Protein AF-A0A8W8MYF2-F1 (afdb_monomer_lite)

Secondary structure (DSSP, 8-state):
--------------S-EEEEEEE-S-EEEEESS--HHHHHHHHHHSTT--EEEEETTT--EEEES----TTTTEEEEEEEEEEEHHHHHHHHH--S-S----PPTTEEEEE-TTS-EEEEE-BPPPGGGSTTB-------BTT-EEEEEBSSSSBSEEEEEEE-TTS-EEESSSS-EEPTTEEE-SSSBEEEPPTTEE---S--TT-SS-EEPPTTEE-SSS--SSPEEPPTTEE--SSS-SSPEEPPTTEE-SSS--SSPEEPPTTEE--STT-SS-EEPPTTEE-SSSS--SSSPEEPPTTEE--SSS-SSPEEPPTTEE--SSS-SSPEEPPTTEE--STT-SSPEEPPTTEE--SSS-SS-EE-TT--STTBSS-HHHHHTTS--

pLDDT: mean 82.32, std 17.1, range [28.03, 98.5]

Organism: Magallana gigas (NCBI:txid29159)

Foldseek 3Di:
DDDDDDDDDDDPQDWDKDAQKDAPADFPDKDFQFWPLRLLVVQVVDPQFFKWKAFQPGRMITTDSDDDPDCPRIDRHNRIMIITNSNSVSLNPDDDPLAPDDDDWQWAWDQDPVRDTDTDGGFAGFPVVDPQFDGDPDGGGAQDKDWTAGNFFLPRFTWIWHCHSSRYTDTPDPDTAHDWQWADQPDRYTHWAFKQWTAAPDPPPDDNHTHWDAWQWIAQGTRHNDTHGAAWQWTGQGISHNDTHGAAWQWIAQGTRHNHTHGAAWQWTGADTSHNDTHGADWQFTAQGTSHHDPHGHGADWQWTGQDTSHNDTHGADWQWTAQDTSHNDTFGADWQWTAQDTSHNDTAGADAQWTDQDTSHRHTHGANQRGDTSHNDHPVVVVVVPDD

Sequence (389 aa):
MKVFLALSFLSIVSGEYLEGYHLDVPLLKSLKDVGLRSCCKECSAYTNCQSVNYNKNDFSCELNYHHLSGLSGKTALNESVYMDRDHCFTLASCSANFCNLTCKINEKCVLTSTHQPTCIISECDPVDIIPDIIPINMSRLVGIRHSLRCSTQPYPSRQRVRCDTDGQWIRQYDTCKCFSGTFWGGGSTCIECPAGQHLPYDDVAGNASCIDCPAGSYTPGPGYADCLACRPGYYAPKTESSFCKECPAGSYTPSPGYDHCMECPAGYFSWFPGSNSCTACPVGSHTPGSGYRSDSCIACPMGSYQSNSGQTDCRLCDTGRYSKVEAAEHCKQCKPGSYSDVRGASSCKLCPVQTYQKYYGEDNCRSCETATVVGATVCPDDVVSTVSV

Structure (mmCIF, N/CA/C/O backbone):
data_AF-A0A8W8MYF2-F1
#
_entry.id   AF-A0A8W8MYF2-F1
#
loop_
_atom_site.group_PDB
_atom_site.id
_atom_site.type_symbol
_atom_site.label_atom_id
_atom_site.label_alt_id
_atom_site.label_comp_id
_atom_site.label_asym_id
_atom_site.label_entity_id
_atom_site.label_seq_id
_atom_site.pdbx_PDB_ins_code
_atom_site.Cartn_x
_atom_site.Cartn_y
_atom_site.Cartn_z
_atom_site.occupancy
_atom_site.B_iso_or_equiv
_atom_site.auth_seq_id
_atom_site.auth_comp_id
_atom_site.auth_asym_id
_atom_site.auth_atom_id
_atom_site.pdbx_PDB_model_num
ATOM 1 N N . MET A 1 1 ? 79.251 -5.360 -12.427 1.00 33.28 1 MET A N 1
ATOM 2 C CA . MET A 1 1 ? 78.919 -4.374 -13.477 1.00 33.28 1 MET A CA 1
ATOM 3 C C . MET A 1 1 ? 77.647 -4.858 -14.171 1.00 33.28 1 MET A C 1
ATOM 5 O O . MET A 1 1 ? 77.686 -5.959 -14.686 1.00 33.28 1 MET A O 1
ATOM 9 N N . LYS A 1 2 ? 76.548 -4.090 -14.035 1.00 32.22 2 LYS A N 1
ATOM 10 C CA . LYS A 1 2 ? 75.308 -3.972 -14.855 1.00 32.22 2 LYS A CA 1
ATOM 11 C C . LYS A 1 2 ? 74.753 -5.233 -15.568 1.00 32.22 2 LYS A C 1
ATOM 13 O O . LYS A 1 2 ? 75.414 -5.761 -16.443 1.00 32.22 2 LYS A O 1
ATOM 18 N N . VAL A 1 3 ? 73.626 -5.815 -15.127 1.00 30.12 3 VAL A N 1
ATOM 19 C CA . VAL A 1 3 ? 72.187 -5.468 -15.360 1.00 30.12 3 VAL A CA 1
ATOM 20 C C . VAL A 1 3 ? 71.610 -6.065 -16.664 1.00 30.12 3 VAL A C 1
ATOM 22 O O . VAL A 1 3 ? 72.151 -5.864 -17.743 1.00 30.12 3 VAL A O 1
ATOM 25 N N . PHE A 1 4 ? 70.505 -6.805 -16.490 1.00 36.78 4 PHE A N 1
ATOM 26 C CA . PHE A 1 4 ? 69.597 -7.445 -17.460 1.00 36.78 4 PHE A CA 1
ATOM 27 C C . PHE A 1 4 ? 68.722 -6.443 -18.260 1.00 36.78 4 PHE A C 1
ATOM 29 O O . PHE A 1 4 ? 68.531 -5.320 -17.805 1.00 36.78 4 PHE A O 1
ATOM 36 N N . LEU A 1 5 ? 68.066 -6.957 -19.324 1.00 32.25 5 LEU A N 1
ATOM 37 C CA . LEU A 1 5 ? 66.925 -6.411 -20.113 1.00 32.25 5 LEU A CA 1
ATOM 38 C C . LEU A 1 5 ? 67.302 -5.397 -21.223 1.00 32.25 5 LEU A C 1
ATOM 40 O O . LEU A 1 5 ? 68.217 -4.609 -21.057 1.00 32.25 5 LEU A O 1
ATOM 44 N N . ALA A 1 6 ? 66.668 -5.372 -22.403 1.00 28.03 6 ALA A N 1
ATOM 45 C CA . ALA A 1 6 ? 65.255 -5.615 -22.683 1.00 28.03 6 ALA A CA 1
ATOM 46 C C . ALA A 1 6 ? 64.979 -6.161 -24.100 1.00 28.03 6 ALA A C 1
ATOM 48 O O . ALA A 1 6 ? 65.681 -5.858 -25.063 1.00 28.03 6 ALA A O 1
ATOM 49 N N . LEU A 1 7 ? 63.890 -6.930 -24.183 1.00 33.97 7 LEU A N 1
ATOM 50 C CA . LEU A 1 7 ? 63.170 -7.306 -25.395 1.00 33.97 7 LEU A CA 1
ATOM 51 C C . LEU A 1 7 ? 62.685 -6.067 -26.160 1.00 33.97 7 LEU A C 1
ATOM 53 O O . LEU A 1 7 ? 62.005 -5.211 -25.598 1.00 33.97 7 LEU A O 1
ATOM 57 N N . SER A 1 8 ? 62.961 -6.025 -27.459 1.00 31.61 8 SER A N 1
ATOM 58 C CA . SER A 1 8 ? 62.322 -5.125 -28.413 1.00 31.61 8 SER A CA 1
ATOM 59 C C . SER A 1 8 ? 61.005 -5.741 -28.909 1.00 31.61 8 SER A C 1
ATOM 61 O O . SER A 1 8 ? 60.999 -6.494 -29.882 1.00 31.61 8 SER A O 1
ATOM 63 N N . PHE A 1 9 ? 59.890 -5.430 -28.247 1.00 32.16 9 PHE A N 1
ATOM 64 C CA . PHE A 1 9 ? 58.568 -5.523 -28.872 1.00 32.16 9 PHE A CA 1
ATOM 65 C C . PHE A 1 9 ? 58.287 -4.170 -29.537 1.00 32.16 9 PHE A C 1
ATOM 67 O O . PHE A 1 9 ? 58.118 -3.161 -28.858 1.00 32.16 9 PHE A O 1
ATOM 74 N N . LEU A 1 10 ? 58.329 -4.148 -30.871 1.00 36.72 10 LEU A N 1
ATOM 75 C CA . LEU A 1 10 ? 57.952 -3.003 -31.699 1.00 36.72 10 LEU A CA 1
ATOM 76 C C . LEU A 1 10 ? 56.435 -2.782 -31.614 1.00 36.72 10 LEU A C 1
ATOM 78 O O . LEU A 1 10 ? 55.652 -3.700 -31.852 1.00 36.72 10 LEU A O 1
ATOM 82 N N . SER A 1 11 ? 56.053 -1.554 -31.274 1.00 38.31 11 SER A N 1
ATOM 83 C CA . SER A 1 11 ? 54.697 -1.007 -31.277 1.00 38.31 11 SER A CA 1
ATOM 84 C C . SER A 1 11 ? 54.021 -1.147 -32.645 1.00 38.31 11 SER A C 1
ATOM 86 O O . SER A 1 11 ? 54.605 -0.756 -33.653 1.00 38.31 11 SER A O 1
ATOM 88 N N . ILE A 1 12 ? 52.778 -1.636 -32.693 1.00 45.62 12 ILE A N 1
ATOM 89 C CA . ILE A 1 12 ? 51.958 -1.645 -33.917 1.00 45.62 12 ILE A CA 1
ATOM 90 C C . ILE A 1 12 ? 50.672 -0.854 -33.646 1.00 45.62 12 ILE A C 1
ATOM 92 O O . ILE A 1 12 ? 49.593 -1.414 -33.488 1.00 45.62 12 ILE A O 1
ATOM 96 N N . VAL A 1 13 ? 50.801 0.469 -33.562 1.00 52.19 13 VAL A N 1
ATOM 97 C CA . VAL A 1 13 ? 49.702 1.403 -33.845 1.00 52.19 13 VAL A CA 1
ATOM 98 C C . VAL A 1 13 ? 50.194 2.235 -35.021 1.00 52.19 13 VAL A C 1
ATOM 100 O O . VAL A 1 13 ? 51.216 2.908 -34.908 1.00 52.19 13 VAL A O 1
ATOM 103 N N . SER A 1 14 ? 49.534 2.106 -36.170 1.00 60.56 14 SER A N 1
ATOM 104 C CA . SER A 1 14 ? 49.882 2.855 -37.380 1.00 60.56 14 SER A CA 1
ATOM 105 C C . SER A 1 14 ? 49.226 4.232 -37.320 1.00 60.56 14 SER A C 1
ATOM 107 O O . SER A 1 14 ? 48.053 4.316 -36.961 1.00 60.56 14 SER A O 1
ATOM 109 N N . GLY A 1 15 ? 49.958 5.285 -37.683 1.00 71.06 15 GLY A N 1
ATOM 110 C CA . GLY A 1 15 ? 49.423 6.641 -37.840 1.00 71.06 15 GLY A CA 1
ATOM 111 C C . GLY A 1 15 ? 49.571 7.581 -36.635 1.00 71.06 15 GLY A C 1
ATOM 112 O O . GLY A 1 15 ? 49.938 7.190 -35.525 1.00 71.06 15 GLY A O 1
ATOM 113 N N . GLU A 1 16 ? 49.296 8.854 -36.884 1.00 81.50 16 GLU A N 1
ATOM 114 C CA . GLU A 1 16 ? 49.490 10.008 -36.019 1.00 81.50 16 GLU A CA 1
ATOM 115 C C . GLU A 1 16 ? 48.208 10.439 -35.287 1.00 81.50 16 GLU A C 1
ATOM 117 O O . GLU A 1 16 ? 47.138 10.590 -35.878 1.00 81.50 16 GLU A O 1
ATOM 122 N N . TYR A 1 17 ? 48.360 10.721 -33.990 1.00 82.56 17 TYR A N 1
ATOM 123 C CA . TYR A 1 17 ? 47.337 11.273 -33.103 1.00 82.56 17 TYR A CA 1
ATOM 124 C C . TYR A 1 17 ? 47.930 12.433 -32.308 1.00 82.56 17 TYR A C 1
ATOM 126 O O . TYR A 1 17 ? 48.930 12.253 -31.608 1.00 82.56 17 TYR A O 1
ATOM 134 N N . LEU A 1 18 ? 47.306 13.607 -32.385 1.00 82.50 18 LEU A N 1
ATOM 135 C CA . LEU A 1 18 ? 47.731 14.802 -31.663 1.00 82.50 18 LEU A CA 1
ATOM 136 C C . LEU A 1 18 ? 46.537 15.462 -30.976 1.00 82.50 18 LEU A C 1
ATOM 138 O O . LEU A 1 18 ? 45.638 15.996 -31.620 1.00 82.50 18 LEU A O 1
ATOM 142 N N . GLU A 1 19 ? 46.558 15.461 -29.650 1.00 80.31 19 GLU A N 1
ATOM 143 C CA . GLU A 1 19 ? 45.586 16.176 -28.831 1.00 80.31 19 GLU A CA 1
ATOM 144 C C . GLU A 1 19 ? 46.020 17.622 -28.599 1.00 80.31 19 GLU A C 1
ATOM 146 O O . GLU A 1 19 ? 47.199 17.896 -28.386 1.00 80.31 19 GLU A O 1
ATOM 151 N N . GLY A 1 20 ? 45.057 18.538 -28.614 1.00 83.00 20 GLY A N 1
ATOM 152 C CA . GLY A 1 20 ? 45.306 19.967 -28.517 1.00 83.00 20 GLY A CA 1
ATOM 153 C C . GLY A 1 20 ? 45.750 20.583 -29.841 1.00 83.00 20 GLY A C 1
ATOM 154 O O . GLY A 1 20 ? 46.322 21.668 -29.829 1.00 83.00 20 GLY A O 1
ATOM 155 N N . TYR A 1 21 ? 45.533 19.899 -30.967 1.00 88.56 21 TYR A N 1
ATOM 156 C CA . TYR A 1 21 ? 45.954 20.354 -32.288 1.00 88.56 21 TYR A CA 1
ATOM 157 C C . TYR A 1 21 ? 44.833 20.215 -33.311 1.00 88.56 21 TYR A C 1
ATOM 159 O O . TYR A 1 21 ? 44.033 19.283 -33.264 1.00 88.56 21 TYR A O 1
ATOM 167 N N . HIS A 1 22 ? 44.819 21.147 -34.254 1.00 92.19 22 HIS A N 1
ATOM 168 C CA . HIS A 1 22 ? 43.875 21.224 -35.359 1.00 92.19 22 HIS A CA 1
ATOM 169 C C . HIS A 1 22 ? 44.644 21.495 -36.653 1.00 92.19 22 HIS A C 1
ATOM 171 O O . HIS A 1 22 ? 45.598 22.272 -36.658 1.00 92.19 22 HIS A O 1
ATOM 177 N N . LEU A 1 23 ? 44.288 20.812 -37.735 1.00 91.31 23 LEU A N 1
ATOM 178 C CA . LEU A 1 23 ? 44.863 21.023 -39.056 1.00 91.31 23 LEU A CA 1
ATOM 179 C C . LEU A 1 23 ? 44.030 22.050 -39.837 1.00 91.31 23 LEU A C 1
ATOM 181 O O . LEU A 1 23 ? 42.935 21.733 -40.303 1.00 91.31 23 LEU A O 1
ATOM 185 N N . ASP A 1 24 ? 44.597 23.238 -40.053 1.00 86.31 24 ASP A N 1
ATOM 186 C CA . ASP A 1 24 ? 43.964 24.338 -40.790 1.00 86.31 24 ASP A CA 1
ATOM 187 C C . ASP A 1 24 ? 44.141 24.174 -42.310 1.00 86.31 24 ASP A C 1
ATOM 189 O O . ASP A 1 24 ? 44.933 24.862 -42.960 1.00 86.31 24 ASP A O 1
ATOM 193 N N . VAL A 1 25 ? 43.412 23.224 -42.897 1.00 83.69 25 VAL A N 1
ATOM 194 C CA . VAL A 1 25 ? 43.425 22.940 -44.343 1.00 83.69 25 VAL A CA 1
ATOM 195 C C . VAL A 1 25 ? 42.012 22.953 -44.928 1.00 83.69 25 VAL A C 1
ATOM 197 O O . VAL A 1 25 ? 41.033 22.876 -44.187 1.00 83.69 25 VAL A O 1
ATOM 200 N N . PRO A 1 26 ? 41.861 23.025 -46.265 1.00 83.12 26 PRO A N 1
ATOM 201 C CA . PRO A 1 26 ? 40.560 22.862 -46.896 1.00 83.12 26 PRO A CA 1
ATOM 202 C C . PRO A 1 26 ? 39.895 21.541 -46.493 1.00 83.12 26 PRO A C 1
ATOM 204 O O . PRO A 1 26 ? 40.462 20.455 -46.664 1.00 83.12 26 PRO A O 1
ATOM 207 N N . LEU A 1 27 ? 38.673 21.656 -45.979 1.00 89.00 27 LEU A N 1
ATOM 208 C CA . LEU A 1 27 ? 37.897 20.531 -45.478 1.00 89.00 27 LEU A CA 1
ATOM 209 C C . LEU A 1 27 ? 37.236 19.762 -46.627 1.00 89.00 27 LEU A C 1
ATOM 211 O O . LEU A 1 27 ? 36.711 20.342 -47.579 1.00 89.00 27 LEU A O 1
ATOM 215 N N . LEU A 1 28 ? 37.211 18.440 -46.501 1.00 87.38 28 LEU A N 1
ATOM 216 C CA . LEU A 1 28 ? 36.384 17.539 -47.298 1.00 87.38 28 LEU A CA 1
ATOM 217 C C . LEU A 1 28 ? 34.915 17.652 -46.892 1.00 87.38 28 LEU A C 1
ATOM 219 O O . LEU A 1 28 ? 34.039 17.758 -47.749 1.00 87.38 28 LEU A O 1
ATOM 223 N N . LYS A 1 29 ? 34.647 17.606 -45.587 1.00 87.62 29 LYS A N 1
ATOM 224 C CA . LYS A 1 29 ? 33.297 17.638 -45.020 1.00 87.62 29 LYS A CA 1
ATOM 225 C C . LYS A 1 29 ? 33.390 17.987 -43.540 1.00 87.62 29 LYS A C 1
ATOM 227 O O . LYS A 1 29 ? 34.327 17.571 -42.871 1.00 87.62 29 LYS A O 1
ATOM 232 N N . SER A 1 30 ? 32.412 18.730 -43.041 1.00 89.31 30 SER A N 1
ATOM 233 C CA . SER A 1 30 ? 32.243 18.989 -41.613 1.00 89.31 30 SER A CA 1
ATOM 234 C C . SER A 1 30 ? 30.943 18.340 -41.148 1.00 89.31 30 SER A C 1
ATOM 236 O O . SER A 1 30 ? 29.927 18.378 -41.848 1.00 89.31 30 SER A O 1
ATOM 238 N N . LEU A 1 31 ? 31.001 17.699 -39.992 1.00 78.31 31 LEU A N 1
ATOM 239 C CA . LEU A 1 31 ? 29.923 17.001 -39.319 1.00 78.31 31 LEU A CA 1
ATOM 240 C C . LEU A 1 31 ? 29.774 17.610 -37.927 1.00 78.31 31 LEU A C 1
ATOM 242 O O . LEU A 1 31 ? 30.752 18.030 -37.309 1.00 78.31 31 LEU A O 1
ATOM 246 N N . LYS A 1 32 ? 28.550 17.612 -37.417 1.00 78.44 32 LYS A N 1
ATOM 247 C CA . LYS A 1 32 ? 28.243 18.025 -36.048 1.00 78.44 32 LYS A CA 1
ATOM 248 C C . LYS A 1 32 ? 27.616 16.862 -35.300 1.00 78.44 32 LYS A C 1
ATOM 250 O O . LYS A 1 32 ? 26.997 16.011 -35.934 1.00 78.44 32 LYS A O 1
ATOM 255 N N . ASP A 1 33 ? 27.775 16.856 -33.981 1.00 62.41 33 ASP A N 1
ATOM 256 C CA . ASP A 1 33 ? 27.207 15.845 -33.084 1.00 62.41 33 ASP A CA 1
ATOM 257 C C . ASP A 1 33 ? 27.683 14.406 -33.383 1.00 62.41 33 ASP A C 1
ATOM 259 O O . ASP A 1 33 ? 26.950 13.443 -33.153 1.00 62.41 33 ASP A O 1
ATOM 263 N N . VAL A 1 34 ? 28.904 14.237 -33.907 1.00 62.25 34 VAL A N 1
ATOM 264 C CA . VAL A 1 34 ? 29.463 12.926 -34.291 1.00 62.25 34 VAL A CA 1
ATOM 265 C C . VAL A 1 34 ? 30.594 12.562 -33.348 1.00 62.25 34 VAL A C 1
ATOM 267 O O . VAL A 1 34 ? 31.525 13.335 -33.220 1.00 62.25 34 VAL A O 1
ATOM 270 N N . GLY A 1 35 ? 30.587 11.374 -32.740 1.00 65.00 35 GLY A N 1
ATOM 271 C CA . GLY A 1 35 ? 31.686 10.951 -31.867 1.00 65.00 35 GLY A CA 1
ATOM 272 C C . GLY A 1 35 ? 33.017 10.745 -32.610 1.00 65.00 35 GLY A C 1
ATOM 273 O O . GLY A 1 35 ? 33.046 10.397 -33.790 1.00 65.00 35 GLY A O 1
ATOM 274 N N . LEU A 1 36 ? 34.143 10.867 -31.897 1.00 68.44 36 LEU A N 1
ATOM 275 C CA . LEU A 1 36 ? 35.520 10.720 -32.413 1.00 68.44 36 LEU A CA 1
ATOM 276 C C . LEU A 1 36 ? 35.736 9.486 -33.319 1.00 68.44 36 LEU A C 1
ATOM 278 O O . LEU A 1 36 ? 36.396 9.556 -34.354 1.00 68.44 36 LEU A O 1
ATOM 282 N N . ARG A 1 37 ? 35.176 8.326 -32.950 1.00 68.50 37 ARG A N 1
ATOM 283 C CA . ARG A 1 37 ? 35.314 7.087 -33.737 1.00 68.50 37 ARG A CA 1
ATOM 284 C C . ARG A 1 37 ? 34.484 7.112 -35.015 1.00 68.50 37 ARG A C 1
ATOM 286 O O . ARG A 1 37 ? 34.929 6.589 -36.032 1.00 68.50 37 ARG A O 1
ATOM 293 N N . SER A 1 38 ? 33.300 7.705 -34.960 1.00 66.56 38 SER A N 1
ATOM 294 C CA . SER A 1 38 ? 32.416 7.858 -36.115 1.00 66.56 38 SER A CA 1
ATOM 295 C C . SER A 1 38 ? 32.924 8.928 -37.065 1.00 66.56 38 SER A C 1
ATOM 297 O O . SER A 1 38 ? 32.831 8.745 -38.270 1.00 66.56 38 SER A O 1
ATOM 299 N N . CYS A 1 39 ? 33.623 9.938 -36.546 1.00 78.06 39 CYS A N 1
ATOM 300 C CA . CYS A 1 39 ? 34.449 10.841 -37.338 1.00 78.06 39 CYS A CA 1
ATOM 301 C C . CYS A 1 39 ? 35.505 10.067 -38.153 1.00 78.06 39 CYS A C 1
ATOM 303 O O . CYS A 1 39 ? 35.609 10.220 -39.370 1.00 78.06 39 CYS A O 1
ATOM 305 N N . CYS A 1 40 ? 36.222 9.139 -37.509 1.00 80.44 40 CYS A N 1
ATOM 306 C CA . CYS A 1 40 ? 37.183 8.265 -38.185 1.00 80.44 40 CYS A CA 1
ATOM 307 C C . CYS A 1 40 ? 36.545 7.248 -39.150 1.00 80.44 40 CYS A C 1
ATOM 309 O O . CYS A 1 40 ? 37.115 6.985 -40.209 1.00 80.44 40 CYS A O 1
ATOM 311 N N . LYS A 1 41 ? 35.381 6.668 -38.817 1.00 76.31 41 LYS A N 1
ATOM 312 C CA . LYS A 1 41 ? 34.634 5.776 -39.726 1.00 76.31 41 LYS A CA 1
ATOM 313 C C . LYS A 1 41 ? 34.124 6.526 -40.952 1.00 76.31 41 LYS A C 1
ATOM 315 O O . LYS A 1 41 ? 34.185 6.002 -42.058 1.00 76.31 41 LYS A O 1
ATOM 320 N N . GLU A 1 42 ? 33.658 7.755 -40.770 1.00 81.75 42 GLU A N 1
ATOM 321 C CA . GLU A 1 42 ? 33.259 8.598 -41.888 1.00 81.75 42 GLU A CA 1
ATOM 322 C C . GLU A 1 42 ? 34.482 8.865 -42.779 1.00 81.75 42 GLU A C 1
ATOM 324 O O . GLU A 1 42 ? 34.427 8.629 -43.981 1.00 81.75 42 GLU A O 1
ATOM 329 N N . CYS A 1 43 ? 35.638 9.212 -42.200 1.00 83.12 43 CYS A N 1
ATOM 330 C CA . CYS A 1 43 ? 36.887 9.354 -42.960 1.00 83.12 43 CYS A CA 1
ATOM 331 C C . CYS A 1 43 ? 37.283 8.086 -43.714 1.00 83.12 43 CYS A C 1
ATOM 333 O O . CYS A 1 43 ? 37.711 8.166 -44.862 1.00 83.12 43 CYS A O 1
ATOM 335 N N . SER A 1 44 ? 37.121 6.902 -43.121 1.00 80.00 44 SER A N 1
ATOM 336 C CA . SER A 1 44 ? 37.457 5.656 -43.810 1.00 80.00 44 SER A CA 1
ATOM 337 C C . SER A 1 44 ? 36.505 5.334 -44.967 1.00 80.00 44 SER A C 1
ATOM 339 O O . SER A 1 44 ? 36.953 4.746 -45.956 1.00 80.00 44 SER A O 1
ATOM 341 N N . ALA A 1 45 ? 35.242 5.768 -44.888 1.00 77.38 45 ALA A N 1
ATOM 342 C CA . ALA A 1 45 ? 34.262 5.658 -45.968 1.00 77.38 45 ALA A CA 1
ATOM 343 C C . ALA A 1 45 ? 34.568 6.594 -47.154 1.00 77.38 45 ALA A C 1
ATOM 345 O O . ALA A 1 45 ? 34.276 6.252 -48.302 1.00 77.38 45 ALA A O 1
ATOM 346 N N . TYR A 1 46 ? 35.205 7.745 -46.911 1.00 79.56 46 TYR A N 1
ATOM 347 C CA . TYR A 1 46 ? 35.663 8.652 -47.964 1.00 79.56 46 TYR A CA 1
ATOM 348 C C . TYR A 1 46 ? 37.067 8.278 -48.453 1.00 79.56 46 TYR A C 1
ATOM 350 O O . TYR A 1 46 ? 38.079 8.498 -47.790 1.00 79.56 46 TYR A O 1
ATOM 358 N N . THR A 1 47 ? 37.159 7.758 -49.678 1.00 80.69 47 THR A N 1
ATOM 359 C CA . THR A 1 47 ? 38.427 7.287 -50.266 1.00 80.69 47 THR A CA 1
ATOM 360 C C . THR A 1 47 ? 39.509 8.363 -50.373 1.00 80.69 47 THR A C 1
ATOM 362 O O . THR A 1 47 ? 40.690 8.024 -50.383 1.00 80.69 47 THR A O 1
ATOM 365 N N . ASN A 1 48 ? 39.124 9.635 -50.408 1.00 88.62 48 ASN A N 1
ATOM 366 C CA . ASN A 1 48 ? 39.983 10.814 -50.493 1.00 88.62 48 ASN A CA 1
ATOM 367 C C . ASN A 1 48 ? 40.236 11.515 -49.145 1.00 88.62 48 ASN A C 1
ATOM 369 O O . ASN A 1 48 ? 41.012 12.468 -49.115 1.00 88.62 48 ASN A O 1
ATOM 373 N N . CYS A 1 49 ? 39.620 11.066 -48.048 1.00 89.75 49 CYS A N 1
ATOM 374 C CA . CYS A 1 49 ? 39.960 11.568 -46.720 1.00 89.75 49 CYS A CA 1
ATOM 375 C C . CYS A 1 49 ? 41.375 11.107 -46.341 1.00 89.75 49 CYS A C 1
ATOM 377 O O . CYS A 1 49 ? 41.776 9.992 -46.681 1.00 89.75 49 CYS A O 1
ATOM 379 N N . GLN A 1 50 ? 42.144 11.959 -45.669 1.00 92.69 50 GLN A N 1
ATOM 380 C CA . GLN A 1 50 ? 43.527 11.683 -45.255 1.00 92.69 50 GLN A CA 1
ATOM 381 C C . GLN A 1 50 ? 43.762 11.942 -43.763 1.00 92.69 50 GLN A C 1
ATOM 383 O O . GLN A 1 50 ? 44.657 11.343 -43.173 1.00 92.69 50 GLN A O 1
ATOM 388 N N . SER A 1 51 ? 42.965 12.803 -43.132 1.00 92.12 51 SER A N 1
ATOM 389 C CA . SER A 1 51 ? 43.010 13.048 -41.689 1.00 92.12 51 SER A CA 1
ATOM 390 C C . SER A 1 51 ? 41.684 13.640 -41.209 1.00 92.12 51 SE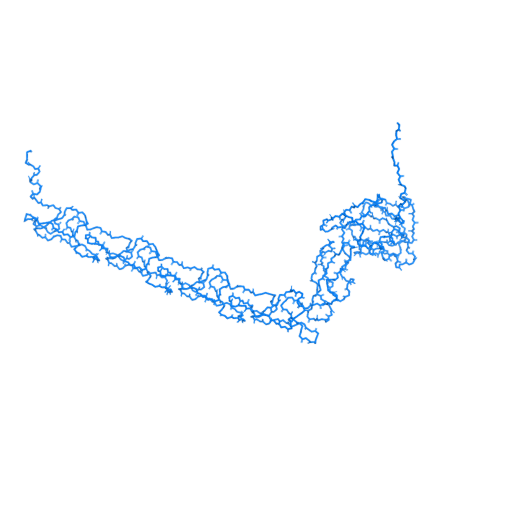R A C 1
ATOM 392 O O . SER A 1 51 ? 40.827 13.985 -42.027 1.00 92.12 51 SER A O 1
ATOM 394 N N . VAL A 1 52 ? 41.507 13.760 -39.897 1.00 92.00 52 VAL A N 1
ATOM 395 C CA . VAL A 1 52 ? 40.356 14.416 -39.276 1.00 92.00 52 VAL A CA 1
ATOM 396 C C . VAL A 1 52 ? 40.785 15.388 -38.185 1.00 92.00 52 VAL A C 1
ATOM 398 O O . VAL A 1 52 ? 41.762 15.134 -37.479 1.00 92.00 52 VAL A O 1
ATOM 401 N N . ASN A 1 53 ? 40.017 16.464 -38.022 1.00 92.94 53 ASN A N 1
ATOM 402 C CA . ASN A 1 53 ? 39.998 17.271 -36.807 1.00 92.94 53 ASN A CA 1
ATOM 403 C C . ASN A 1 53 ? 38.718 16.956 -36.038 1.00 92.94 53 ASN A C 1
ATOM 405 O O . ASN A 1 53 ? 37.629 16.968 -36.604 1.00 92.94 53 ASN A O 1
ATOM 409 N N . TYR A 1 54 ? 38.832 16.691 -34.747 1.00 87.38 54 TYR A N 1
ATOM 410 C CA . TYR A 1 54 ? 37.693 16.449 -33.878 1.00 87.38 54 TYR A CA 1
ATOM 411 C C . TYR A 1 54 ? 37.720 17.396 -32.689 1.00 87.38 54 TYR A C 1
ATOM 413 O O . TYR A 1 54 ? 38.706 17.435 -31.956 1.00 87.38 54 TYR A O 1
ATOM 421 N N . ASN A 1 55 ? 36.637 18.126 -32.466 1.00 85.69 55 ASN A N 1
ATOM 422 C CA . ASN A 1 55 ? 36.498 19.006 -31.321 1.00 85.69 55 ASN A CA 1
ATOM 423 C C . ASN A 1 55 ? 35.776 18.279 -30.178 1.00 85.69 55 ASN A C 1
ATOM 425 O O . ASN A 1 55 ? 34.663 17.773 -30.324 1.00 85.69 55 ASN A O 1
ATOM 429 N N . LYS A 1 56 ? 36.426 18.227 -29.015 1.00 75.56 56 LYS A N 1
ATOM 430 C CA . LYS A 1 56 ? 35.933 17.527 -27.825 1.00 75.56 56 LYS A CA 1
ATOM 431 C C . LYS A 1 56 ? 34.824 18.275 -27.086 1.00 75.56 56 LYS A C 1
ATOM 433 O O . LYS A 1 56 ? 34.108 17.640 -26.319 1.00 75.56 56 LYS A O 1
ATOM 438 N N . ASN A 1 57 ? 34.710 19.587 -27.275 1.00 75.50 57 ASN A N 1
ATOM 439 C CA . ASN A 1 57 ? 33.753 20.422 -26.552 1.00 75.50 57 ASN A CA 1
ATOM 440 C C . ASN A 1 57 ? 32.385 20.464 -27.230 1.00 75.50 57 ASN A C 1
ATOM 442 O O . ASN A 1 57 ? 31.368 20.433 -26.543 1.00 75.50 57 ASN A O 1
ATOM 446 N N . ASP A 1 58 ? 32.356 20.543 -28.560 1.00 75.31 58 ASP A N 1
ATOM 447 C CA . ASP A 1 58 ? 31.116 20.666 -29.336 1.00 75.31 58 ASP A CA 1
ATOM 448 C C . ASP A 1 58 ? 30.821 19.456 -30.235 1.00 75.31 58 ASP A C 1
ATOM 450 O O . ASP A 1 58 ? 29.854 19.475 -30.996 1.00 75.31 58 ASP A O 1
ATOM 454 N N . PHE A 1 59 ? 31.629 18.395 -30.130 1.00 73.19 59 PHE A N 1
ATOM 455 C CA . PHE A 1 59 ? 31.476 17.146 -30.882 1.00 73.19 59 PHE A CA 1
ATOM 456 C C . PHE A 1 59 ? 31.455 17.357 -32.407 1.00 73.19 59 PHE A C 1
ATOM 458 O O . PHE A 1 59 ? 30.831 16.588 -33.148 1.00 73.19 59 PHE A O 1
ATOM 465 N N . SER A 1 60 ? 32.117 18.411 -32.896 1.00 82.94 60 SER A N 1
ATOM 466 C CA . SER A 1 60 ? 32.299 18.634 -34.327 1.00 82.94 60 SER A CA 1
ATOM 467 C C . SER A 1 60 ? 33.444 17.788 -34.882 1.00 82.94 60 SER A C 1
ATOM 469 O O . SER A 1 60 ? 34.475 17.570 -34.246 1.00 82.94 60 SER A O 1
ATOM 471 N N . CYS A 1 61 ? 33.240 17.277 -36.091 1.00 86.62 61 CYS A N 1
ATOM 472 C CA . CYS A 1 61 ? 34.205 16.472 -36.821 1.00 86.62 61 CYS A CA 1
ATOM 473 C C . CYS A 1 61 ? 34.434 17.084 -38.196 1.00 86.62 61 CYS A C 1
ATOM 475 O O . CYS A 1 61 ? 33.496 17.304 -38.958 1.00 86.62 61 CYS A O 1
ATOM 477 N N . GLU A 1 62 ? 35.686 17.307 -38.546 1.00 94.06 62 GLU A N 1
ATOM 478 C CA . GLU A 1 62 ? 36.095 17.820 -39.837 1.00 94.06 62 GLU A CA 1
ATOM 479 C C . GLU A 1 62 ? 36.989 16.796 -40.518 1.00 94.06 62 GLU A C 1
ATOM 481 O O . GLU A 1 62 ? 37.968 16.317 -39.956 1.00 94.06 62 GLU A O 1
ATOM 486 N N . LEU A 1 63 ? 36.633 16.448 -41.743 1.00 93.12 63 LEU A N 1
ATOM 487 C CA . LEU A 1 63 ? 37.355 15.519 -42.592 1.00 93.12 63 LEU A CA 1
ATOM 488 C C . LEU A 1 63 ? 38.282 16.326 -43.492 1.00 93.12 63 LEU A C 1
ATOM 490 O O . LEU A 1 63 ? 37.842 17.301 -44.097 1.00 93.12 63 LEU A O 1
ATOM 494 N N . ASN A 1 64 ? 39.532 15.904 -43.638 1.00 92.44 64 ASN A N 1
ATOM 495 C CA . ASN A 1 64 ? 40.554 16.644 -44.372 1.00 92.44 64 ASN A CA 1
ATOM 496 C C . ASN A 1 64 ? 41.054 15.864 -45.590 1.00 92.44 64 ASN A C 1
ATOM 498 O O . ASN A 1 64 ? 41.236 14.646 -45.539 1.00 92.44 64 ASN A O 1
ATOM 502 N N . TYR A 1 65 ? 41.378 16.589 -46.664 1.00 90.44 65 TYR A N 1
ATOM 503 C CA . TYR A 1 65 ? 42.082 16.043 -47.835 1.00 90.44 65 TYR A CA 1
ATOM 504 C C . TYR A 1 65 ? 43.583 15.840 -47.607 1.00 90.44 65 TYR A C 1
ATOM 506 O O . TYR A 1 65 ? 44.258 15.240 -48.441 1.00 90.44 65 TYR A O 1
ATOM 514 N N . HIS A 1 66 ? 44.121 16.376 -46.512 1.00 89.25 66 HIS A N 1
ATOM 515 C CA . HIS A 1 66 ? 45.554 16.436 -46.266 1.00 89.25 66 HIS A CA 1
ATOM 516 C C . HIS A 1 66 ? 45.935 15.692 -44.997 1.00 89.25 66 HIS A C 1
ATOM 518 O O . HIS A 1 66 ? 45.230 15.744 -43.994 1.00 89.25 66 HIS A O 1
ATOM 524 N N . HIS A 1 67 ? 47.088 15.040 -45.051 1.00 87.00 67 HIS A N 1
ATOM 525 C CA . HIS A 1 67 ? 47.782 14.482 -43.905 1.00 87.00 67 HIS A CA 1
ATOM 526 C C . HIS A 1 67 ? 49.151 15.164 -43.813 1.00 87.00 67 HIS A C 1
ATOM 528 O O . HIS A 1 67 ? 49.929 15.116 -44.768 1.00 87.00 67 HIS A O 1
ATOM 534 N N . LEU A 1 68 ? 49.424 15.826 -42.687 1.00 83.69 68 LEU A N 1
ATOM 535 C CA . LEU A 1 68 ? 50.736 16.386 -42.359 1.00 83.69 68 LEU A CA 1
ATOM 536 C C . LEU A 1 68 ? 51.273 15.675 -41.126 1.00 83.69 68 LEU A C 1
ATOM 538 O O . LEU A 1 68 ? 50.559 15.579 -40.132 1.00 83.69 68 LEU A O 1
ATOM 542 N N . SER A 1 69 ? 52.523 15.222 -41.188 1.00 81.00 69 SER A N 1
ATOM 543 C CA . SER A 1 69 ? 53.190 14.551 -40.073 1.00 81.00 69 SER A CA 1
ATOM 544 C C . SER A 1 69 ? 53.878 15.544 -39.134 1.00 81.00 69 SER A C 1
ATOM 546 O O . SER A 1 69 ? 54.526 16.496 -39.574 1.00 81.00 69 SER A O 1
ATOM 548 N N . GLY A 1 70 ? 53.790 15.302 -37.829 1.00 78.62 70 GLY A N 1
ATOM 549 C CA . GLY A 1 70 ? 54.340 16.169 -36.792 1.00 78.62 70 GLY A CA 1
ATOM 550 C C . GLY A 1 70 ? 53.499 17.428 -36.568 1.00 78.62 70 GLY A C 1
ATOM 551 O O . GLY A 1 70 ? 52.320 17.486 -36.901 1.00 78.62 70 GLY A O 1
ATOM 552 N N . LEU A 1 71 ? 54.106 18.470 -35.996 1.00 81.25 71 LEU A N 1
ATOM 553 C CA . LEU A 1 71 ? 53.400 19.715 -35.648 1.00 81.25 71 LEU A CA 1
ATOM 554 C C . LEU A 1 71 ? 53.268 20.706 -36.819 1.00 81.25 71 LEU A C 1
ATOM 556 O O . LEU A 1 71 ? 52.650 21.757 -36.676 1.00 81.25 71 LEU A O 1
ATOM 560 N N . SER A 1 72 ? 53.881 20.417 -37.969 1.00 81.06 72 SER A N 1
ATOM 561 C CA . SER A 1 72 ? 53.905 21.352 -39.095 1.00 81.06 72 SER A CA 1
ATOM 562 C C . SER A 1 72 ? 52.515 21.497 -39.719 1.00 81.06 72 SER A C 1
ATOM 564 O O . SER A 1 72 ? 51.875 20.501 -40.047 1.00 81.06 72 SER A O 1
ATOM 566 N N . GLY A 1 73 ? 52.058 22.743 -39.877 1.00 80.12 73 GLY A N 1
ATOM 567 C CA . GLY A 1 73 ? 50.748 23.070 -40.450 1.00 80.12 73 GLY A CA 1
ATOM 568 C C . GLY A 1 73 ? 49.557 22.841 -39.516 1.00 80.12 73 GLY A C 1
ATOM 569 O O . GLY A 1 73 ? 48.426 22.982 -39.966 1.00 80.12 73 GLY A O 1
ATOM 570 N N . LYS A 1 74 ? 49.796 22.513 -38.238 1.00 86.88 74 LYS A N 1
ATOM 571 C CA . LYS A 1 74 ? 48.752 22.322 -37.226 1.00 86.88 74 LYS A CA 1
ATOM 572 C C . LYS A 1 74 ? 48.796 23.440 -36.192 1.00 86.88 74 LYS A C 1
ATOM 574 O O . LYS A 1 74 ? 49.865 23.788 -35.687 1.00 86.88 74 LYS A O 1
ATOM 579 N N . THR A 1 75 ? 47.633 23.955 -35.837 1.00 89.31 75 THR A N 1
ATOM 580 C CA . THR A 1 75 ? 47.465 25.000 -34.832 1.00 89.31 75 THR A CA 1
ATOM 581 C C . THR A 1 75 ? 47.147 24.377 -33.483 1.00 89.31 75 THR A C 1
ATOM 583 O O . THR A 1 75 ? 46.358 23.437 -33.391 1.00 89.31 75 THR A O 1
ATOM 586 N N . ALA A 1 76 ? 47.778 24.888 -32.425 1.00 86.69 76 ALA A N 1
ATOM 587 C CA . ALA A 1 76 ? 47.512 24.446 -31.063 1.00 86.69 76 ALA A CA 1
ATOM 588 C C . ALA A 1 76 ? 46.149 24.981 -30.595 1.00 86.69 76 ALA A C 1
ATOM 590 O O . ALA A 1 76 ? 45.983 26.174 -30.341 1.00 86.69 76 ALA A O 1
ATOM 591 N N . LEU A 1 77 ? 45.183 24.081 -30.485 1.00 86.12 77 LEU A N 1
ATOM 592 C CA . LEU A 1 77 ? 43.809 24.312 -30.070 1.00 86.12 77 LEU A CA 1
ATOM 593 C C . LEU A 1 77 ? 43.451 23.230 -29.055 1.00 86.12 77 LEU A C 1
ATOM 595 O O . LEU A 1 77 ? 43.170 22.098 -29.434 1.00 86.12 77 LEU A O 1
ATOM 599 N N . ASN A 1 78 ? 43.467 23.577 -27.763 1.00 78.25 78 ASN A N 1
ATOM 600 C CA . ASN A 1 78 ? 43.317 22.634 -26.638 1.00 78.25 78 ASN A CA 1
ATOM 601 C C . ASN A 1 78 ? 42.085 21.719 -26.737 1.00 78.25 78 ASN A C 1
ATOM 603 O O . ASN A 1 78 ? 42.084 20.612 -26.211 1.00 78.25 78 ASN A O 1
ATOM 607 N N . GLU A 1 79 ? 41.037 22.195 -27.398 1.00 82.00 79 GLU A N 1
ATOM 608 C CA . GLU A 1 79 ? 39.748 21.516 -27.532 1.00 82.00 79 GLU A CA 1
ATOM 609 C C . GLU A 1 79 ? 39.711 20.563 -28.737 1.00 82.00 79 GLU A C 1
ATOM 611 O O . GLU A 1 79 ? 38.778 19.778 -28.876 1.00 82.00 79 GLU A O 1
ATOM 616 N N . SER A 1 80 ? 40.723 20.612 -29.609 1.00 84.94 80 SER A N 1
ATOM 617 C CA . SER A 1 80 ? 40.800 19.850 -30.856 1.00 84.94 80 SER A CA 1
ATOM 618 C C . SER A 1 80 ? 41.706 18.627 -30.752 1.00 84.94 80 SER A C 1
ATOM 620 O O . SER A 1 80 ? 42.675 18.587 -29.994 1.00 84.94 80 SER A O 1
ATOM 622 N N . VAL A 1 81 ? 41.398 17.616 -31.552 1.00 85.69 81 VAL A N 1
ATOM 623 C CA . VAL A 1 81 ? 42.205 16.419 -31.765 1.00 85.69 81 VAL A CA 1
ATOM 624 C C . VAL A 1 81 ? 42.412 16.244 -33.251 1.00 85.69 81 VAL A C 1
ATOM 626 O O . VAL A 1 81 ? 41.449 16.103 -34.000 1.00 85.69 81 VAL A O 1
ATOM 629 N N . TYR A 1 82 ? 43.666 16.172 -33.658 1.00 90.81 82 TYR A N 1
ATOM 630 C CA . TYR A 1 82 ? 44.049 15.775 -34.996 1.00 90.81 82 TYR A CA 1
ATOM 631 C C . TYR A 1 82 ? 44.350 14.278 -35.029 1.00 90.81 82 TYR A C 1
ATOM 633 O O . TYR A 1 82 ? 45.090 13.770 -34.181 1.00 90.81 82 TYR A O 1
ATOM 641 N N . MET A 1 83 ? 43.832 13.575 -36.032 1.00 88.69 83 MET A N 1
ATOM 642 C CA . MET A 1 83 ? 44.179 12.176 -36.288 1.00 88.69 83 MET A CA 1
ATOM 643 C C . MET A 1 83 ? 44.352 11.948 -37.777 1.00 88.69 83 MET A C 1
ATOM 645 O O . MET A 1 83 ? 43.524 12.393 -38.570 1.00 88.69 83 MET A O 1
ATOM 649 N N . ASP A 1 84 ? 45.391 11.225 -38.171 1.00 89.19 84 ASP A N 1
ATOM 650 C CA . ASP A 1 84 ? 45.510 10.791 -39.555 1.00 89.19 84 ASP A CA 1
ATOM 651 C C . ASP A 1 84 ? 44.614 9.584 -39.865 1.00 89.19 84 ASP A C 1
ATOM 653 O O . ASP A 1 84 ? 44.028 8.936 -38.989 1.00 89.19 84 ASP A O 1
ATO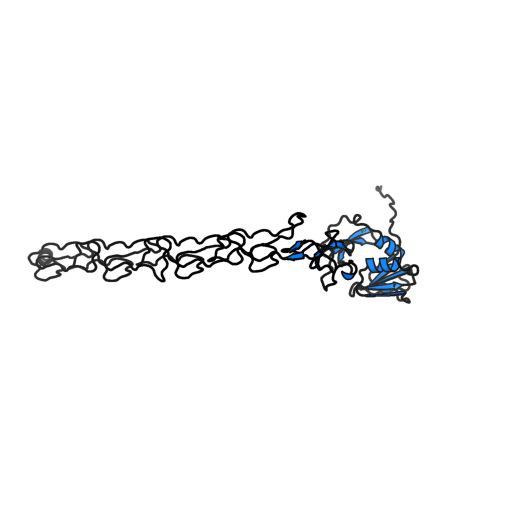M 657 N N . ARG A 1 85 ? 44.473 9.296 -41.157 1.00 84.44 85 ARG A N 1
ATOM 658 C CA . ARG A 1 85 ? 43.620 8.210 -41.625 1.00 84.44 85 ARG A CA 1
ATOM 659 C C . ARG A 1 85 ? 44.107 6.830 -41.179 1.00 84.44 85 ARG A C 1
ATOM 661 O O . ARG A 1 85 ? 43.267 5.980 -40.889 1.00 84.44 85 ARG A O 1
ATOM 668 N N . ASP A 1 86 ? 45.412 6.605 -41.078 1.00 80.88 86 ASP A N 1
ATOM 669 C CA . ASP A 1 86 ? 45.978 5.324 -40.635 1.00 80.88 86 ASP A CA 1
ATOM 670 C C . ASP A 1 86 ? 45.693 5.070 -39.145 1.00 80.88 86 ASP A C 1
ATOM 672 O O . ASP A 1 86 ? 45.319 3.960 -38.740 1.00 80.88 86 ASP A O 1
ATOM 676 N N . HIS A 1 87 ? 45.753 6.127 -38.339 1.00 77.81 87 HIS A N 1
ATOM 677 C CA . HIS A 1 87 ? 45.362 6.127 -36.942 1.00 77.81 87 HIS A CA 1
ATOM 678 C C . HIS A 1 87 ? 43.858 5.915 -36.816 1.00 77.81 87 HIS A C 1
ATOM 680 O O . HIS A 1 87 ? 43.424 5.095 -36.011 1.00 77.81 87 HIS A O 1
ATOM 686 N N . CYS A 1 88 ? 43.056 6.554 -37.670 1.00 72.00 88 CYS A N 1
ATOM 687 C CA . CYS A 1 88 ? 41.617 6.319 -37.752 1.00 72.00 88 CYS A CA 1
ATOM 688 C C . CYS A 1 88 ? 41.258 4.875 -38.137 1.00 72.00 88 CYS A C 1
ATOM 690 O O . CYS A 1 88 ? 40.310 4.323 -37.579 1.00 72.00 88 CYS A O 1
ATOM 692 N N . PHE A 1 89 ? 42.008 4.229 -39.035 1.00 68.44 89 PHE A N 1
ATOM 693 C CA . PHE A 1 89 ? 41.823 2.813 -39.367 1.00 68.44 89 PHE A CA 1
ATOM 694 C C . PHE A 1 89 ? 42.154 1.897 -38.185 1.00 68.44 89 PHE A C 1
ATOM 696 O O . PHE A 1 89 ? 41.419 0.941 -37.919 1.00 68.44 89 PHE A O 1
ATOM 703 N N . THR A 1 90 ? 43.206 2.216 -37.430 1.00 63.56 90 THR A N 1
ATOM 704 C CA . THR A 1 90 ? 43.559 1.492 -36.199 1.00 63.56 90 THR A CA 1
ATOM 705 C C . THR A 1 90 ? 42.495 1.707 -35.115 1.00 63.56 90 THR A C 1
ATOM 707 O O . THR A 1 90 ? 42.014 0.760 -34.492 1.00 63.56 90 THR A O 1
ATOM 710 N N . LEU A 1 91 ? 42.014 2.943 -34.960 1.00 58.44 91 LEU A N 1
ATOM 711 C CA . LEU A 1 91 ? 40.912 3.281 -34.067 1.00 58.44 91 LEU A CA 1
ATOM 712 C C . LEU A 1 91 ? 39.609 2.616 -34.475 1.00 58.44 91 LEU A C 1
ATOM 714 O O . LEU A 1 91 ? 38.867 2.266 -33.576 1.00 58.44 91 LEU A O 1
ATOM 718 N N . ALA A 1 92 ? 39.304 2.422 -35.758 1.00 50.44 92 ALA A N 1
ATOM 719 C CA . ALA A 1 92 ? 38.074 1.773 -36.216 1.00 50.44 92 ALA A CA 1
ATOM 720 C C . ALA A 1 92 ? 38.098 0.240 -36.053 1.00 50.44 92 ALA A C 1
ATOM 722 O O . ALA A 1 92 ? 37.037 -0.377 -35.967 1.00 50.44 92 ALA A O 1
ATOM 723 N N . SER A 1 93 ? 39.287 -0.365 -35.972 1.00 45.12 93 SER A N 1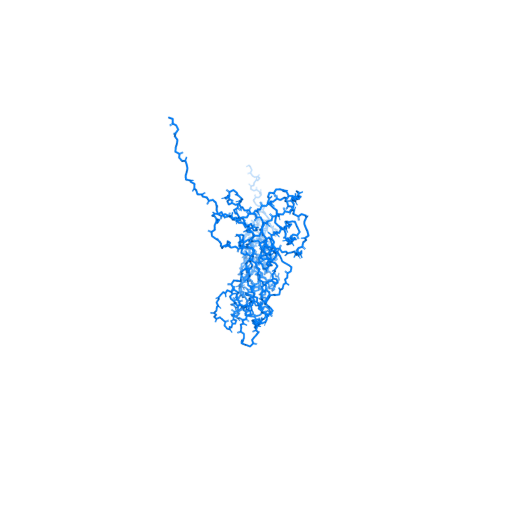
ATOM 724 C CA . SER A 1 93 ? 39.490 -1.821 -35.946 1.00 45.12 93 SER A CA 1
ATOM 725 C C . SER A 1 93 ? 39.637 -2.436 -34.547 1.00 45.12 93 SER A C 1
ATOM 727 O O . SER A 1 93 ? 39.588 -3.661 -34.429 1.00 45.12 93 SER A O 1
ATOM 729 N N . CYS A 1 94 ? 39.730 -1.652 -33.460 1.00 46.50 94 CYS A N 1
ATOM 730 C CA . CYS A 1 94 ? 39.724 -2.255 -32.118 1.00 46.50 94 CYS A CA 1
ATOM 731 C C . CYS A 1 94 ? 38.340 -2.849 -31.787 1.00 46.50 94 CYS A C 1
ATOM 733 O O . CYS A 1 94 ? 37.376 -2.106 -31.569 1.00 46.50 94 CYS A O 1
ATOM 735 N N . SER A 1 95 ? 38.261 -4.180 -31.717 1.00 45.47 95 SER A N 1
ATOM 736 C CA . SER A 1 95 ? 37.232 -4.897 -30.958 1.00 45.47 95 SER A CA 1
ATOM 737 C C . SER A 1 95 ? 37.612 -4.933 -29.468 1.00 45.47 95 SER A C 1
ATOM 739 O O . SER A 1 95 ? 38.765 -4.703 -29.101 1.00 45.47 95 SER A O 1
ATOM 741 N N . ALA A 1 96 ? 36.623 -5.168 -28.610 1.00 49.00 96 ALA A N 1
ATOM 742 C CA . ALA A 1 96 ? 36.555 -4.833 -27.185 1.00 49.00 96 ALA A CA 1
ATOM 743 C C . ALA A 1 96 ? 37.614 -5.403 -26.199 1.00 49.00 96 ALA A C 1
ATOM 745 O O . ALA A 1 96 ? 37.382 -5.327 -25.000 1.00 49.00 96 ALA A O 1
ATOM 746 N N . ASN A 1 97 ? 38.778 -5.925 -26.608 1.00 49.84 97 ASN A N 1
ATOM 747 C CA . ASN A 1 97 ? 39.633 -6.737 -25.716 1.00 49.84 97 ASN A CA 1
ATOM 748 C C . ASN A 1 97 ? 41.125 -6.345 -25.619 1.00 49.84 97 ASN A C 1
ATOM 750 O O . ASN A 1 97 ? 41.972 -7.221 -25.471 1.00 49.84 97 ASN A O 1
ATOM 754 N N . PHE A 1 98 ? 41.485 -5.057 -25.642 1.00 52.72 98 PHE A N 1
ATOM 755 C CA . PHE A 1 98 ? 42.898 -4.634 -25.473 1.00 52.72 98 PHE A CA 1
ATOM 756 C C . PHE A 1 98 ? 43.196 -3.800 -24.218 1.00 52.72 98 PHE A C 1
ATOM 758 O O . PHE A 1 98 ? 44.333 -3.393 -23.996 1.00 52.72 98 PHE A O 1
ATOM 765 N N . CYS A 1 99 ? 42.197 -3.561 -23.371 1.00 54.41 99 CYS A N 1
ATOM 766 C CA . CYS A 1 99 ? 42.294 -2.632 -22.251 1.00 54.41 99 CYS A CA 1
ATOM 767 C C . CYS A 1 99 ? 41.892 -3.351 -20.954 1.00 54.41 99 CYS A C 1
ATOM 769 O O . CYS A 1 99 ? 40.715 -3.591 -20.719 1.00 54.41 99 CYS A O 1
ATOM 771 N N . ASN A 1 100 ? 42.865 -3.715 -20.112 1.00 54.75 100 ASN A N 1
ATOM 772 C CA . ASN A 1 100 ? 42.625 -4.456 -18.860 1.00 54.75 100 ASN A CA 1
ATOM 773 C C . ASN A 1 100 ? 42.231 -3.538 -17.675 1.00 54.75 100 ASN A C 1
ATOM 775 O O . ASN A 1 100 ? 42.361 -3.913 -16.513 1.00 54.75 100 ASN A O 1
ATOM 779 N N . LEU A 1 101 ? 41.817 -2.298 -17.962 1.00 59.47 101 LEU A N 1
ATOM 780 C CA . LEU A 1 101 ? 41.483 -1.271 -16.975 1.00 59.47 101 LEU A CA 1
ATOM 781 C C . LEU A 1 101 ? 39.957 -1.168 -16.839 1.00 59.47 101 LEU A C 1
ATOM 783 O O . LEU A 1 101 ? 39.250 -1.004 -17.832 1.00 59.47 101 LEU A O 1
ATOM 787 N N . THR A 1 102 ? 39.444 -1.247 -15.611 1.00 62.09 102 THR A N 1
ATOM 788 C CA . THR A 1 102 ? 38.014 -1.043 -15.333 1.00 62.09 102 THR A CA 1
ATOM 789 C C . THR A 1 102 ? 37.746 0.451 -15.146 1.00 62.09 102 THR A C 1
ATOM 791 O O . THR A 1 102 ? 38.147 1.023 -14.134 1.00 62.09 102 THR A O 1
ATOM 794 N N . CYS A 1 103 ? 37.102 1.087 -16.126 1.00 61.72 103 CYS A N 1
ATOM 795 C CA . CYS A 1 103 ? 36.775 2.516 -16.090 1.00 61.72 103 CYS A CA 1
ATOM 796 C C . CYS A 1 103 ? 35.451 2.806 -15.376 1.00 61.72 103 CYS A C 1
ATOM 798 O O . CYS A 1 103 ? 34.619 1.911 -15.195 1.00 61.72 103 CYS A O 1
ATOM 800 N N . LYS A 1 104 ? 35.252 4.061 -14.953 1.00 61.50 104 LYS A N 1
ATOM 801 C CA . LYS A 1 104 ? 33.997 4.487 -14.322 1.00 61.50 104 LYS A CA 1
ATOM 802 C C . LYS A 1 104 ? 32.867 4.553 -15.356 1.00 61.50 104 LYS A C 1
ATOM 804 O O . LYS A 1 104 ? 33.096 4.565 -16.563 1.00 61.50 104 LYS A O 1
ATOM 809 N N . ILE A 1 105 ? 31.624 4.622 -14.873 1.00 55.09 105 ILE A N 1
ATOM 810 C CA . ILE A 1 105 ? 30.474 5.002 -15.708 1.00 55.09 105 ILE A CA 1
ATOM 811 C C . ILE A 1 105 ? 30.814 6.311 -16.445 1.00 55.09 105 ILE A C 1
ATOM 813 O O . ILE A 1 105 ? 31.348 7.227 -15.821 1.00 55.09 105 ILE A O 1
ATOM 817 N N . ASN A 1 106 ? 30.501 6.379 -17.746 1.00 55.47 106 ASN A N 1
ATOM 818 C CA . ASN A 1 106 ? 30.801 7.472 -18.687 1.00 55.47 106 ASN A CA 1
ATOM 819 C C . ASN A 1 106 ? 32.225 7.500 -19.261 1.00 55.47 106 ASN A C 1
ATOM 821 O O . ASN A 1 106 ? 32.537 8.386 -20.058 1.00 55.47 106 ASN A O 1
ATOM 825 N N . GLU A 1 107 ? 33.079 6.546 -18.893 1.00 62.38 107 GLU A N 1
ATOM 826 C CA . GLU A 1 107 ? 34.458 6.480 -19.366 1.00 62.38 107 GLU A CA 1
ATOM 827 C C . GLU A 1 107 ? 34.711 5.243 -20.239 1.00 62.38 107 GLU A C 1
ATOM 829 O O . GLU A 1 107 ? 34.204 4.146 -19.994 1.00 62.38 107 GLU A O 1
ATOM 834 N N . LYS A 1 108 ? 35.561 5.414 -21.250 1.00 61.81 108 LYS A N 1
ATOM 835 C CA . LYS A 1 108 ? 36.092 4.356 -22.106 1.00 61.81 108 LYS A CA 1
ATOM 836 C C . LYS A 1 108 ? 37.582 4.186 -21.838 1.00 61.81 108 LYS A C 1
ATOM 838 O O . LYS A 1 108 ? 38.313 5.172 -21.758 1.00 61.81 108 LYS A O 1
ATOM 843 N N . CYS A 1 109 ? 38.041 2.938 -21.761 1.00 60.88 109 CYS A N 1
ATOM 844 C CA . CYS A 1 109 ? 39.471 2.651 -21.732 1.00 60.88 109 CYS A CA 1
ATOM 845 C C . CYS A 1 109 ? 40.068 2.807 -23.133 1.00 60.88 109 CYS A C 1
ATOM 847 O O . CYS A 1 109 ? 39.611 2.175 -24.089 1.00 60.88 109 CYS A O 1
ATOM 849 N N . VAL A 1 110 ? 41.101 3.633 -23.238 1.00 60.88 110 VAL A N 1
ATOM 850 C CA . VAL A 1 110 ? 41.884 3.865 -24.452 1.00 60.88 110 VAL A CA 1
ATOM 851 C C . VAL A 1 110 ? 43.365 3.662 -24.156 1.00 60.88 110 VAL A C 1
ATOM 853 O O . VAL A 1 110 ? 43.814 3.882 -23.033 1.00 60.88 110 VAL A O 1
ATOM 856 N N . LEU A 1 111 ? 44.138 3.239 -25.154 1.00 51.75 111 LEU A N 1
ATOM 857 C CA . LEU A 1 111 ? 45.597 3.228 -25.060 1.00 51.75 111 LEU A CA 1
ATOM 858 C C . LEU A 1 111 ? 46.125 4.588 -25.514 1.00 51.75 111 LEU A C 1
ATOM 860 O O . LEU A 1 111 ? 45.743 5.083 -26.572 1.00 51.75 111 LEU A O 1
ATOM 864 N N . THR A 1 112 ? 47.001 5.189 -24.718 1.00 52.97 112 THR A N 1
ATOM 865 C CA . THR A 1 112 ? 47.737 6.395 -25.112 1.00 52.97 112 THR A CA 1
ATOM 866 C C . THR A 1 112 ? 48.789 6.066 -26.175 1.00 52.97 112 THR A C 1
ATOM 868 O O . THR A 1 112 ? 49.139 4.904 -26.390 1.00 52.97 112 THR A O 1
ATOM 871 N N . SER A 1 113 ? 49.384 7.092 -26.790 1.00 48.50 113 SER A N 1
ATOM 872 C CA . SER A 1 113 ? 50.557 6.952 -27.674 1.00 48.50 113 SER A CA 1
ATOM 873 C C . SER A 1 113 ? 51.737 6.219 -27.007 1.00 48.50 113 SER A C 1
ATOM 875 O O . SER A 1 113 ? 52.563 5.603 -27.678 1.00 48.50 113 SER A O 1
ATOM 877 N N . THR A 1 114 ? 51.778 6.209 -25.671 1.00 51.59 114 THR A N 1
ATOM 878 C CA . THR A 1 114 ? 52.743 5.468 -24.846 1.00 51.59 114 THR A CA 1
ATOM 879 C C . THR A 1 114 ? 52.310 4.037 -24.501 1.00 51.59 114 THR A C 1
ATOM 881 O O . THR A 1 114 ? 52.975 3.385 -23.701 1.00 51.59 114 THR A O 1
ATOM 884 N N . HIS A 1 115 ? 51.227 3.527 -25.099 1.00 53.19 115 HIS A N 1
ATOM 885 C CA . HIS A 1 115 ? 50.641 2.202 -24.839 1.00 53.19 115 HIS A CA 1
ATOM 886 C C . HIS A 1 115 ? 50.170 1.999 -23.386 1.00 53.19 115 HIS A C 1
ATOM 888 O O . HIS A 1 115 ? 50.092 0.869 -22.903 1.00 53.19 115 HIS A O 1
ATOM 894 N N . GLN A 1 116 ? 49.829 3.080 -22.677 1.00 53.56 116 GLN A N 1
ATOM 895 C CA . GLN A 1 116 ? 49.264 2.999 -21.331 1.00 53.56 116 GLN A CA 1
ATOM 896 C C . GLN A 1 116 ? 47.729 3.051 -21.387 1.00 53.56 116 GLN A C 1
ATOM 898 O O . GLN A 1 116 ? 47.174 3.969 -21.995 1.00 53.56 116 GLN A O 1
ATOM 903 N N . PRO A 1 117 ? 47.019 2.094 -20.761 1.00 59.34 117 PRO A N 1
ATOM 904 C CA . PRO A 1 117 ? 45.564 2.128 -20.694 1.00 59.34 117 PRO A CA 1
ATOM 905 C C . PRO A 1 117 ? 45.114 3.269 -19.776 1.00 59.34 117 PRO A C 1
ATOM 907 O O . PRO A 1 117 ? 45.543 3.355 -18.628 1.00 59.34 117 PRO A O 1
ATOM 910 N N . THR A 1 118 ? 44.248 4.141 -20.285 1.00 58.19 118 THR A N 1
ATOM 911 C CA . THR A 1 118 ? 43.724 5.322 -19.588 1.00 58.19 118 THR A CA 1
ATOM 912 C C . THR A 1 118 ? 42.218 5.420 -19.811 1.00 58.19 118 THR A C 1
ATOM 914 O O . THR A 1 118 ? 41.727 5.093 -20.888 1.00 58.19 118 THR A O 1
ATOM 917 N N . CYS A 1 119 ? 41.471 5.865 -18.803 1.00 61.88 119 CYS A N 1
ATOM 918 C CA . CYS A 1 119 ? 40.035 6.105 -18.917 1.00 61.88 119 CYS A CA 1
ATOM 919 C C . CYS A 1 119 ? 39.778 7.543 -19.367 1.00 61.88 119 CYS A C 1
ATOM 921 O O . CYS A 1 119 ? 40.256 8.478 -18.727 1.00 61.88 119 CYS A O 1
ATOM 923 N N . ILE A 1 120 ? 39.021 7.721 -20.446 1.00 61.75 120 ILE A N 1
ATOM 924 C CA . ILE A 1 120 ? 38.585 9.039 -20.921 1.00 61.75 120 ILE A CA 1
ATOM 925 C C . ILE A 1 120 ? 37.066 9.085 -21.009 1.00 61.75 120 ILE A C 1
ATOM 927 O O . ILE A 1 120 ? 36.435 8.068 -21.293 1.00 61.75 120 ILE A O 1
ATOM 931 N N . ILE A 1 121 ? 36.478 10.261 -20.800 1.00 62.28 121 ILE A N 1
ATOM 932 C CA . ILE A 1 121 ? 35.040 10.454 -21.002 1.00 62.28 121 ILE A CA 1
ATOM 933 C C . ILE A 1 121 ? 34.722 10.236 -22.483 1.00 62.28 121 ILE A C 1
ATOM 935 O O . ILE A 1 121 ? 35.410 10.764 -23.356 1.00 62.28 121 ILE A O 1
ATOM 939 N N . SER A 1 122 ? 33.695 9.436 -22.760 1.00 66.94 122 SER A N 1
ATOM 940 C CA . SER A 1 122 ? 33.248 9.140 -24.119 1.00 66.94 122 SER A CA 1
ATOM 941 C C . SER A 1 122 ? 31.728 9.049 -24.165 1.00 66.94 122 SER A C 1
ATOM 943 O O . SER A 1 122 ? 31.087 8.567 -23.228 1.00 66.94 122 SER A O 1
ATOM 945 N N . GLU A 1 123 ? 31.164 9.462 -25.295 1.00 67.25 123 GLU A N 1
ATOM 946 C CA . GLU A 1 123 ? 29.743 9.330 -25.606 1.00 67.25 123 GLU A CA 1
ATOM 947 C C . GLU A 1 123 ? 29.530 8.363 -26.775 1.00 67.25 123 GLU A C 1
ATOM 949 O O . GLU A 1 123 ? 30.449 8.100 -27.555 1.00 67.25 123 GLU A O 1
ATOM 954 N N . CYS A 1 124 ? 28.323 7.815 -26.864 1.00 70.19 124 CYS A N 1
ATOM 955 C CA . CYS A 1 124 ? 27.840 7.097 -28.024 1.00 70.19 124 CYS A CA 1
ATOM 956 C C . CYS A 1 124 ? 27.362 8.044 -29.113 1.00 70.19 124 CYS A C 1
ATOM 958 O O . CYS A 1 124 ? 26.918 9.164 -28.849 1.00 70.19 124 CYS A O 1
ATOM 960 N N . ASP A 1 125 ? 27.363 7.521 -30.333 1.00 65.81 125 ASP A N 1
ATOM 961 C CA . ASP A 1 125 ? 26.750 8.182 -31.473 1.00 65.81 125 ASP A CA 1
ATOM 962 C C . ASP A 1 125 ? 25.268 8.531 -31.230 1.00 65.81 125 ASP A C 1
ATOM 964 O O . ASP A 1 125 ? 24.606 7.942 -30.359 1.00 65.81 125 ASP A O 1
ATOM 968 N N . PRO A 1 126 ? 24.709 9.483 -31.995 1.00 65.38 126 PRO A N 1
ATOM 969 C CA . PRO A 1 126 ? 23.285 9.754 -31.954 1.00 65.38 126 PRO A CA 1
ATOM 970 C C . PRO A 1 126 ? 22.447 8.477 -32.203 1.00 65.38 126 PRO A C 1
ATOM 972 O O . PRO A 1 126 ? 22.818 7.566 -32.941 1.00 65.38 126 PRO A O 1
ATOM 975 N N . VAL A 1 127 ? 21.325 8.361 -31.485 1.00 61.12 127 VAL A N 1
ATOM 976 C CA . VAL A 1 127 ? 20.465 7.156 -31.452 1.00 61.12 127 VAL A CA 1
ATOM 977 C C . VAL A 1 127 ? 19.785 6.873 -32.800 1.00 61.12 127 VAL A C 1
ATOM 979 O O . VAL A 1 127 ? 19.375 5.745 -33.062 1.00 61.12 127 VAL A O 1
ATOM 982 N N . ASP A 1 128 ? 19.676 7.889 -33.652 1.00 60.59 128 ASP A N 1
ATOM 983 C CA . ASP A 1 128 ? 19.108 7.840 -35.006 1.00 60.59 128 ASP A CA 1
ATOM 984 C C . ASP A 1 128 ? 19.864 6.908 -35.971 1.00 60.59 128 ASP A C 1
ATOM 986 O O . ASP A 1 128 ? 19.318 6.533 -37.006 1.00 60.59 128 ASP A O 1
ATOM 990 N N . ILE A 1 129 ? 21.073 6.467 -35.614 1.00 58.97 129 ILE A N 1
ATOM 991 C CA . ILE A 1 129 ? 21.833 5.464 -36.370 1.00 58.97 129 ILE A CA 1
ATOM 992 C C . ILE A 1 129 ? 21.258 4.050 -36.176 1.00 58.97 129 ILE A C 1
ATOM 994 O O . ILE A 1 129 ? 21.524 3.159 -36.983 1.00 58.97 129 ILE A O 1
ATOM 998 N N . ILE A 1 130 ? 20.448 3.810 -35.135 1.00 66.00 130 ILE A N 1
ATOM 999 C CA . ILE A 1 130 ? 19.837 2.499 -34.898 1.00 66.00 130 ILE A CA 1
ATOM 1000 C C . ILE A 1 130 ? 18.536 2.390 -35.707 1.00 66.00 130 ILE A C 1
ATOM 1002 O O . ILE A 1 130 ? 17.573 3.096 -35.395 1.00 66.00 130 ILE A O 1
ATOM 1006 N N . PRO A 1 131 ? 18.449 1.472 -36.691 1.00 66.25 131 PRO A N 1
ATOM 1007 C CA . PRO A 1 131 ? 17.233 1.300 -37.476 1.00 66.25 131 PRO A CA 1
ATOM 1008 C C . PRO A 1 131 ? 16.041 0.966 -36.579 1.00 66.25 131 PRO A C 1
ATOM 1010 O O . PRO A 1 131 ? 16.182 0.171 -35.641 1.00 66.25 131 PRO A O 1
ATOM 1013 N N . ASP A 1 132 ? 14.887 1.543 -36.910 1.00 69.62 132 ASP A N 1
ATOM 1014 C CA . ASP A 1 132 ? 13.585 1.306 -36.278 1.00 69.62 132 ASP A CA 1
ATOM 1015 C C . ASP A 1 132 ? 13.420 1.819 -34.839 1.00 69.62 132 ASP A C 1
ATOM 1017 O O . ASP A 1 132 ? 12.506 1.402 -34.123 1.00 69.62 132 ASP A O 1
ATOM 1021 N N . ILE A 1 133 ? 14.284 2.733 -34.395 1.00 72.62 133 ILE A N 1
ATOM 1022 C CA . ILE A 1 133 ? 14.183 3.388 -33.089 1.00 72.62 133 ILE A CA 1
ATOM 1023 C C . ILE A 1 133 ? 13.852 4.867 -33.277 1.00 72.62 133 ILE A C 1
ATOM 1025 O O . ILE A 1 133 ? 14.456 5.555 -34.093 1.00 72.62 133 ILE A O 1
ATOM 1029 N N . ILE A 1 134 ? 12.898 5.373 -32.491 1.00 71.19 134 ILE A N 1
ATOM 1030 C CA . ILE A 1 134 ? 12.535 6.794 -32.511 1.00 71.19 134 ILE A CA 1
ATOM 1031 C C . ILE A 1 134 ? 13.645 7.600 -31.808 1.00 71.19 134 ILE A C 1
ATOM 1033 O O . ILE A 1 134 ? 13.864 7.384 -30.608 1.00 71.19 134 ILE A O 1
ATOM 1037 N N . PRO A 1 135 ? 14.318 8.544 -32.494 1.00 67.19 135 PRO A N 1
ATOM 1038 C CA . PRO A 1 135 ? 15.351 9.375 -31.886 1.00 67.19 135 PRO A CA 1
ATOM 1039 C C . PRO A 1 135 ? 14.757 10.280 -30.804 1.00 67.19 135 PRO A C 1
ATOM 1041 O O . PRO A 1 135 ? 13.716 10.905 -31.006 1.00 67.19 135 PRO A O 1
ATOM 1044 N N . ILE A 1 136 ? 15.425 10.378 -29.656 1.00 66.88 136 ILE A N 1
ATOM 1045 C CA . ILE A 1 136 ? 15.031 11.260 -28.553 1.00 66.88 136 ILE A CA 1
ATOM 1046 C C . ILE A 1 136 ? 16.258 11.914 -27.925 1.00 66.88 136 ILE A C 1
ATOM 1048 O O . ILE A 1 136 ? 17.350 11.347 -27.926 1.00 66.88 136 ILE A O 1
ATOM 1052 N N . ASN A 1 137 ? 16.078 13.124 -27.394 1.00 70.00 137 ASN A N 1
ATOM 1053 C CA . ASN A 1 137 ? 17.146 13.850 -26.718 1.00 70.00 137 ASN A CA 1
ATOM 1054 C C . ASN A 1 137 ? 17.398 13.219 -25.337 1.00 70.00 137 ASN A C 1
ATOM 1056 O O . ASN A 1 137 ? 16.609 13.397 -24.410 1.00 70.00 137 ASN A O 1
ATOM 1060 N N . MET A 1 138 ? 18.452 12.411 -25.233 1.00 72.19 138 MET A N 1
ATOM 1061 C CA . MET A 1 138 ? 18.830 11.649 -24.041 1.00 72.19 138 MET A CA 1
ATOM 1062 C C . MET A 1 138 ? 20.352 11.630 -23.889 1.00 72.19 138 MET A C 1
ATOM 1064 O O . MET A 1 138 ? 21.070 11.718 -24.883 1.00 72.19 138 MET A O 1
ATOM 1068 N N . SER A 1 139 ? 20.848 11.463 -22.657 1.00 74.69 139 SER A N 1
ATOM 1069 C CA . SER A 1 139 ? 22.286 11.317 -22.386 1.00 74.69 139 SER A CA 1
ATOM 1070 C C . SER A 1 139 ? 22.889 10.143 -23.156 1.00 74.69 139 SER A C 1
ATOM 1072 O O . SER A 1 139 ? 22.319 9.052 -23.166 1.00 74.69 139 SER A O 1
ATOM 1074 N N . ARG A 1 140 ? 24.069 10.341 -23.744 1.00 74.88 140 ARG A N 1
ATOM 1075 C CA . ARG A 1 140 ? 24.749 9.343 -24.586 1.00 74.88 140 ARG A CA 1
ATOM 1076 C C . ARG A 1 140 ? 26.006 8.771 -23.942 1.00 74.88 140 ARG A C 1
ATOM 1078 O O . ARG A 1 140 ? 26.839 8.197 -24.620 1.00 74.88 140 ARG A O 1
ATOM 1085 N N . LEU A 1 141 ? 26.157 8.927 -22.634 1.00 73.38 141 LEU A N 1
ATOM 1086 C CA . LEU A 1 141 ? 27.379 8.554 -21.933 1.00 73.38 141 LEU A CA 1
ATOM 1087 C C . LEU A 1 141 ? 27.653 7.042 -22.015 1.00 73.38 141 LEU A C 1
ATOM 1089 O O . LEU A 1 141 ? 26.738 6.224 -21.887 1.00 73.38 141 LEU A O 1
ATOM 1093 N N . VAL A 1 142 ? 28.923 6.664 -22.178 1.00 71.38 142 VAL A N 1
ATOM 1094 C CA . VAL A 1 142 ? 29.338 5.253 -22.208 1.00 71.38 142 VAL A CA 1
ATOM 1095 C C . VAL A 1 142 ? 28.899 4.496 -20.953 1.00 71.38 142 VAL A C 1
ATOM 1097 O O . VAL A 1 142 ? 29.077 4.945 -19.821 1.00 71.38 142 VAL A O 1
ATOM 1100 N N . GLY A 1 143 ? 28.305 3.317 -21.158 1.00 69.81 143 GLY A N 1
ATOM 1101 C CA . GLY A 1 143 ? 27.754 2.464 -20.106 1.00 69.81 143 GLY A CA 1
ATOM 1102 C C . GLY A 1 143 ? 26.295 2.752 -19.737 1.00 69.81 143 GLY A C 1
ATOM 1103 O O . GLY A 1 143 ? 25.692 1.932 -19.036 1.00 69.81 143 GLY A O 1
ATOM 1104 N N . ILE A 1 144 ? 25.699 3.851 -20.221 1.00 76.19 144 ILE A N 1
ATOM 1105 C CA . ILE A 1 144 ? 24.287 4.163 -19.968 1.00 76.19 144 ILE A CA 1
ATOM 1106 C C . ILE A 1 144 ? 23.359 3.168 -20.678 1.00 76.19 144 ILE A C 1
ATOM 1108 O O . ILE A 1 144 ? 23.687 2.609 -21.729 1.00 76.19 144 ILE A O 1
ATOM 1112 N N . ARG A 1 145 ? 22.178 2.944 -20.099 1.00 82.12 145 ARG A N 1
ATOM 1113 C CA . ARG A 1 145 ? 21.118 2.113 -20.679 1.00 82.12 145 ARG A CA 1
ATOM 1114 C C . ARG A 1 145 ? 19.862 2.948 -20.862 1.00 82.12 145 ARG A C 1
ATOM 1116 O O . ARG A 1 145 ? 19.456 3.634 -19.928 1.00 82.12 145 ARG A O 1
ATOM 1123 N N . HIS A 1 146 ? 19.223 2.817 -22.018 1.00 80.88 146 HIS A N 1
ATOM 1124 C CA . HIS A 1 146 ? 17.935 3.447 -22.308 1.00 80.88 146 HIS A CA 1
ATOM 1125 C C . HIS A 1 146 ? 16.901 2.428 -22.760 1.00 80.88 146 HIS A C 1
ATOM 1127 O O . HIS A 1 146 ? 17.230 1.369 -23.292 1.00 80.88 146 HIS A O 1
ATOM 1133 N N . SER A 1 147 ? 15.632 2.780 -22.555 1.00 81.31 147 SER A N 1
ATOM 1134 C CA . SER A 1 147 ? 14.473 2.043 -23.057 1.00 81.31 147 SER A CA 1
ATOM 1135 C C . SER A 1 147 ? 13.723 2.927 -24.047 1.00 81.31 147 SER A C 1
ATOM 1137 O O . SER A 1 147 ? 12.964 3.821 -23.657 1.00 81.31 147 SER A O 1
ATOM 1139 N N . LEU A 1 148 ? 13.980 2.696 -25.330 1.00 80.06 148 LEU A N 1
ATOM 1140 C CA . LEU A 1 148 ? 13.561 3.547 -26.441 1.00 80.06 148 LEU A CA 1
ATOM 1141 C C . LEU A 1 148 ? 12.335 2.960 -27.136 1.00 80.06 148 LEU A C 1
ATOM 1143 O O . LEU A 1 148 ? 12.161 1.745 -27.149 1.00 80.06 148 LEU A O 1
ATOM 1147 N N . ARG A 1 149 ? 11.471 3.807 -27.704 1.00 78.12 149 ARG A N 1
ATOM 1148 C CA . ARG A 1 149 ? 10.302 3.350 -28.474 1.00 78.12 149 ARG A CA 1
ATOM 1149 C C . ARG A 1 149 ? 10.732 2.910 -29.868 1.00 78.12 149 ARG A C 1
ATOM 1151 O O . ARG A 1 149 ? 11.535 3.599 -30.497 1.00 78.12 149 ARG A O 1
ATOM 1158 N N . CYS A 1 150 ? 10.157 1.817 -30.353 1.00 78.81 150 CYS A N 1
ATOM 1159 C CA . CYS A 1 150 ? 10.376 1.392 -31.726 1.00 78.81 150 CYS A CA 1
ATOM 1160 C C . CYS A 1 150 ? 9.382 2.042 -32.686 1.00 78.81 150 CYS A C 1
ATOM 1162 O O . CYS A 1 150 ? 8.224 2.289 -32.342 1.00 78.81 150 CYS A O 1
ATOM 1164 N N . SER A 1 151 ? 9.865 2.306 -33.896 1.00 72.75 151 SER A N 1
ATOM 1165 C CA . SER A 1 151 ? 9.107 2.782 -35.049 1.00 72.75 151 SER A CA 1
ATOM 1166 C C . SER A 1 151 ? 8.777 1.648 -36.023 1.00 72.75 151 SER A C 1
ATOM 1168 O O . SER A 1 151 ? 8.611 1.895 -37.213 1.00 72.75 151 SER A O 1
ATOM 1170 N N . THR A 1 152 ? 8.728 0.398 -35.565 1.00 73.06 152 THR A N 1
ATOM 1171 C CA . THR A 1 152 ? 8.244 -0.748 -36.347 1.00 73.06 152 THR A CA 1
ATOM 1172 C C . THR A 1 152 ? 7.449 -1.700 -35.460 1.00 73.06 152 THR A C 1
ATOM 1174 O O . THR A 1 152 ? 7.467 -1.607 -34.232 1.00 73.06 152 THR A O 1
ATOM 1177 N N . GLN A 1 153 ? 6.684 -2.584 -36.104 1.00 69.75 153 GLN A N 1
ATOM 1178 C CA . GLN A 1 153 ? 5.835 -3.569 -35.441 1.00 69.75 153 GLN A CA 1
ATOM 1179 C C . GLN A 1 153 ? 6.692 -4.515 -34.571 1.00 69.75 153 GLN A C 1
ATOM 1181 O O . GLN A 1 153 ? 7.724 -4.978 -35.054 1.00 69.75 153 GLN A O 1
ATOM 1186 N N . PRO A 1 154 ? 6.289 -4.852 -33.328 1.00 68.50 154 PRO A N 1
ATOM 1187 C CA . PRO A 1 154 ? 5.025 -4.515 -32.665 1.00 68.50 154 PRO A CA 1
ATOM 1188 C C . PRO A 1 154 ? 4.888 -3.037 -32.298 1.00 68.50 154 PRO A C 1
ATOM 1190 O O . PRO A 1 154 ? 5.810 -2.478 -31.730 1.00 68.50 154 PRO A O 1
ATOM 1193 N N . TYR A 1 155 ? 3.738 -2.401 -32.492 1.00 64.50 155 TYR A N 1
ATOM 1194 C CA . TYR A 1 155 ? 3.480 -1.080 -31.907 1.00 64.50 155 TYR A CA 1
ATOM 1195 C C . TYR A 1 155 ? 2.444 -1.164 -30.786 1.00 64.50 155 TYR A C 1
ATOM 1197 O O . TYR A 1 155 ? 1.448 -1.865 -30.947 1.00 64.50 155 TYR A O 1
ATOM 1205 N N . PRO A 1 156 ? 2.589 -0.407 -29.690 1.00 69.81 156 PRO A N 1
ATOM 1206 C CA . PRO A 1 156 ? 3.804 0.246 -29.186 1.00 69.81 156 PRO A CA 1
ATOM 1207 C C . PRO A 1 156 ? 4.793 -0.762 -28.560 1.00 69.81 156 PRO A C 1
ATOM 1209 O O . PRO A 1 156 ? 4.481 -1.398 -27.557 1.00 69.81 156 PRO A O 1
ATOM 1212 N N . SER A 1 157 ? 6.017 -0.867 -29.086 1.00 76.75 157 SER A N 1
ATOM 1213 C CA . SER A 1 157 ? 7.103 -1.660 -28.481 1.00 76.75 157 SER A CA 1
ATOM 1214 C C . SER A 1 157 ? 8.281 -0.792 -28.056 1.00 76.75 157 SER A C 1
ATOM 1216 O O . SER A 1 157 ? 8.408 0.379 -28.436 1.00 76.75 157 SER A O 1
ATOM 1218 N N . ARG A 1 158 ? 9.149 -1.374 -27.227 1.00 79.56 158 ARG A N 1
ATOM 1219 C CA . ARG A 1 158 ? 10.404 -0.774 -26.799 1.00 79.56 158 ARG A CA 1
ATOM 1220 C C . ARG A 1 158 ? 11.590 -1.678 -27.092 1.00 79.56 158 ARG A C 1
ATOM 1222 O O . ARG A 1 158 ? 11.492 -2.905 -27.075 1.00 79.56 158 ARG A O 1
ATOM 1229 N N . GLN A 1 159 ? 12.727 -1.031 -27.290 1.00 80.31 159 GLN A N 1
ATOM 1230 C CA . GLN A 1 159 ? 14.032 -1.654 -27.367 1.00 80.31 159 GLN A CA 1
ATOM 1231 C C . GLN A 1 159 ? 14.900 -1.130 -26.229 1.00 80.31 159 GLN A C 1
ATOM 1233 O O . GLN A 1 159 ? 14.965 0.079 -25.984 1.00 80.31 159 GLN A O 1
ATOM 1238 N N . ARG A 1 160 ? 15.587 -2.040 -25.539 1.00 82.50 160 ARG A N 1
ATOM 1239 C CA . ARG A 1 160 ? 16.641 -1.651 -24.608 1.00 82.50 160 ARG A CA 1
ATOM 1240 C C . ARG A 1 160 ? 17.944 -1.550 -25.374 1.00 82.50 160 ARG A C 1
ATOM 1242 O O . ARG A 1 160 ? 18.336 -2.479 -26.079 1.00 82.50 160 ARG A O 1
ATOM 1249 N N . VAL A 1 161 ? 18.604 -0.414 -25.226 1.00 82.06 161 VAL A N 1
ATOM 1250 C CA . VAL A 1 161 ? 19.920 -0.175 -25.806 1.00 82.06 161 VAL A CA 1
ATOM 1251 C C . VAL A 1 161 ? 20.894 0.168 -24.697 1.00 82.06 161 VAL A C 1
ATOM 1253 O O . VAL A 1 161 ? 20.546 0.852 -23.730 1.00 82.06 161 VAL A O 1
ATOM 1256 N N . ARG A 1 162 ? 22.119 -0.327 -24.823 1.00 84.19 162 ARG A N 1
ATOM 1257 C CA . ARG A 1 162 ? 23.235 0.056 -23.963 1.00 84.19 162 ARG A CA 1
ATOM 1258 C C . ARG A 1 162 ? 24.266 0.763 -24.819 1.00 84.19 162 ARG A C 1
ATOM 1260 O O . ARG A 1 162 ? 24.584 0.281 -25.900 1.00 84.19 162 ARG A O 1
ATOM 1267 N N . CYS A 1 163 ? 24.792 1.869 -24.319 1.00 78.25 163 CYS A N 1
ATOM 1268 C CA . CYS A 1 163 ? 25.970 2.477 -24.906 1.00 78.25 163 CYS A CA 1
ATOM 1269 C C . CYS A 1 163 ? 27.185 1.641 -24.495 1.00 78.25 163 CYS A C 1
ATOM 1271 O O . CYS A 1 163 ? 27.530 1.588 -23.309 1.00 78.25 163 CYS A O 1
ATOM 1273 N N . ASP A 1 164 ? 27.762 0.902 -25.437 1.00 72.69 164 ASP A N 1
ATOM 1274 C CA . ASP A 1 164 ? 28.897 0.035 -25.156 1.00 72.69 164 ASP A CA 1
ATOM 1275 C C . ASP A 1 164 ? 30.197 0.834 -25.024 1.00 72.69 164 ASP A C 1
ATOM 1277 O O . ASP A 1 164 ? 30.284 2.009 -25.391 1.00 72.69 164 ASP A O 1
ATOM 1281 N N . THR A 1 165 ? 31.228 0.198 -24.472 1.00 61.31 165 THR A N 1
ATOM 1282 C CA . THR A 1 165 ? 32.530 0.839 -24.275 1.00 61.31 165 THR A CA 1
ATOM 1283 C C . THR A 1 165 ? 33.190 1.228 -25.586 1.00 61.31 165 THR A C 1
ATOM 1285 O O . THR A 1 165 ? 34.098 2.046 -25.571 1.00 61.31 165 THR A O 1
ATOM 1288 N N . ASP A 1 166 ? 32.758 0.710 -26.734 1.00 58.75 166 ASP A N 1
ATOM 1289 C CA . ASP A 1 166 ? 33.290 1.110 -28.029 1.00 58.75 166 ASP A CA 1
ATOM 1290 C C . ASP A 1 166 ? 32.679 2.417 -28.579 1.00 58.75 166 ASP A C 1
ATOM 1292 O O . ASP A 1 166 ? 33.251 2.962 -29.529 1.00 58.75 166 ASP A O 1
ATOM 1296 N N . GLY A 1 167 ? 31.642 2.970 -27.933 1.00 64.19 167 GLY A N 1
ATOM 1297 C CA . GLY A 1 167 ? 30.909 4.168 -28.365 1.00 64.19 167 GLY A CA 1
ATOM 1298 C C . GLY A 1 167 ? 29.728 3.870 -29.296 1.00 64.19 167 GLY A C 1
ATOM 1299 O O . GLY A 1 167 ? 29.164 4.795 -29.875 1.00 64.19 167 GLY A O 1
ATOM 1300 N N . GLN A 1 168 ? 29.343 2.600 -29.458 1.00 72.06 168 GLN A N 1
ATOM 1301 C CA . GLN A 1 168 ? 28.157 2.212 -30.217 1.00 72.06 168 GLN A CA 1
ATOM 1302 C C . GLN A 1 168 ? 27.009 1.805 -29.302 1.00 72.06 168 GLN A C 1
ATOM 1304 O O . GLN A 1 168 ? 27.187 1.218 -28.232 1.00 72.06 168 GLN A O 1
ATOM 1309 N N . TRP A 1 169 ? 25.791 2.075 -29.760 1.00 77.00 169 TRP A N 1
ATOM 1310 C CA . TRP A 1 169 ? 24.607 1.507 -29.140 1.00 77.00 169 TRP A CA 1
ATOM 1311 C C . TRP A 1 169 ? 24.455 0.046 -29.542 1.00 77.00 169 TRP A C 1
ATOM 1313 O O . TRP A 1 169 ? 24.235 -0.274 -30.710 1.00 77.00 169 TRP A O 1
ATOM 1323 N N . ILE A 1 170 ? 24.497 -0.840 -28.554 1.00 81.06 170 ILE A N 1
ATOM 1324 C CA . ILE A 1 170 ? 24.148 -2.245 -28.731 1.00 81.06 170 ILE A CA 1
ATOM 1325 C C . ILE A 1 170 ? 22.702 -2.465 -28.299 1.00 81.06 170 ILE A C 1
ATOM 1327 O O . ILE A 1 170 ? 22.266 -2.005 -27.237 1.00 81.06 170 ILE A O 1
ATOM 1331 N N . ARG A 1 171 ? 21.939 -3.172 -29.137 1.00 80.50 171 ARG A N 1
ATOM 1332 C CA . ARG A 1 171 ? 20.605 -3.647 -28.770 1.00 80.50 171 ARG A CA 1
ATOM 1333 C C . ARG A 1 171 ? 20.744 -4.780 -27.760 1.00 80.50 171 ARG A C 1
ATOM 1335 O O . ARG A 1 171 ? 21.594 -5.649 -27.915 1.00 80.50 171 ARG A O 1
ATOM 1342 N N . GLN A 1 172 ? 19.899 -4.775 -26.736 1.00 78.25 172 GLN A N 1
ATOM 1343 C CA . GLN A 1 172 ? 19.836 -5.882 -25.784 1.00 78.25 172 GLN A CA 1
ATOM 1344 C C . GLN A 1 172 ? 19.155 -7.118 -26.396 1.00 78.25 172 GLN A C 1
ATOM 1346 O O . GLN A 1 172 ? 19.466 -8.240 -26.006 1.00 78.25 172 GLN A O 1
ATOM 1351 N N . TYR A 1 173 ? 18.243 -6.912 -27.351 1.00 75.69 173 TYR A N 1
ATOM 1352 C CA . TYR A 1 173 ? 17.494 -7.965 -28.037 1.00 75.69 173 TYR A CA 1
ATOM 1353 C C . TYR A 1 173 ? 17.544 -7.764 -29.551 1.00 75.69 173 TYR A C 1
ATOM 1355 O O . TYR A 1 173 ? 17.567 -6.624 -30.014 1.00 75.69 173 TYR A O 1
ATOM 1363 N N . ASP A 1 174 ? 17.469 -8.843 -30.327 1.00 74.25 174 ASP A N 1
ATOM 1364 C CA . ASP A 1 174 ? 17.476 -8.753 -31.795 1.00 74.25 174 ASP A CA 1
ATOM 1365 C C . ASP A 1 174 ? 16.222 -8.060 -32.356 1.00 74.25 174 ASP A C 1
ATOM 1367 O O . ASP A 1 174 ? 16.275 -7.430 -33.411 1.00 74.25 174 ASP A O 1
ATOM 1371 N N . THR A 1 175 ? 15.101 -8.115 -31.628 1.00 74.81 175 THR A N 1
ATOM 1372 C CA . THR A 1 175 ? 13.810 -7.539 -32.034 1.00 74.81 175 THR A CA 1
ATOM 1373 C C . THR A 1 175 ? 13.210 -6.648 -30.951 1.00 74.81 175 THR A C 1
ATOM 1375 O O . THR A 1 175 ? 13.445 -6.843 -29.756 1.00 74.81 175 THR A O 1
ATOM 1378 N N . CYS A 1 176 ? 12.375 -5.692 -31.360 1.00 77.94 176 CYS A N 1
ATOM 1379 C CA . CYS A 1 176 ? 11.584 -4.889 -30.433 1.00 77.94 176 CYS A CA 1
ATOM 1380 C C . CYS A 1 176 ? 10.569 -5.745 -29.666 1.00 77.94 176 CYS A C 1
ATOM 1382 O O . CYS A 1 176 ? 9.960 -6.659 -30.226 1.00 77.94 176 CYS A O 1
ATOM 1384 N N . LYS A 1 177 ? 10.378 -5.441 -28.377 1.00 79.25 177 LYS A N 1
ATOM 1385 C CA . LYS A 1 177 ? 9.473 -6.178 -27.484 1.00 79.25 177 LYS A CA 1
ATOM 1386 C C . LYS A 1 177 ? 8.397 -5.259 -26.919 1.00 79.25 177 LYS A C 1
ATOM 1388 O O . LYS A 1 177 ? 8.636 -4.073 -26.696 1.00 79.25 177 LYS A O 1
ATOM 1393 N N . CYS A 1 178 ? 7.216 -5.806 -26.659 1.00 81.50 178 CYS A N 1
ATOM 1394 C CA . CYS A 1 178 ? 6.172 -5.101 -25.923 1.00 81.50 178 CYS A CA 1
ATOM 1395 C C . CYS A 1 178 ? 6.706 -4.607 -24.564 1.00 81.50 178 CYS A C 1
ATOM 1397 O O . CYS A 1 178 ? 7.581 -5.235 -23.963 1.00 81.50 178 CYS A O 1
ATOM 1399 N N . PHE A 1 179 ? 6.267 -3.426 -24.123 1.00 79.94 179 PHE A N 1
ATOM 1400 C CA . PHE A 1 179 ? 6.721 -2.862 -22.848 1.00 79.94 179 PHE A CA 1
ATOM 1401 C C . PHE A 1 179 ? 5.988 -3.521 -21.667 1.00 79.94 179 PHE A C 1
ATOM 1403 O O . PHE A 1 179 ? 5.014 -4.244 -21.862 1.00 79.94 179 PHE A O 1
ATOM 1410 N N . SER A 1 180 ? 6.458 -3.287 -20.438 1.00 83.31 180 SER A N 1
ATOM 1411 C CA . SER A 1 180 ? 5.819 -3.808 -19.219 1.00 83.31 180 SER A CA 1
ATOM 1412 C C . SER A 1 180 ? 4.316 -3.517 -19.196 1.00 83.31 180 SER A C 1
ATOM 1414 O O . SER A 1 180 ? 3.917 -2.402 -19.516 1.00 83.31 180 SER A O 1
ATOM 1416 N N . GLY A 1 181 ? 3.502 -4.475 -18.767 1.00 84.69 181 GLY A N 1
ATOM 1417 C CA . GLY A 1 181 ? 2.046 -4.345 -18.755 1.00 84.69 181 GLY A CA 1
ATOM 1418 C C . GLY A 1 181 ? 1.385 -4.562 -20.114 1.00 84.69 181 GLY A C 1
ATOM 1419 O O . GLY A 1 181 ? 0.184 -4.336 -20.237 1.00 84.69 181 GLY A O 1
ATOM 1420 N N . THR A 1 182 ? 2.138 -5.004 -21.128 1.00 84.44 182 THR A N 1
ATOM 1421 C CA . THR A 1 182 ? 1.607 -5.326 -22.458 1.00 84.44 182 THR A CA 1
ATOM 1422 C C . THR A 1 182 ? 2.166 -6.642 -22.996 1.00 84.44 182 THR A C 1
ATOM 1424 O O . THR A 1 182 ? 3.329 -6.964 -22.758 1.00 84.44 182 THR A O 1
ATOM 1427 N N . PHE A 1 183 ? 1.364 -7.388 -23.757 1.00 83.19 183 PHE A N 1
ATOM 1428 C CA . PHE A 1 183 ? 1.761 -8.650 -24.391 1.00 83.19 183 PHE A CA 1
ATOM 1429 C C . PHE A 1 183 ? 1.520 -8.629 -25.904 1.00 83.19 183 PHE A C 1
ATOM 1431 O O . PHE A 1 183 ? 0.813 -7.774 -26.441 1.00 83.19 183 PHE A O 1
ATOM 1438 N N . TRP A 1 184 ? 2.133 -9.572 -26.619 1.00 80.62 184 TRP A N 1
ATOM 1439 C CA . TRP A 1 184 ? 1.965 -9.696 -28.065 1.00 80.62 184 TRP A CA 1
ATOM 1440 C C . TRP A 1 184 ? 0.647 -10.398 -28.406 1.00 80.62 184 TRP A C 1
ATOM 1442 O O . TRP A 1 184 ? 0.501 -11.595 -28.173 1.00 80.62 184 TRP A O 1
ATOM 1452 N N . GLY A 1 185 ? -0.297 -9.654 -28.989 1.00 74.81 185 GLY A N 1
ATOM 1453 C CA . GLY A 1 185 ? -1.637 -10.151 -29.325 1.00 74.81 185 GLY A CA 1
ATOM 1454 C C . GLY A 1 185 ? -1.768 -10.871 -30.671 1.00 74.81 185 GLY A C 1
ATOM 1455 O O . GLY A 1 185 ? -2.862 -11.309 -31.011 1.00 74.81 185 GLY A O 1
ATOM 1456 N N . GLY A 1 186 ? -0.680 -10.976 -31.446 1.00 69.62 186 GLY A N 1
ATOM 1457 C CA . GLY A 1 186 ? -0.719 -11.396 -32.850 1.00 69.62 186 GLY A CA 1
ATOM 1458 C C . GLY A 1 186 ? -1.315 -10.304 -33.750 1.00 69.62 186 GLY A C 1
ATOM 1459 O O . GLY A 1 186 ? -2.356 -9.733 -33.457 1.00 69.62 186 GLY A O 1
ATOM 1460 N N . GLY A 1 187 ? -0.644 -9.971 -34.855 1.00 66.31 187 GLY A N 1
ATOM 1461 C CA . GLY A 1 187 ? -1.127 -8.923 -35.766 1.00 66.31 187 GLY A CA 1
ATOM 1462 C C . GLY A 1 187 ? -0.540 -7.537 -35.514 1.00 66.31 187 GLY A C 1
ATOM 1463 O O . GLY A 1 187 ? -1.224 -6.540 -35.710 1.00 66.31 187 GLY A O 1
ATOM 1464 N N . SER A 1 188 ? 0.747 -7.465 -35.156 1.00 72.12 188 SER A N 1
ATOM 1465 C CA . SER A 1 188 ? 1.555 -6.236 -35.132 1.00 72.12 188 SER A CA 1
ATOM 1466 C C . SER A 1 188 ? 1.362 -5.237 -34.000 1.00 72.12 188 SER A C 1
ATOM 1468 O O . SER A 1 188 ? 2.037 -4.203 -33.986 1.00 72.12 188 SER A O 1
ATOM 1470 N N . THR A 1 189 ? 0.529 -5.558 -33.016 1.00 79.88 189 THR A N 1
ATOM 1471 C CA . THR A 1 189 ? 0.246 -4.653 -31.904 1.00 79.88 189 THR A CA 1
ATOM 1472 C C . THR A 1 189 ? 0.509 -5.286 -30.546 1.00 79.88 189 THR A C 1
ATOM 1474 O O . THR A 1 189 ? 0.258 -6.475 -30.337 1.00 79.88 189 THR A O 1
ATOM 1477 N N . CYS A 1 190 ? 0.989 -4.473 -29.609 1.00 83.19 190 CYS A N 1
ATOM 1478 C CA . CYS A 1 190 ? 1.034 -4.835 -28.197 1.00 83.19 190 CYS A CA 1
ATOM 1479 C C . CYS A 1 190 ? -0.326 -4.542 -27.558 1.00 83.19 190 CYS A C 1
ATOM 1481 O O . CYS A 1 190 ? -0.868 -3.453 -27.743 1.00 83.19 190 CYS A O 1
ATOM 1483 N N . ILE A 1 191 ? -0.872 -5.514 -26.831 1.00 85.44 191 ILE A N 1
ATOM 1484 C CA . ILE A 1 191 ? -2.143 -5.398 -26.111 1.00 85.44 191 ILE A CA 1
ATOM 1485 C C . ILE A 1 191 ? -1.838 -5.106 -24.647 1.00 85.44 191 ILE A C 1
ATOM 1487 O O . ILE A 1 191 ? -1.038 -5.810 -24.032 1.00 85.44 191 ILE A O 1
ATOM 1491 N N . GLU A 1 192 ? -2.464 -4.069 -24.094 1.00 89.00 192 GLU A N 1
ATOM 1492 C CA . GLU A 1 192 ? -2.349 -3.738 -22.676 1.00 89.00 192 GLU A CA 1
ATOM 1493 C C . GLU A 1 192 ? -3.115 -4.730 -21.807 1.00 89.00 192 GLU A C 1
ATOM 1495 O O . GLU A 1 192 ? -4.230 -5.141 -22.134 1.00 89.00 192 GLU A O 1
ATOM 1500 N N . CYS A 1 193 ? -2.530 -5.082 -20.666 1.00 91.00 193 CYS A N 1
ATOM 1501 C CA . CYS A 1 193 ? -3.234 -5.851 -19.657 1.00 91.00 193 CYS A CA 1
ATOM 1502 C C . CYS A 1 193 ? -4.380 -5.035 -19.076 1.00 91.00 193 CYS A C 1
ATOM 1504 O O . CYS A 1 193 ? -4.138 -3.878 -18.746 1.00 91.00 193 CYS A O 1
ATOM 1506 N N . PRO A 1 194 ? -5.599 -5.588 -18.962 1.00 94.62 194 PRO A N 1
ATOM 1507 C CA . PRO A 1 194 ? -6.742 -4.873 -18.410 1.00 94.62 194 PRO A CA 1
ATOM 1508 C C . PRO A 1 194 ? -6.587 -4.616 -16.903 1.00 94.62 194 PRO A C 1
ATOM 1510 O O . PRO A 1 194 ? -5.716 -5.172 -16.235 1.00 94.62 194 PRO A O 1
ATOM 1513 N N . ALA A 1 195 ? -7.470 -3.773 -16.361 1.00 96.06 195 ALA A N 1
ATOM 1514 C CA . ALA A 1 195 ? -7.535 -3.506 -14.926 1.00 96.06 195 ALA A CA 1
ATOM 1515 C C . ALA A 1 195 ? -7.737 -4.804 -14.126 1.00 96.06 195 ALA A C 1
ATOM 1517 O O . ALA A 1 195 ? -8.532 -5.660 -14.508 1.00 96.06 195 ALA A O 1
ATOM 1518 N N . GLY A 1 196 ? -7.033 -4.926 -13.004 1.00 95.69 196 GLY A N 1
ATOM 1519 C CA . GLY A 1 196 ? -6.940 -6.151 -12.214 1.00 95.69 196 GLY A CA 1
ATOM 1520 C C . GLY A 1 196 ? -5.828 -7.105 -12.640 1.00 95.69 196 GLY A C 1
ATOM 1521 O O . GLY A 1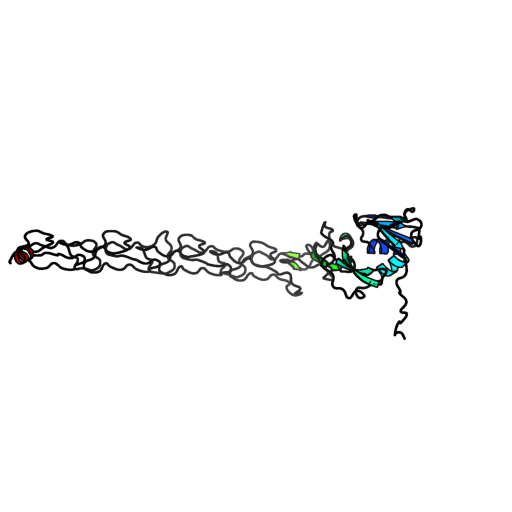 196 ? -5.553 -8.051 -11.907 1.00 95.69 196 GLY A O 1
ATOM 1522 N N . GLN A 1 197 ? -5.150 -6.857 -13.758 1.00 94.44 197 GLN A N 1
ATOM 1523 C CA . GLN A 1 197 ? -4.040 -7.682 -14.220 1.00 94.44 197 GLN A CA 1
ATOM 1524 C C . GLN A 1 197 ? -2.770 -6.845 -14.418 1.00 94.44 197 GLN A C 1
ATOM 1526 O O . GLN A 1 197 ? -2.813 -5.615 -14.528 1.00 94.44 197 GLN A O 1
ATOM 1531 N N . HIS A 1 198 ? -1.627 -7.522 -14.449 1.00 92.38 198 HIS A N 1
ATOM 1532 C CA . HIS A 1 198 ? -0.316 -6.933 -14.674 1.00 92.38 198 HIS A CA 1
ATOM 1533 C C . HIS A 1 198 ? 0.559 -7.838 -15.544 1.00 92.38 198 HIS A C 1
ATOM 1535 O O . HIS A 1 198 ? 0.246 -9.008 -15.774 1.00 92.38 198 HIS A O 1
ATOM 1541 N N . LEU A 1 199 ? 1.675 -7.301 -16.033 1.00 89.12 199 LEU A N 1
ATOM 1542 C CA . LEU A 1 199 ? 2.714 -8.116 -16.652 1.00 89.12 199 LEU A CA 1
ATOM 1543 C C . LEU A 1 199 ? 4.098 -7.488 -16.417 1.00 89.12 199 LEU A C 1
ATOM 1545 O O . LEU A 1 199 ? 4.368 -6.411 -16.964 1.00 89.12 199 LEU A O 1
ATOM 1549 N N . PRO A 1 200 ? 4.986 -8.123 -15.628 1.00 85.19 200 PRO A N 1
ATOM 1550 C CA . PRO A 1 200 ? 6.315 -7.582 -15.380 1.00 85.19 200 PRO A CA 1
ATOM 1551 C C . PRO A 1 200 ? 7.156 -7.608 -16.659 1.00 85.19 200 PRO A C 1
ATOM 1553 O O . PRO A 1 200 ? 6.952 -8.433 -17.550 1.00 85.19 200 PRO A O 1
ATOM 1556 N N . TYR A 1 201 ? 8.122 -6.691 -16.756 1.00 71.56 201 TYR A N 1
ATOM 1557 C CA . TYR A 1 201 ? 9.109 -6.732 -17.833 1.00 71.56 201 TYR A CA 1
ATOM 1558 C C . TYR A 1 201 ? 10.270 -7.608 -17.404 1.00 71.56 201 TYR A C 1
ATOM 1560 O O . TYR A 1 201 ? 11.257 -7.096 -16.887 1.00 71.56 201 TYR A O 1
ATOM 1568 N N . ASP A 1 202 ? 10.147 -8.902 -17.658 1.00 56.38 202 ASP A N 1
ATOM 1569 C CA . ASP A 1 202 ? 11.280 -9.812 -17.659 1.00 56.38 202 ASP A CA 1
ATOM 1570 C C . ASP A 1 202 ? 11.178 -10.755 -18.853 1.00 56.38 202 ASP A C 1
ATOM 1572 O O . ASP A 1 202 ? 10.094 -11.021 -19.368 1.00 56.38 202 ASP A O 1
ATOM 1576 N N . ASP A 1 203 ? 12.345 -11.206 -19.309 1.00 51.97 203 ASP A N 1
ATOM 1577 C CA . ASP A 1 203 ? 12.662 -11.954 -20.531 1.00 51.97 203 ASP A CA 1
ATOM 1578 C C . ASP A 1 203 ? 11.969 -13.320 -20.708 1.00 51.97 203 ASP A C 1
ATOM 1580 O O . ASP A 1 203 ? 12.444 -14.189 -21.441 1.00 51.97 203 ASP A O 1
ATOM 1584 N N . VAL A 1 204 ? 10.808 -13.512 -20.095 1.00 51.84 204 VAL A N 1
ATOM 1585 C CA . VAL A 1 204 ? 9.949 -14.664 -20.300 1.00 51.84 204 VAL A CA 1
ATOM 1586 C C . VAL A 1 204 ? 9.252 -14.504 -21.648 1.00 51.84 204 VAL A C 1
ATOM 1588 O O . VAL A 1 204 ? 8.122 -14.030 -21.767 1.00 51.84 204 VAL A O 1
ATOM 1591 N N . ALA A 1 205 ? 9.950 -14.938 -22.695 1.00 43.50 205 ALA A N 1
ATOM 1592 C CA . ALA A 1 205 ? 9.307 -15.524 -23.858 1.00 43.50 205 ALA A CA 1
ATOM 1593 C C . ALA A 1 205 ? 8.348 -16.618 -23.351 1.00 43.50 205 ALA A C 1
ATOM 1595 O O . ALA A 1 205 ? 8.769 -17.745 -23.109 1.00 43.50 205 ALA A O 1
ATOM 1596 N N . GLY A 1 206 ? 7.088 -16.271 -23.070 1.00 45.25 206 GLY A N 1
ATOM 1597 C CA . GLY A 1 206 ? 6.177 -17.246 -22.476 1.00 45.25 206 GLY A CA 1
ATOM 1598 C C . GLY A 1 206 ? 4.774 -16.784 -22.112 1.00 45.25 206 GLY A C 1
ATOM 1599 O O . GLY A 1 206 ? 3.866 -17.582 -22.314 1.00 45.25 206 GLY A O 1
ATOM 1600 N N . ASN A 1 207 ? 4.529 -15.550 -21.653 1.00 53.59 207 ASN A N 1
ATOM 1601 C CA . ASN A 1 207 ? 3.140 -15.154 -21.388 1.00 53.59 207 ASN A CA 1
ATOM 1602 C C . ASN A 1 207 ? 2.539 -14.404 -22.579 1.00 53.59 207 ASN A C 1
ATOM 1604 O O . ASN A 1 207 ? 2.744 -13.209 -22.771 1.00 53.59 207 ASN A O 1
ATOM 1608 N N . ALA A 1 208 ? 1.747 -15.133 -23.367 1.00 63.19 208 ALA A N 1
ATOM 1609 C CA . ALA A 1 208 ? 0.785 -14.566 -24.311 1.00 63.19 208 ALA A CA 1
ATOM 1610 C C . ALA A 1 208 ? -0.423 -13.918 -23.598 1.00 63.19 208 ALA A C 1
ATOM 1612 O O . ALA A 1 208 ? -1.429 -13.627 -24.237 1.00 63.19 208 ALA A O 1
ATOM 1613 N N . SER A 1 209 ? -0.360 -13.747 -22.276 1.00 77.62 209 SER A N 1
ATOM 1614 C CA . SER A 1 209 ? -1.475 -13.311 -21.447 1.00 77.62 209 SER A CA 1
ATOM 1615 C C . SER A 1 209 ? -0.995 -12.571 -20.204 1.00 77.62 209 SER A C 1
ATOM 1617 O O . SER A 1 209 ? 0.148 -12.697 -19.765 1.00 77.62 209 SER A O 1
ATOM 1619 N N . CYS A 1 210 ? -1.896 -11.793 -19.629 1.00 89.50 210 CYS A N 1
ATOM 1620 C CA . CYS A 1 210 ? -1.664 -11.042 -18.408 1.00 89.50 210 CYS A CA 1
ATOM 1621 C C . CYS A 1 210 ? -1.737 -11.934 -17.167 1.00 89.50 210 CYS A C 1
ATOM 1623 O O . CYS A 1 210 ? -2.246 -13.053 -17.225 1.00 89.50 210 CYS A O 1
ATOM 1625 N N . ILE A 1 211 ? -1.176 -11.440 -16.065 1.00 92.00 211 ILE A N 1
ATOM 1626 C CA . ILE A 1 211 ? -1.152 -12.106 -14.763 1.00 92.00 211 ILE A CA 1
ATOM 1627 C C . ILE A 1 211 ? -2.151 -11.401 -13.853 1.00 92.00 211 ILE A C 1
ATOM 1629 O O . ILE A 1 211 ? -2.125 -10.176 -13.739 1.00 92.00 211 ILE A O 1
ATOM 1633 N N . ASP A 1 212 ? -3.014 -12.163 -13.194 1.00 95.31 212 ASP A N 1
ATOM 1634 C CA . ASP A 1 212 ? -3.988 -11.615 -12.256 1.00 95.31 212 ASP A CA 1
ATOM 1635 C C . ASP A 1 212 ? -3.297 -11.026 -11.035 1.00 95.31 212 ASP A C 1
ATOM 1637 O O . ASP A 1 212 ? -2.436 -11.659 -10.420 1.00 95.31 212 ASP A O 1
ATOM 1641 N N . CYS A 1 213 ? -3.729 -9.835 -10.628 1.00 96.75 213 CYS A N 1
ATOM 1642 C CA . CYS A 1 213 ? -3.310 -9.300 -9.349 1.00 96.75 213 CYS A CA 1
ATOM 1643 C C . CYS A 1 213 ? -3.806 -10.204 -8.221 1.00 96.75 213 CYS A C 1
ATOM 1645 O O . CYS A 1 213 ? -5.008 -10.493 -8.174 1.00 96.75 213 CYS A O 1
ATOM 1647 N N . PRO A 1 214 ? -2.926 -10.651 -7.306 1.00 97.56 214 PRO A N 1
ATOM 1648 C CA . PRO A 1 214 ? -3.342 -11.440 -6.160 1.00 97.56 214 PRO A CA 1
ATOM 1649 C C . PRO A 1 214 ? -4.240 -10.621 -5.228 1.00 97.56 214 PRO A C 1
ATOM 1651 O O . PRO A 1 214 ? -4.224 -9.384 -5.238 1.00 97.56 214 PRO A O 1
ATOM 1654 N N . ALA A 1 215 ? -5.001 -11.316 -4.381 1.00 97.88 215 ALA A N 1
ATOM 1655 C CA . ALA A 1 215 ? -5.763 -10.670 -3.320 1.00 97.88 215 ALA A CA 1
ATOM 1656 C C . ALA A 1 215 ? -4.841 -9.784 -2.456 1.00 97.88 215 ALA A C 1
ATOM 1658 O O . ALA A 1 215 ? -3.667 -10.088 -2.245 1.00 97.88 215 ALA A O 1
ATOM 1659 N N . GLY A 1 216 ? -5.361 -8.638 -2.029 1.00 97.88 216 GLY A N 1
ATOM 1660 C CA . GLY A 1 216 ? -4.597 -7.568 -1.388 1.00 97.88 216 GLY A CA 1
ATOM 1661 C C . GLY A 1 216 ? -3.877 -6.603 -2.330 1.00 97.88 216 GLY A C 1
ATOM 1662 O O . GLY A 1 216 ? -3.287 -5.624 -1.864 1.00 97.88 216 GLY A O 1
ATOM 1663 N N . SER A 1 217 ? -3.982 -6.803 -3.644 1.00 98.19 217 SER A N 1
ATOM 1664 C CA . SER A 1 217 ? -3.428 -5.902 -4.654 1.00 98.19 217 SER A CA 1
ATOM 1665 C C . SER A 1 217 ? -4.416 -5.610 -5.789 1.00 98.19 217 SER A C 1
ATOM 1667 O O . SER A 1 217 ? -5.435 -6.286 -5.928 1.00 98.19 217 SER A O 1
ATOM 1669 N N . TYR A 1 218 ? -4.151 -4.558 -6.565 1.00 98.12 218 TYR A N 1
ATOM 1670 C CA . TYR A 1 218 ? -5.024 -4.106 -7.646 1.00 98.12 218 TYR A CA 1
ATOM 1671 C C . TYR A 1 218 ? -4.274 -3.339 -8.739 1.00 98.12 218 TYR A C 1
ATOM 1673 O O . TYR A 1 218 ? -3.199 -2.788 -8.501 1.00 98.12 218 TYR A O 1
ATOM 1681 N N . THR A 1 219 ? -4.881 -3.217 -9.919 1.00 97.56 219 THR A N 1
ATOM 1682 C CA . THR A 1 219 ? -4.481 -2.232 -10.939 1.00 97.56 219 THR A CA 1
ATOM 1683 C C . THR A 1 219 ? -5.720 -1.458 -11.406 1.00 97.56 219 THR A C 1
ATOM 1685 O O . THR A 1 219 ? -6.700 -2.073 -11.824 1.00 97.56 219 THR A O 1
ATOM 1688 N N . PRO A 1 220 ? -5.739 -0.114 -11.311 1.00 96.50 220 PRO A N 1
ATOM 1689 C CA . PRO A 1 220 ? -6.946 0.685 -11.561 1.00 96.50 220 PRO A CA 1
ATOM 1690 C C . PRO A 1 220 ? -7.305 0.849 -13.038 1.00 96.50 220 PRO A C 1
ATOM 1692 O O . PRO A 1 220 ? -8.399 1.306 -13.363 1.00 96.50 220 PRO A O 1
ATOM 1695 N N . GLY A 1 221 ? -6.389 0.509 -13.937 1.00 93.62 221 GLY A N 1
ATOM 1696 C CA . GLY A 1 221 ? -6.539 0.689 -15.371 1.00 93.62 221 GLY A CA 1
ATOM 1697 C C . GLY A 1 221 ? -5.619 -0.256 -16.132 1.00 93.62 221 GLY A C 1
ATOM 1698 O O . GLY A 1 221 ? -4.980 -1.110 -15.513 1.00 93.62 221 GLY A O 1
ATOM 1699 N N . PRO A 1 222 ? -5.559 -0.124 -17.462 1.00 91.44 222 PRO A N 1
ATOM 1700 C CA . PRO A 1 222 ? -4.740 -0.999 -18.272 1.00 91.44 222 PRO A CA 1
ATOM 1701 C C . PRO A 1 222 ? -3.242 -0.648 -18.225 1.00 91.44 222 PRO A C 1
ATOM 1703 O O . PRO A 1 222 ? -2.859 0.439 -17.792 1.00 91.44 222 PRO A O 1
ATOM 1706 N N . GLY A 1 223 ? -2.390 -1.571 -18.682 1.00 87.88 223 GLY A N 1
ATOM 1707 C CA . GLY A 1 223 ? -0.974 -1.297 -18.976 1.00 87.88 223 GLY A CA 1
ATOM 1708 C C . GLY A 1 223 ? -0.031 -1.318 -17.768 1.00 87.88 223 GLY A C 1
ATOM 1709 O O . GLY A 1 223 ? 1.080 -0.788 -17.838 1.00 87.88 223 GLY A O 1
ATOM 1710 N N . TYR A 1 224 ? -0.444 -1.915 -16.648 1.00 91.50 224 TYR A N 1
ATOM 1711 C CA . TYR A 1 224 ? 0.364 -1.961 -15.429 1.00 91.50 224 TYR A CA 1
ATOM 1712 C C . TYR A 1 224 ? 1.444 -3.047 -15.482 1.00 91.50 224 TYR A C 1
ATOM 1714 O O . TYR A 1 224 ? 1.185 -4.213 -15.779 1.00 91.50 224 TYR A O 1
ATOM 1722 N N . ALA A 1 225 ? 2.674 -2.654 -15.150 1.00 89.06 225 ALA A N 1
ATOM 1723 C CA . ALA A 1 225 ? 3.815 -3.560 -15.019 1.00 89.06 225 ALA A CA 1
ATOM 1724 C C . ALA A 1 225 ? 3.685 -4.495 -13.808 1.00 89.06 225 ALA A C 1
ATOM 1726 O O . ALA A 1 225 ? 4.111 -5.647 -13.840 1.00 89.06 225 ALA A O 1
ATOM 1727 N N . ASP A 1 226 ? 3.108 -3.970 -12.733 1.00 93.31 226 ASP A N 1
ATOM 1728 C CA . ASP A 1 226 ? 3.002 -4.639 -11.448 1.00 93.31 226 ASP A CA 1
ATOM 1729 C C . ASP A 1 226 ? 1.713 -4.224 -10.741 1.00 93.31 226 ASP A C 1
ATOM 1731 O O . ASP A 1 226 ? 1.145 -3.160 -11.026 1.00 93.31 226 ASP A O 1
ATOM 1735 N N . CYS A 1 227 ? 1.262 -5.067 -9.824 1.00 96.25 227 CYS A N 1
ATOM 1736 C CA . CYS A 1 227 ? 0.088 -4.800 -9.015 1.00 96.25 227 CYS A CA 1
ATOM 1737 C C . CYS A 1 227 ? 0.409 -3.829 -7.885 1.00 96.25 227 CYS A C 1
ATOM 1739 O O . CYS A 1 227 ? 1.447 -3.898 -7.229 1.00 96.25 227 CYS A O 1
ATOM 1741 N N . LEU A 1 228 ? -0.521 -2.919 -7.618 1.00 97.50 228 LEU A N 1
ATOM 1742 C CA . LEU A 1 228 ? -0.421 -1.990 -6.505 1.00 97.50 228 LEU A CA 1
ATOM 1743 C C . LEU A 1 228 ? -0.988 -2.656 -5.255 1.00 97.50 228 LEU A C 1
ATOM 1745 O O . LEU A 1 228 ? -2.144 -3.072 -5.244 1.00 97.50 228 LEU A O 1
ATOM 1749 N N . ALA A 1 229 ? -0.210 -2.732 -4.179 1.00 98.06 229 ALA A N 1
ATOM 1750 C CA . ALA A 1 229 ? -0.732 -3.180 -2.893 1.00 98.06 229 ALA A CA 1
ATOM 1751 C C . ALA A 1 229 ? -1.811 -2.210 -2.381 1.00 98.06 229 ALA A C 1
ATOM 1753 O O . ALA A 1 229 ? -1.663 -0.986 -2.471 1.00 98.06 229 ALA A O 1
ATOM 1754 N N . CYS A 1 230 ? -2.883 -2.742 -1.793 1.00 98.31 230 CYS A N 1
ATOM 1755 C CA . CYS A 1 230 ? -3.864 -1.910 -1.105 1.00 98.31 230 CYS A CA 1
ATOM 1756 C C . CYS A 1 230 ? -3.205 -1.164 0.046 1.00 98.31 230 CYS A C 1
ATOM 1758 O O . CYS A 1 230 ? -2.490 -1.771 0.832 1.00 98.31 230 CYS A O 1
ATOM 1760 N N . ARG A 1 231 ? -3.430 0.148 0.147 1.00 98.00 231 ARG A N 1
ATOM 1761 C CA . ARG A 1 231 ? -2.889 0.973 1.238 1.00 98.00 231 ARG A CA 1
ATOM 1762 C C . ARG A 1 231 ? -3.499 0.581 2.600 1.00 98.00 231 ARG A C 1
ATOM 1764 O O . ARG A 1 231 ? -4.593 0.020 2.613 1.00 98.00 231 ARG A O 1
ATOM 1771 N N . PRO A 1 232 ? -2.862 0.930 3.736 1.00 98.25 232 PRO A N 1
ATOM 1772 C CA . PRO A 1 232 ? -3.436 0.701 5.061 1.00 98.25 232 PRO A CA 1
ATOM 1773 C C . PRO A 1 232 ? -4.846 1.292 5.184 1.00 98.25 232 PRO A C 1
ATOM 1775 O O . PRO A 1 232 ? -5.122 2.374 4.659 1.00 98.25 232 PRO A O 1
ATOM 1778 N N . GLY A 1 233 ? -5.730 0.561 5.855 1.00 97.94 233 GLY A N 1
ATOM 1779 C CA . GLY A 1 233 ? -7.168 0.811 5.927 1.00 97.94 233 GLY A CA 1
ATOM 1780 C C . GLY A 1 233 ? -7.985 0.330 4.727 1.00 97.94 233 GLY A C 1
ATOM 1781 O O . GLY A 1 233 ? -9.204 0.471 4.732 1.00 97.94 233 GLY A O 1
ATOM 1782 N N . TYR A 1 234 ? -7.353 -0.240 3.702 1.00 98.50 234 TYR A N 1
ATOM 1783 C CA . TYR A 1 234 ? -8.022 -0.764 2.515 1.00 98.50 234 TYR A CA 1
ATOM 1784 C C . TYR A 1 234 ? -7.615 -2.219 2.263 1.00 98.50 234 TYR A C 1
ATOM 1786 O O . TYR A 1 234 ? -6.564 -2.670 2.723 1.00 98.50 234 TYR A O 1
ATOM 1794 N N . TYR A 1 235 ? -8.448 -2.945 1.519 1.00 98.44 235 TYR A N 1
ATOM 1795 C CA . TYR A 1 235 ? -8.241 -4.350 1.185 1.00 98.44 235 TYR A CA 1
ATOM 1796 C C . TYR A 1 235 ? -8.788 -4.709 -0.203 1.00 98.44 235 TYR A C 1
ATOM 1798 O O . TYR A 1 235 ? -9.690 -4.046 -0.718 1.00 98.44 235 TYR A O 1
ATOM 1806 N N . ALA A 1 236 ? -8.274 -5.777 -0.809 1.00 98.38 236 ALA A N 1
ATOM 1807 C CA . ALA A 1 236 ? -8.795 -6.335 -2.061 1.00 98.38 236 ALA A CA 1
ATOM 1808 C C . ALA A 1 236 ? -9.103 -7.830 -1.871 1.00 98.38 236 ALA A C 1
ATOM 1810 O O . ALA A 1 236 ? -8.174 -8.630 -1.831 1.00 98.38 236 ALA A O 1
ATOM 1811 N N . PRO A 1 237 ? -10.382 -8.236 -1.758 1.00 96.88 237 PRO A N 1
ATOM 1812 C CA . PRO A 1 237 ? -10.742 -9.583 -1.300 1.00 96.88 237 PRO A CA 1
ATOM 1813 C C . PRO A 1 237 ? -10.574 -10.696 -2.323 1.00 96.88 237 PRO A C 1
ATOM 1815 O O . PRO A 1 237 ? -10.719 -11.866 -1.988 1.00 96.88 237 PRO A O 1
ATOM 1818 N N . LYS A 1 238 ? -10.346 -10.347 -3.585 1.00 95.94 238 LYS A N 1
ATOM 1819 C CA . LYS A 1 238 ? -10.259 -11.311 -4.673 1.00 95.94 238 LYS A CA 1
ATOM 1820 C C . LYS A 1 238 ? -9.089 -10.982 -5.578 1.00 95.94 238 LYS A C 1
ATOM 1822 O O . LYS A 1 238 ? -8.644 -9.831 -5.631 1.00 95.94 238 LYS A O 1
ATOM 1827 N N . THR A 1 239 ? -8.657 -11.991 -6.318 1.00 96.69 239 THR A N 1
ATOM 1828 C CA . THR A 1 239 ? -7.793 -11.799 -7.478 1.00 96.69 239 THR A CA 1
ATOM 1829 C C . THR A 1 239 ? -8.489 -10.930 -8.530 1.00 96.69 239 THR A C 1
ATOM 1831 O O . THR A 1 239 ? -9.709 -10.730 -8.475 1.00 96.69 239 THR A O 1
ATOM 1834 N N . GLU A 1 240 ? -7.716 -10.373 -9.462 1.00 95.62 240 GLU A N 1
ATOM 1835 C CA . GLU A 1 240 ? -8.224 -9.495 -10.531 1.00 95.62 240 GLU A CA 1
ATOM 1836 C C . GLU A 1 240 ? -8.969 -8.249 -10.015 1.00 95.62 240 GLU A C 1
ATOM 1838 O O . GLU A 1 240 ? -9.917 -7.743 -10.625 1.00 95.62 240 GLU A O 1
ATOM 1843 N N . SER A 1 241 ? -8.587 -7.742 -8.842 1.00 97.06 241 SER A N 1
ATOM 1844 C CA . SER A 1 241 ? -9.210 -6.538 -8.296 1.00 97.06 241 SER A CA 1
ATOM 1845 C C . SER A 1 241 ? -8.727 -5.299 -9.048 1.00 97.06 241 SER A C 1
ATOM 1847 O O . SER A 1 241 ? -7.532 -5.068 -9.180 1.00 97.06 241 SER A O 1
ATOM 1849 N N . SER A 1 242 ? -9.654 -4.455 -9.499 1.00 97.00 242 SER A N 1
ATOM 1850 C CA . SER A 1 242 ? -9.337 -3.162 -10.123 1.00 97.00 242 SER A CA 1
ATOM 1851 C C . SER A 1 242 ? -9.346 -1.989 -9.139 1.00 97.00 242 SER A C 1
ATOM 1853 O O . SER A 1 242 ? -9.037 -0.860 -9.501 1.00 97.00 242 SER A O 1
ATOM 1855 N N . PHE A 1 243 ? -9.695 -2.226 -7.877 1.00 97.38 243 PHE A N 1
ATOM 1856 C CA . PHE A 1 243 ? -9.669 -1.227 -6.813 1.00 97.38 243 PHE A CA 1
ATOM 1857 C C . PHE A 1 243 ? -9.607 -1.909 -5.447 1.00 97.38 243 PHE A C 1
ATOM 1859 O O . PHE A 1 243 ? -10.025 -3.058 -5.293 1.00 97.38 243 PHE A O 1
ATOM 1866 N N . CYS A 1 244 ? -9.141 -1.172 -4.442 1.00 98.19 244 CYS A N 1
ATOM 1867 C CA . CYS A 1 244 ? -9.230 -1.593 -3.049 1.00 98.19 244 CYS A CA 1
ATOM 1868 C C . CYS A 1 244 ? -10.495 -1.043 -2.396 1.00 98.19 244 CYS A C 1
ATOM 1870 O O . CYS A 1 244 ? -10.847 0.123 -2.576 1.00 98.19 244 CYS A O 1
ATOM 1872 N N . LYS A 1 245 ? -11.150 -1.876 -1.595 1.00 98.00 245 LYS A N 1
ATOM 1873 C CA . LYS A 1 245 ? -12.277 -1.505 -0.742 1.00 98.00 245 LYS A CA 1
ATOM 1874 C C . LYS A 1 245 ? -11.761 -0.934 0.570 1.00 98.00 245 LYS A C 1
ATOM 1876 O O . LYS A 1 245 ? -10.751 -1.398 1.088 1.00 98.00 245 LYS A O 1
ATOM 1881 N N . GLU A 1 246 ? -12.448 0.061 1.112 1.00 98.06 246 GLU A N 1
ATOM 1882 C CA . GLU A 1 246 ? -12.162 0.558 2.457 1.00 98.06 246 GLU A CA 1
ATOM 1883 C C . GLU A 1 246 ? -12.606 -0.451 3.518 1.00 98.06 246 GLU A C 1
ATOM 1885 O O . GLU A 1 246 ? -13.612 -1.148 3.351 1.00 98.06 246 GLU A O 1
ATOM 1890 N N . CYS A 1 247 ? -11.865 -0.528 4.621 1.00 97.94 247 CYS A N 1
ATOM 1891 C CA . CYS A 1 247 ? -12.308 -1.293 5.773 1.00 97.94 247 CYS A CA 1
ATOM 1892 C C . CYS A 1 247 ? -13.526 -0.638 6.421 1.00 97.94 247 CYS A C 1
ATOM 1894 O O . CYS A 1 247 ? -13.516 0.577 6.610 1.00 97.94 247 CYS A O 1
ATOM 1896 N N . PRO A 1 248 ? -14.570 -1.404 6.774 1.00 97.00 248 PRO A N 1
ATOM 1897 C CA . PRO A 1 248 ? -15.710 -0.851 7.490 1.00 97.00 248 PRO A CA 1
ATOM 1898 C C . PRO A 1 248 ? -15.300 -0.391 8.896 1.00 97.00 248 PRO A C 1
ATOM 1900 O O . PRO A 1 248 ? -14.298 -0.853 9.447 1.00 97.00 248 PRO A O 1
ATOM 1903 N N . ALA A 1 249 ? -16.106 0.489 9.496 1.00 95.88 249 ALA A N 1
ATOM 1904 C CA . ALA A 1 249 ? -15.949 0.877 10.897 1.00 95.88 249 ALA A CA 1
ATOM 1905 C C . ALA A 1 249 ? -15.890 -0.359 11.813 1.00 95.88 249 ALA A C 1
ATOM 1907 O O . ALA A 1 249 ? -16.564 -1.366 11.575 1.00 95.88 249 ALA A O 1
ATOM 1908 N N . GLY A 1 250 ? -15.075 -0.276 12.861 1.00 96.00 250 GLY A N 1
ATOM 1909 C CA . GLY A 1 250 ? -14.756 -1.395 13.745 1.00 96.00 250 GLY A CA 1
ATOM 1910 C C . GLY A 1 250 ? -13.726 -2.374 13.177 1.00 96.00 250 GLY A C 1
ATOM 1911 O O . GLY A 1 250 ? -13.444 -3.372 13.829 1.00 96.00 250 GLY A O 1
ATOM 1912 N N . SER A 1 251 ? -13.152 -2.121 11.998 1.00 97.50 251 SER A N 1
ATOM 1913 C CA . SER A 1 251 ? -12.102 -2.952 11.394 1.00 97.50 251 SER A CA 1
ATOM 1914 C C . SER A 1 251 ? -10.950 -2.113 10.833 1.00 97.50 251 SER A C 1
ATOM 1916 O O . SER A 1 251 ? -11.097 -0.913 10.603 1.00 97.50 251 SER A O 1
ATOM 1918 N N . TYR A 1 252 ? -9.793 -2.738 10.606 1.00 97.88 252 TYR A N 1
ATOM 1919 C CA . TYR A 1 252 ? -8.582 -2.060 10.151 1.00 97.88 252 TYR A CA 1
ATOM 1920 C C . TYR A 1 252 ? -7.634 -2.963 9.350 1.00 97.88 252 TYR A C 1
ATOM 1922 O O . TYR A 1 252 ? -7.694 -4.191 9.435 1.00 97.88 252 TYR A O 1
ATOM 1930 N N . THR A 1 253 ? -6.712 -2.342 8.607 1.00 98.25 253 THR A N 1
ATOM 1931 C CA . THR A 1 253 ? -5.506 -2.999 8.067 1.00 98.25 253 THR A CA 1
ATOM 1932 C C . THR A 1 253 ? -4.272 -2.130 8.356 1.00 98.25 253 THR A C 1
ATOM 1934 O O . THR A 1 253 ? -4.230 -0.972 7.934 1.00 98.25 253 THR A O 1
ATOM 1937 N N . PRO A 1 254 ? -3.268 -2.630 9.102 1.00 97.31 254 PRO A N 1
ATOM 1938 C CA . PRO A 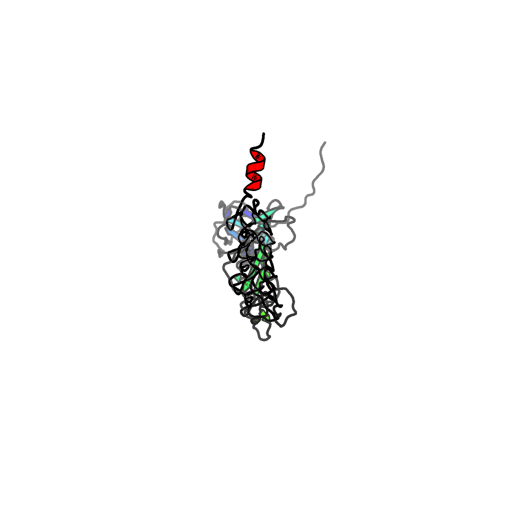1 254 ? -2.172 -1.812 9.629 1.00 97.31 254 PRO A CA 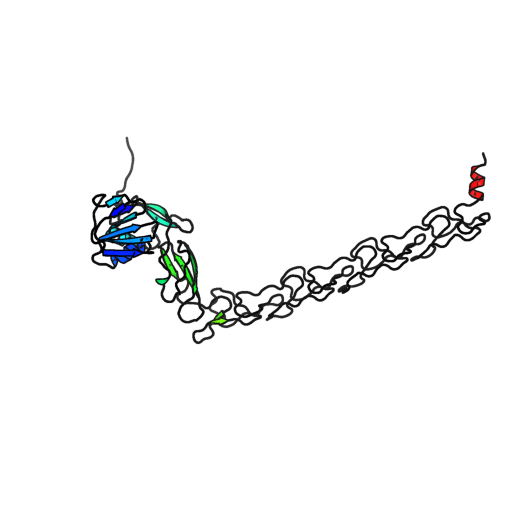1
ATOM 1939 C C . PRO A 1 254 ? -1.062 -1.523 8.623 1.00 97.31 254 PRO A C 1
ATOM 1941 O O . PRO A 1 254 ? -0.327 -0.550 8.775 1.00 97.31 254 PRO A O 1
ATOM 1944 N N . SER A 1 255 ? -0.925 -2.354 7.595 1.00 97.38 255 SER A N 1
ATOM 1945 C CA . SER A 1 255 ? 0.094 -2.207 6.557 1.00 97.38 255 SER A CA 1
ATOM 1946 C C . SER A 1 255 ? -0.518 -2.446 5.174 1.00 97.38 255 SER A C 1
ATOM 1948 O O . SER A 1 255 ? -1.684 -2.832 5.088 1.00 97.38 255 SER A O 1
ATOM 1950 N N . PRO A 1 256 ? 0.211 -2.176 4.079 1.00 98.06 256 PRO A N 1
ATOM 1951 C CA . PRO A 1 256 ? -0.296 -2.465 2.748 1.00 98.06 256 PRO A CA 1
ATOM 1952 C C . PRO A 1 256 ? -0.480 -3.967 2.484 1.00 98.06 256 PRO A C 1
ATOM 1954 O O . PRO A 1 256 ? 0.173 -4.786 3.130 1.00 98.06 256 PRO A O 1
ATOM 1957 N N . GLY A 1 257 ? -1.299 -4.315 1.487 1.00 97.19 257 GLY A N 1
ATOM 1958 C CA . GLY A 1 257 ? -1.340 -5.666 0.907 1.00 97.19 257 GLY A CA 1
ATOM 1959 C C . GLY A 1 257 ? -2.337 -6.646 1.532 1.00 97.19 257 GLY A C 1
ATOM 1960 O O . GLY A 1 257 ? -2.182 -7.848 1.354 1.00 97.19 257 GLY A O 1
ATOM 1961 N N . TYR A 1 258 ? -3.341 -6.169 2.270 1.00 98.12 258 TYR A N 1
ATOM 1962 C CA . TYR A 1 258 ? -4.338 -7.041 2.904 1.00 98.12 258 TYR A CA 1
ATOM 1963 C C . TYR A 1 258 ? -5.479 -7.414 1.961 1.00 98.12 258 TYR A C 1
ATOM 1965 O O . TYR A 1 258 ? -6.031 -6.566 1.260 1.00 98.12 258 TYR A O 1
ATOM 1973 N N . ASP A 1 259 ? -5.896 -8.672 2.013 1.00 98.00 259 ASP A N 1
ATOM 1974 C CA . ASP A 1 259 ? -7.059 -9.216 1.310 1.00 98.00 259 ASP A CA 1
ATOM 1975 C C . ASP A 1 259 ? -8.352 -9.184 2.142 1.00 98.00 259 ASP A C 1
ATOM 1977 O O . ASP A 1 259 ? -9.439 -9.399 1.617 1.00 98.00 259 ASP A O 1
ATOM 1981 N N . HIS A 1 260 ? -8.276 -8.859 3.427 1.00 98.06 260 HIS A N 1
ATOM 1982 C CA . HIS A 1 260 ? -9.431 -8.668 4.298 1.00 98.06 260 HIS A CA 1
ATOM 1983 C C . HIS A 1 260 ? -9.110 -7.661 5.403 1.00 98.06 260 HIS A C 1
ATOM 1985 O O . HIS A 1 260 ? -7.950 -7.355 5.674 1.00 98.06 260 HIS A O 1
ATOM 1991 N N . CYS A 1 261 ? -10.148 -7.142 6.054 1.00 98.19 261 CYS A N 1
ATOM 1992 C CA . CYS A 1 261 ? -9.985 -6.290 7.226 1.00 98.19 261 CYS A CA 1
ATOM 1993 C C . CYS A 1 261 ? -9.968 -7.123 8.499 1.00 98.19 261 CYS A C 1
ATOM 1995 O O . CYS A 1 261 ? -10.747 -8.064 8.637 1.00 98.19 261 CYS A O 1
ATOM 1997 N N . MET A 1 262 ? -9.119 -6.734 9.443 1.00 97.94 262 MET A N 1
ATOM 1998 C CA . MET A 1 262 ? -9.109 -7.306 10.783 1.00 97.94 262 MET A CA 1
ATOM 1999 C C . MET A 1 262 ? -10.075 -6.529 11.666 1.00 97.94 262 MET A C 1
ATOM 2001 O O . MET A 1 262 ? -10.080 -5.301 11.642 1.00 97.94 262 MET A O 1
ATOM 2005 N N . GLU A 1 263 ? -10.883 -7.221 12.461 1.00 97.81 263 GLU A N 1
ATOM 2006 C CA . GLU A 1 263 ? -11.725 -6.556 13.451 1.00 97.81 263 GLU A CA 1
ATOM 2007 C C . GLU A 1 263 ? -10.868 -5.905 14.542 1.00 97.81 263 GLU A C 1
ATOM 2009 O O . GLU A 1 263 ? -9.846 -6.449 14.967 1.00 97.81 263 GLU A O 1
ATOM 2014 N N . CYS A 1 264 ? -11.309 -4.753 15.043 1.00 97.06 264 CYS A N 1
ATOM 2015 C CA . CYS A 1 264 ? -10.731 -4.187 16.250 1.00 97.06 264 CYS A CA 1
ATOM 2016 C C . CYS A 1 264 ? -10.930 -5.159 17.415 1.00 97.06 264 CYS A C 1
ATOM 2018 O O . CYS A 1 264 ? -12.049 -5.642 17.596 1.00 97.06 264 CYS A O 1
ATOM 2020 N N . PRO A 1 265 ? -9.889 -5.451 18.210 1.00 96.81 265 PRO A N 1
ATOM 2021 C CA . PRO A 1 265 ? -10.027 -6.332 19.361 1.00 96.81 265 PRO A CA 1
ATOM 2022 C C . PRO A 1 265 ? -10.958 -5.722 20.418 1.00 96.81 265 PRO A C 1
ATOM 2024 O O . PRO A 1 265 ? -11.182 -4.511 20.448 1.00 96.81 265 PRO A O 1
ATOM 2027 N N . ALA A 1 266 ? -11.488 -6.558 21.313 1.00 96.00 266 ALA A N 1
ATOM 2028 C CA . ALA A 1 266 ? -12.290 -6.080 22.436 1.00 96.00 266 ALA A CA 1
ATOM 2029 C C . ALA A 1 266 ? -11.494 -5.079 23.297 1.00 96.00 266 ALA A C 1
ATOM 2031 O O . ALA A 1 266 ? -10.280 -5.207 23.457 1.00 96.00 266 ALA A O 1
ATOM 2032 N N . GLY A 1 267 ? -12.176 -4.062 23.825 1.00 96.56 267 GLY A N 1
ATOM 2033 C CA . GLY A 1 267 ? -11.555 -2.906 24.474 1.00 96.56 267 GLY A CA 1
ATOM 2034 C C . GLY A 1 267 ? -11.021 -1.845 23.507 1.00 96.56 267 GLY A C 1
ATOM 2035 O O . GLY A 1 267 ? -10.549 -0.800 23.953 1.00 96.56 267 GLY A O 1
ATOM 2036 N N . TYR A 1 268 ? -11.111 -2.073 22.195 1.00 97.19 268 TYR A N 1
ATOM 2037 C CA . TYR A 1 268 ? -10.744 -1.117 21.156 1.00 97.19 268 TYR A CA 1
ATOM 2038 C C . TYR A 1 268 ? -11.932 -0.848 20.231 1.00 97.19 268 TYR A C 1
ATOM 2040 O O . TYR A 1 268 ? -12.897 -1.613 20.171 1.00 97.19 268 TYR A O 1
ATOM 2048 N N . PHE A 1 269 ? -11.860 0.258 19.498 1.00 95.94 269 PHE A N 1
ATOM 2049 C CA . PHE A 1 269 ? -12.862 0.647 18.518 1.00 95.94 269 PHE A CA 1
ATOM 2050 C C . PHE A 1 269 ? -12.229 1.338 17.313 1.00 95.94 269 PHE A C 1
ATOM 2052 O O . PHE A 1 269 ? -11.112 1.851 17.374 1.00 95.94 269 PHE A O 1
ATOM 2059 N N . SER A 1 270 ? -12.969 1.377 16.212 1.00 95.81 270 SER A N 1
ATOM 2060 C CA . SER A 1 270 ? -12.661 2.228 15.068 1.00 95.81 270 SER A CA 1
ATOM 2061 C C . SER A 1 270 ? -13.961 2.860 14.591 1.00 95.81 270 SER A C 1
ATOM 2063 O O . SER A 1 270 ? -14.926 2.164 14.276 1.00 95.81 270 SER A O 1
ATOM 2065 N N . TRP A 1 271 ? -13.988 4.189 14.563 1.00 91.50 271 TRP A N 1
ATOM 2066 C CA . TRP A 1 271 ? -15.168 4.935 14.144 1.00 91.50 271 TRP A CA 1
ATOM 2067 C C . TRP A 1 271 ? -15.241 5.088 12.622 1.00 91.50 271 TRP A C 1
ATOM 2069 O O . TRP A 1 271 ? -16.297 4.889 12.023 1.00 91.50 271 TRP A O 1
ATOM 2079 N N . PHE A 1 272 ? -14.119 5.430 11.988 1.00 91.69 272 PHE A N 1
ATOM 2080 C CA . PHE A 1 272 ? -14.096 5.772 10.571 1.00 91.69 272 PHE A CA 1
ATOM 2081 C C . PHE A 1 272 ? -13.818 4.555 9.684 1.00 91.69 272 PHE A C 1
ATOM 2083 O O . PHE A 1 272 ? -12.872 3.806 9.958 1.00 91.69 272 PHE A O 1
ATOM 2090 N N . PRO A 1 273 ? -14.562 4.389 8.575 1.00 94.88 273 PRO A N 1
ATOM 2091 C CA . PRO A 1 273 ? -14.135 3.522 7.489 1.00 94.88 273 PRO A CA 1
ATOM 2092 C C . PRO A 1 273 ? -12.730 3.895 7.003 1.00 94.88 273 PRO A C 1
ATOM 2094 O O . PRO A 1 273 ? -12.305 5.047 7.102 1.00 94.88 273 PRO A O 1
ATOM 2097 N N . GLY A 1 274 ? -11.986 2.921 6.490 1.00 95.75 274 GLY A N 1
ATOM 2098 C CA . GLY A 1 274 ? -10.626 3.157 6.017 1.00 95.75 274 GLY A CA 1
ATOM 2099 C C . GLY A 1 274 ? -9.585 3.295 7.133 1.00 95.75 274 GLY A C 1
ATOM 2100 O O . GLY A 1 274 ? -8.500 3.823 6.887 1.00 95.75 274 GLY A O 1
ATOM 2101 N N . SER A 1 275 ? -9.895 2.863 8.360 1.00 96.31 275 SER A N 1
ATOM 2102 C CA . SER A 1 275 ? -8.968 2.948 9.493 1.00 96.31 275 SER A CA 1
ATOM 2103 C C . SER A 1 275 ? -7.777 2.005 9.331 1.00 96.31 275 SER A C 1
ATOM 2105 O O . SER A 1 275 ? -7.933 0.834 9.004 1.00 96.31 275 SER A O 1
ATOM 2107 N N . ASN A 1 276 ? -6.572 2.493 9.621 1.00 96.88 276 ASN A N 1
ATOM 2108 C CA . ASN A 1 276 ? -5.349 1.679 9.630 1.00 96.88 276 ASN A CA 1
ATOM 2109 C C . ASN A 1 276 ? -4.969 1.162 11.028 1.00 96.88 276 ASN A C 1
ATOM 2111 O O . ASN A 1 276 ? -3.967 0.476 11.195 1.00 96.88 276 ASN A O 1
ATOM 2115 N N . SER A 1 277 ? -5.741 1.517 12.049 1.00 96.56 277 SER A N 1
ATOM 2116 C CA . SER A 1 277 ? -5.504 1.147 13.440 1.00 96.56 277 SER A CA 1
ATOM 2117 C C . SER A 1 277 ? -6.802 1.259 14.233 1.00 96.56 277 SER A C 1
ATOM 2119 O O . SER A 1 277 ? -7.768 1.880 13.785 1.00 96.56 277 SER A O 1
ATOM 2121 N N . CYS A 1 278 ? -6.816 0.645 15.413 1.00 96.69 278 CYS A N 1
ATOM 2122 C CA . CYS A 1 278 ? -7.918 0.744 16.359 1.00 96.69 278 CYS A CA 1
ATOM 2123 C C . CYS A 1 278 ? -7.511 1.595 17.559 1.00 96.69 278 CYS A C 1
ATOM 2125 O O . CYS A 1 278 ? -6.384 1.507 18.049 1.00 96.69 278 CYS A O 1
ATOM 2127 N N . THR A 1 279 ? -8.453 2.380 18.061 1.00 96.31 279 THR A N 1
ATOM 2128 C CA . THR A 1 279 ? -8.283 3.243 19.226 1.00 96.31 279 THR A CA 1
ATOM 2129 C C . THR A 1 279 ? -8.680 2.479 20.482 1.00 96.31 279 THR A C 1
ATOM 2131 O O . THR A 1 279 ? -9.749 1.876 20.528 1.00 96.31 279 THR A O 1
ATOM 2134 N N . ALA A 1 280 ? -7.828 2.488 21.508 1.00 97.19 280 ALA A N 1
ATOM 2135 C CA . ALA A 1 280 ? -8.166 1.903 22.804 1.00 97.19 280 ALA A CA 1
ATOM 2136 C C . ALA A 1 280 ? -9.287 2.707 23.473 1.00 97.19 280 ALA A C 1
ATOM 2138 O O . ALA A 1 280 ? -9.265 3.940 23.441 1.00 97.19 280 ALA A O 1
ATOM 2139 N N . CYS A 1 281 ? -10.223 2.031 24.137 1.00 97.25 281 CYS A N 1
ATOM 2140 C CA . CYS A 1 281 ? -11.205 2.722 24.958 1.00 97.25 281 CYS A CA 1
ATOM 2141 C C . CYS A 1 281 ? -10.514 3.506 26.073 1.00 97.25 281 CYS A C 1
ATOM 2143 O O . CYS A 1 281 ? -9.645 2.943 26.750 1.00 97.25 281 CYS A O 1
ATOM 2145 N N . PRO A 1 282 ? -10.850 4.792 26.268 1.00 97.25 282 PRO A N 1
ATOM 2146 C CA . PRO A 1 282 ? -10.281 5.572 27.353 1.00 97.25 282 PRO A CA 1
ATOM 2147 C C . PRO A 1 282 ? -10.704 5.012 28.716 1.00 97.25 282 PRO A C 1
ATOM 2149 O O . PRO A 1 282 ? -11.680 4.265 28.834 1.00 97.25 282 PRO A O 1
ATOM 2152 N N . VAL A 1 283 ? -9.972 5.406 29.757 1.00 97.62 283 VAL A N 1
ATOM 2153 C CA . VAL A 1 283 ? -10.365 5.152 31.149 1.00 97.62 283 VAL A CA 1
ATOM 2154 C C . VAL A 1 283 ? -11.806 5.613 31.396 1.00 97.62 283 VAL A C 1
ATOM 2156 O O . VAL A 1 283 ? -12.301 6.538 30.755 1.00 97.62 283 VAL A O 1
ATOM 2159 N N . GLY A 1 284 ? -12.506 4.913 32.281 1.00 97.62 284 GLY A N 1
ATOM 2160 C CA . GLY A 1 284 ? -13.937 5.093 32.501 1.00 97.62 284 GLY A CA 1
ATOM 2161 C C . GLY A 1 284 ? -14.827 4.503 31.403 1.00 97.62 284 GLY A C 1
ATOM 2162 O O . GLY A 1 284 ? -16.041 4.631 31.496 1.00 97.62 284 GLY A O 1
ATOM 2163 N N . SER A 1 285 ? -14.290 3.838 30.378 1.00 97.75 285 SER A N 1
ATOM 2164 C CA . SER A 1 285 ? -15.104 3.240 29.313 1.00 97.75 285 SER A CA 1
ATOM 2165 C C . SER A 1 285 ? -14.597 1.870 28.871 1.00 97.75 285 SER A C 1
ATOM 2167 O O . SER A 1 285 ? -13.474 1.476 29.191 1.00 97.75 285 SER A O 1
ATOM 2169 N N . HIS A 1 286 ? -15.437 1.132 28.147 1.00 97.56 286 HIS A N 1
ATOM 2170 C CA . HIS A 1 286 ? -15.126 -0.215 27.684 1.00 97.56 286 HIS A CA 1
ATOM 2171 C C . HIS A 1 286 ? -15.837 -0.579 26.374 1.00 97.56 286 HIS A C 1
ATOM 2173 O O . HIS A 1 286 ? -16.793 0.083 25.964 1.00 97.56 286 HIS A O 1
ATOM 2179 N N . THR A 1 287 ? -15.396 -1.668 25.736 1.00 97.06 287 THR A N 1
ATOM 2180 C CA . THR A 1 287 ? -16.152 -2.353 24.672 1.00 97.06 287 THR A CA 1
ATOM 2181 C C . THR A 1 287 ? -16.104 -3.872 24.867 1.00 97.06 287 THR A C 1
ATOM 2183 O O . THR A 1 287 ? -15.017 -4.446 24.949 1.00 97.06 287 THR A O 1
ATOM 2186 N N . PRO A 1 288 ? -17.258 -4.561 24.939 1.00 88.50 288 PRO A N 1
ATOM 2187 C CA . PRO A 1 288 ? -17.317 -5.958 25.375 1.00 88.50 288 PRO A CA 1
ATOM 2188 C C . PRO A 1 288 ? -16.879 -6.980 24.315 1.00 88.50 288 PRO A C 1
ATOM 2190 O O . PRO A 1 288 ? -16.661 -8.140 24.654 1.00 88.50 288 PRO A O 1
ATOM 2193 N N . GLY A 1 289 ? -16.751 -6.584 23.044 1.00 90.94 289 GLY A N 1
ATOM 2194 C CA . GLY A 1 289 ? -16.455 -7.492 21.933 1.00 90.94 289 GLY A CA 1
ATOM 2195 C C . GLY A 1 289 ? -15.608 -6.854 20.836 1.00 90.94 289 GLY A C 1
ATOM 2196 O O . GLY A 1 289 ? -15.370 -5.645 20.850 1.00 90.94 289 GLY A O 1
ATOM 2197 N N . SER A 1 290 ? -15.150 -7.686 19.898 1.00 94.56 290 SER A N 1
ATOM 2198 C CA . SER A 1 290 ? -14.432 -7.233 18.708 1.00 94.56 290 SER A CA 1
ATOM 2199 C C . SER A 1 290 ? -15.358 -6.514 17.723 1.00 94.56 290 SER A C 1
ATOM 2201 O O . SER A 1 290 ? -16.585 -6.562 17.837 1.00 94.56 290 SER A O 1
ATOM 2203 N N . GLY A 1 291 ? -14.774 -5.803 16.760 1.00 93.12 291 GLY A N 1
ATOM 2204 C CA . GLY A 1 291 ? -15.541 -5.184 15.678 1.00 93.12 291 GLY A CA 1
ATOM 2205 C C . GLY A 1 291 ? -16.367 -3.973 16.121 1.00 93.12 291 GLY A C 1
ATOM 2206 O O . GLY A 1 291 ? -17.358 -3.626 15.469 1.00 93.12 291 GLY A O 1
ATOM 2207 N N . TYR A 1 292 ? -16.018 -3.347 17.252 1.00 94.44 292 TYR A N 1
ATOM 2208 C CA . TYR A 1 292 ? -16.828 -2.276 17.822 1.00 94.44 292 TYR A CA 1
ATOM 2209 C C . TYR A 1 292 ? -16.802 -1.022 16.936 1.00 94.44 292 TYR A C 1
ATOM 2211 O O . TYR A 1 292 ? -15.762 -0.393 16.724 1.00 94.44 292 TYR A O 1
ATOM 2219 N N . ARG A 1 293 ? -17.985 -0.681 16.416 1.00 91.69 293 ARG A N 1
ATOM 2220 C CA . ARG A 1 293 ? -18.225 0.310 15.358 1.00 91.69 293 ARG A CA 1
ATOM 2221 C C . ARG A 1 293 ? -19.042 1.490 15.883 1.00 91.69 293 ARG A C 1
ATOM 2223 O O . ARG A 1 293 ? -20.215 1.646 15.557 1.00 91.69 293 ARG A O 1
ATOM 2230 N N . SER A 1 294 ? -18.427 2.289 16.743 1.00 88.62 294 SER A N 1
ATOM 2231 C CA . SER A 1 294 ? -19.041 3.475 17.348 1.00 88.62 294 SER A CA 1
ATOM 2232 C C . SER A 1 294 ? -18.074 4.653 17.296 1.00 88.62 294 SER A C 1
ATOM 2234 O O . SER A 1 294 ? -16.872 4.455 17.133 1.00 88.62 294 SER A O 1
ATOM 2236 N N . ASP A 1 295 ? -18.590 5.867 17.455 1.00 89.00 295 ASP A N 1
ATOM 2237 C CA . ASP A 1 295 ? -17.790 7.086 17.632 1.00 89.00 295 ASP A CA 1
ATOM 2238 C C . ASP A 1 295 ? -17.103 7.151 19.008 1.00 89.00 295 ASP A C 1
ATOM 2240 O O . ASP A 1 295 ? -16.120 7.869 19.194 1.00 89.00 295 ASP A O 1
ATOM 2244 N N . SER A 1 296 ? -17.607 6.370 19.963 1.00 89.81 296 SER A N 1
ATOM 2245 C CA . SER A 1 296 ? -17.204 6.378 21.364 1.00 89.81 296 SER A CA 1
ATOM 2246 C C . SER A 1 296 ? -17.410 5.013 22.029 1.00 89.81 296 SER A C 1
ATOM 2248 O O . SER A 1 296 ? -18.297 4.243 21.646 1.00 89.81 296 SER A O 1
ATOM 2250 N N . CYS A 1 297 ? -16.585 4.706 23.034 1.00 96.25 297 CYS A N 1
ATOM 2251 C CA . CYS A 1 297 ? -16.726 3.510 23.868 1.00 96.25 297 CYS A CA 1
ATOM 2252 C C . CYS A 1 297 ? -17.881 3.631 24.868 1.00 96.25 297 CYS A C 1
ATOM 2254 O O . CYS A 1 297 ? -18.343 4.727 25.180 1.00 96.25 297 CYS A O 1
ATOM 2256 N N . ILE A 1 298 ? -18.324 2.495 25.407 1.00 97.19 298 ILE A N 1
ATOM 2257 C CA . ILE A 1 298 ? -19.408 2.444 26.389 1.00 97.19 298 ILE A CA 1
ATOM 2258 C C . ILE A 1 298 ? -18.887 3.011 27.709 1.00 97.19 298 ILE A C 1
ATOM 2260 O O . ILE A 1 298 ? -17.954 2.463 28.295 1.00 97.19 298 ILE A O 1
ATOM 2264 N N . ALA A 1 299 ? -19.468 4.117 28.171 1.00 97.75 299 ALA A N 1
ATOM 2265 C CA . ALA A 1 299 ? -19.137 4.694 29.467 1.00 97.75 299 ALA A CA 1
ATOM 2266 C C . ALA A 1 299 ? -19.529 3.739 30.602 1.00 97.75 299 ALA A C 1
ATOM 2268 O O . ALA A 1 299 ? -20.614 3.158 30.596 1.00 97.75 299 ALA A O 1
ATOM 2269 N N . CYS A 1 300 ? -18.669 3.622 31.613 1.00 98.12 300 CYS A N 1
ATOM 2270 C CA . CYS A 1 300 ? -19.003 2.885 32.820 1.00 98.12 300 CYS A CA 1
ATOM 2271 C C . CYS A 1 300 ? -20.204 3.537 33.514 1.00 98.12 300 CYS A C 1
ATOM 2273 O O . CYS A 1 300 ? -20.135 4.733 33.820 1.00 98.12 300 CYS A O 1
ATOM 2275 N N . PRO A 1 301 ? -21.293 2.794 33.783 1.00 98.00 301 PRO A N 1
ATOM 2276 C CA . PRO A 1 301 ? -22.459 3.348 34.458 1.00 98.00 301 PRO A CA 1
ATOM 2277 C C . PRO A 1 301 ? -22.123 3.782 35.889 1.00 98.00 301 PRO A C 1
ATOM 2279 O O . PRO A 1 301 ? -21.139 3.329 36.489 1.00 98.00 301 PRO A O 1
ATOM 2282 N N . MET A 1 302 ? -22.977 4.629 36.470 1.00 98.19 302 MET A N 1
ATOM 2283 C CA . MET A 1 302 ? -22.880 4.993 37.887 1.00 98.19 302 MET A CA 1
ATOM 2284 C C . MET A 1 302 ? -22.772 3.744 38.773 1.00 98.19 302 MET A C 1
ATOM 2286 O O . MET A 1 302 ? -23.403 2.721 38.520 1.00 98.19 302 MET A O 1
ATOM 2290 N N . GLY A 1 303 ? -21.953 3.834 39.817 1.00 97.75 303 GLY A N 1
ATOM 2291 C CA . GLY A 1 303 ? -21.602 2.699 40.668 1.00 97.75 303 GLY A CA 1
ATOM 2292 C C . GLY A 1 303 ? -20.523 1.768 40.110 1.00 97.75 303 GLY A C 1
ATOM 2293 O O . GLY A 1 303 ? -20.089 0.865 40.819 1.00 97.75 303 GLY A O 1
ATOM 2294 N N . SER A 1 304 ? -20.022 2.002 38.898 1.00 98.38 304 SER A N 1
ATOM 2295 C CA . SER A 1 304 ? -18.889 1.270 38.325 1.00 98.38 304 SER A CA 1
ATOM 2296 C C . SER A 1 304 ? -17.767 2.211 37.883 1.00 98.38 304 SER A C 1
ATOM 2298 O O . SER A 1 304 ? -17.932 3.433 37.881 1.00 98.38 304 SER A O 1
ATOM 2300 N N . TYR A 1 305 ? -16.601 1.649 37.571 1.00 98.25 305 TYR A N 1
ATOM 2301 C CA . TYR A 1 305 ? -15.413 2.385 37.167 1.00 98.25 305 TYR A CA 1
ATOM 2302 C C . TYR A 1 305 ? -14.498 1.557 36.259 1.00 98.25 305 TYR A C 1
ATOM 2304 O O . TYR A 1 305 ? -14.552 0.325 36.252 1.00 98.25 305 TYR A O 1
ATOM 2312 N N . GLN A 1 306 ? -13.596 2.230 35.545 1.00 98.06 306 GLN A N 1
ATOM 2313 C CA . GLN A 1 306 ? -12.499 1.577 34.839 1.00 98.06 306 GLN A CA 1
ATOM 2314 C C . GLN A 1 306 ? -11.241 2.448 34.856 1.00 98.06 306 GLN A C 1
ATOM 2316 O O . GLN A 1 306 ? -11.244 3.563 34.352 1.00 98.06 306 GLN A O 1
ATOM 2321 N N . SER A 1 307 ? -10.155 1.937 35.428 1.00 97.56 307 SER A N 1
ATOM 2322 C CA . SER A 1 307 ? -8.928 2.714 35.657 1.00 97.56 307 SER A CA 1
ATOM 2323 C C . SER A 1 307 ? -7.890 2.584 34.546 1.00 97.56 307 SER A C 1
ATOM 2325 O O . SER A 1 307 ? -6.952 3.371 34.506 1.00 97.56 307 SER A O 1
ATOM 2327 N N . ASN A 1 308 ? -8.036 1.596 33.662 1.00 97.38 308 ASN A N 1
ATOM 2328 C CA . ASN A 1 308 ? -7.101 1.350 32.567 1.00 97.38 308 ASN A CA 1
ATOM 2329 C C . ASN A 1 308 ? -7.780 1.587 31.216 1.00 97.38 308 ASN A C 1
ATOM 2331 O O . ASN A 1 308 ? -8.985 1.387 31.080 1.00 97.38 308 ASN A O 1
ATOM 2335 N N . SER A 1 309 ? -7.007 1.977 30.205 1.00 97.31 309 SER A N 1
ATOM 2336 C CA . SER A 1 309 ? -7.487 2.008 28.824 1.00 97.31 309 SER A CA 1
ATOM 2337 C C . SER A 1 309 ? -7.537 0.600 28.218 1.00 97.31 309 SER A C 1
ATOM 2339 O O . SER A 1 309 ? -6.931 -0.346 28.735 1.00 97.31 309 SER A O 1
ATOM 2341 N N . GLY A 1 310 ? -8.272 0.451 27.115 1.00 96.50 310 GLY A N 1
ATOM 2342 C CA . GLY A 1 310 ? -8.303 -0.799 26.352 1.00 96.50 310 GLY A CA 1
ATOM 2343 C C . GLY A 1 310 ? -9.066 -1.932 27.042 1.00 96.50 310 GLY A C 1
ATOM 2344 O O . GLY A 1 310 ? -8.717 -3.096 26.875 1.00 96.50 310 GLY A O 1
ATOM 2345 N N . GLN A 1 311 ? -10.041 -1.608 27.892 1.00 97.25 311 GLN A N 1
ATOM 2346 C CA . GLN A 1 311 ? -10.707 -2.587 28.752 1.00 97.25 311 GLN A CA 1
ATOM 2347 C C . GLN A 1 311 ? -12.037 -3.039 28.166 1.00 97.25 311 GLN A C 1
ATOM 2349 O O . GLN A 1 311 ? -12.706 -2.299 27.446 1.00 97.25 311 GLN A O 1
ATOM 2354 N N . THR A 1 312 ? -12.424 -4.270 28.486 1.00 97.31 312 THR A N 1
ATOM 2355 C CA . THR A 1 312 ? -13.613 -4.912 27.915 1.00 97.31 312 THR A CA 1
ATOM 2356 C C . THR A 1 312 ? -14.853 -4.784 28.786 1.00 97.31 312 THR A C 1
ATOM 2358 O O . THR A 1 312 ? -15.964 -4.984 28.298 1.00 97.31 312 THR A O 1
ATOM 2361 N N . ASP A 1 313 ? -14.683 -4.408 30.052 1.00 97.00 313 ASP A N 1
ATOM 2362 C CA . ASP A 1 313 ? -15.767 -4.284 31.020 1.00 97.00 313 ASP A CA 1
ATOM 2363 C C . ASP A 1 313 ? -15.453 -3.241 32.103 1.00 97.00 313 ASP A C 1
ATOM 2365 O O . ASP A 1 313 ? -14.300 -2.827 32.284 1.00 97.00 313 ASP A O 1
ATOM 2369 N N . CYS A 1 314 ? -16.480 -2.840 32.844 1.00 97.88 314 CYS A N 1
ATOM 2370 C CA . CYS A 1 314 ? -16.386 -1.957 33.998 1.00 97.88 314 CYS A CA 1
ATOM 2371 C C . CYS A 1 314 ? -16.376 -2.751 35.302 1.00 97.88 314 CYS A C 1
ATOM 2373 O O . CYS A 1 314 ? -17.075 -3.746 35.477 1.00 97.88 314 CYS A O 1
ATOM 2375 N N . ARG A 1 315 ? -15.595 -2.282 36.273 1.00 97.94 315 ARG A N 1
ATOM 2376 C CA . ARG A 1 315 ? -15.553 -2.860 37.618 1.00 97.94 315 ARG A CA 1
ATOM 2377 C C . ARG A 1 315 ? -16.580 -2.167 38.498 1.00 97.94 315 ARG A C 1
ATOM 2379 O O . ARG A 1 315 ? -16.644 -0.944 38.521 1.00 97.94 315 ARG A O 1
ATOM 2386 N N . LEU A 1 316 ? -17.371 -2.924 39.251 1.00 98.31 316 LEU A N 1
ATOM 2387 C CA . LEU A 1 316 ? -18.262 -2.338 40.255 1.00 98.31 316 LEU A CA 1
ATOM 2388 C C . LEU A 1 316 ? -17.446 -1.712 41.390 1.00 98.31 316 LEU A C 1
ATOM 2390 O O . LEU A 1 316 ? -16.396 -2.229 41.767 1.00 98.31 316 LEU A O 1
ATOM 2394 N N . CYS A 1 317 ? -17.951 -0.624 41.968 1.00 98.12 317 CYS A N 1
ATOM 2395 C CA . CYS A 1 317 ? -17.415 -0.111 43.220 1.00 98.12 317 CYS A CA 1
ATOM 2396 C C . CYS A 1 317 ? -17.590 -1.153 44.324 1.00 98.12 317 CYS A C 1
ATOM 2398 O O . CYS A 1 317 ? -18.702 -1.640 44.537 1.00 98.12 317 CYS A O 1
ATOM 2400 N N . ASP A 1 318 ? -16.506 -1.476 45.025 1.00 98.31 318 ASP A N 1
ATOM 2401 C CA . ASP A 1 318 ? -16.566 -2.302 46.229 1.00 98.31 318 ASP A CA 1
ATOM 2402 C C . ASP A 1 318 ? -17.387 -1.624 47.335 1.00 98.31 318 ASP A C 1
ATOM 2404 O O . ASP A 1 318 ? -17.652 -0.416 47.291 1.00 98.31 318 ASP A O 1
ATOM 2408 N N . THR A 1 319 ? -17.775 -2.403 48.344 1.00 98.00 319 THR A N 1
ATOM 2409 C CA . THR A 1 319 ? -18.441 -1.873 49.537 1.00 98.00 319 THR A CA 1
ATOM 2410 C C . THR A 1 319 ? -17.587 -0.786 50.200 1.00 98.00 319 THR A C 1
ATOM 2412 O O . THR A 1 319 ? -16.367 -0.708 50.040 1.00 98.00 319 THR A O 1
ATOM 2415 N N . GLY A 1 320 ? -18.264 0.157 50.845 1.00 97.56 320 GLY A N 1
ATOM 2416 C CA . GLY A 1 320 ? -17.683 1.394 51.354 1.00 97.56 320 GLY A CA 1
ATOM 2417 C C . GLY A 1 320 ? -17.262 2.408 50.289 1.00 97.56 320 GLY A C 1
ATOM 2418 O O . GLY A 1 320 ? -16.811 3.506 50.625 1.00 97.56 320 GLY A O 1
ATOM 2419 N N . ARG A 1 321 ? -17.440 2.113 48.996 1.00 98.38 321 ARG A N 1
ATOM 2420 C CA . ARG A 1 321 ? -17.168 3.043 47.894 1.00 98.38 321 ARG A CA 1
ATOM 2421 C C . ARG A 1 321 ? -18.391 3.239 47.004 1.00 98.38 321 ARG A C 1
ATOM 2423 O O . ARG A 1 321 ? -19.321 2.441 47.002 1.00 98.38 321 ARG A O 1
ATOM 2430 N N . TYR A 1 322 ? -18.375 4.325 46.238 1.00 98.25 322 TYR A N 1
ATOM 2431 C CA . TYR A 1 322 ? -19.441 4.683 45.312 1.00 98.25 322 TYR A CA 1
ATOM 2432 C C . TYR A 1 322 ? -18.920 5.452 44.091 1.00 98.25 322 TYR A C 1
ATOM 2434 O O . TYR A 1 322 ? -17.849 6.067 44.131 1.00 98.25 322 TYR A O 1
ATOM 2442 N N . SER A 1 323 ? -19.709 5.484 43.017 1.00 98.12 323 SER A N 1
ATOM 2443 C CA . SER A 1 323 ? -19.499 6.393 41.886 1.00 98.12 323 SER A CA 1
ATOM 2444 C C . SER A 1 323 ? -20.806 7.066 41.479 1.00 98.12 323 SER A C 1
ATOM 2446 O O . SER A 1 323 ? -21.743 6.409 41.039 1.00 98.12 323 SER A O 1
ATOM 2448 N N . LYS A 1 324 ? -20.857 8.395 41.598 1.00 97.31 324 LYS A N 1
ATOM 2449 C CA . LYS A 1 324 ? -22.045 9.204 41.274 1.00 97.31 324 LYS A CA 1
ATOM 2450 C C . LYS A 1 324 ? -22.080 9.733 39.836 1.00 97.31 324 LYS A C 1
ATOM 2452 O O . LYS A 1 324 ? -22.934 10.553 39.518 1.00 97.31 324 LYS A O 1
ATOM 2457 N N . VAL A 1 325 ? -21.085 9.386 39.025 1.00 97.12 325 VAL A N 1
ATOM 2458 C CA . VAL A 1 325 ? -20.950 9.851 37.640 1.00 97.12 325 VAL A CA 1
ATOM 2459 C C . VAL A 1 325 ? -20.747 8.654 36.730 1.00 97.12 325 VAL A C 1
ATOM 2461 O O . VAL A 1 325 ? -20.196 7.637 37.156 1.00 97.12 325 VAL A O 1
ATOM 2464 N N . GLU A 1 326 ? -21.195 8.789 35.489 1.00 97.56 326 GLU A N 1
ATOM 2465 C CA . GLU A 1 326 ? -20.780 7.888 34.421 1.00 97.56 326 GLU A CA 1
ATOM 2466 C C . GLU A 1 326 ? -19.313 8.139 34.059 1.00 97.56 326 GLU A C 1
ATOM 2468 O O . GLU A 1 326 ? -18.738 9.177 34.402 1.00 97.56 326 GLU A O 1
ATOM 2473 N N . ALA A 1 327 ? -18.709 7.166 33.384 1.00 97.12 327 ALA A N 1
ATOM 2474 C CA . ALA A 1 327 ? -17.316 7.189 32.959 1.00 97.12 327 ALA A CA 1
ATOM 2475 C C . ALA A 1 327 ? -16.301 7.414 34.093 1.00 97.12 327 ALA A C 1
ATOM 2477 O O . ALA A 1 327 ? -15.276 8.072 33.920 1.00 97.12 327 ALA A O 1
ATOM 2478 N N . ALA A 1 328 ? -16.575 6.875 35.282 1.00 97.88 328 ALA A N 1
ATOM 2479 C CA . ALA A 1 328 ? -15.671 7.044 36.408 1.00 97.88 328 ALA A CA 1
ATOM 2480 C C . ALA A 1 328 ? -14.366 6.255 36.225 1.00 97.88 328 ALA A C 1
ATOM 2482 O O . ALA A 1 328 ? -14.366 5.058 35.941 1.00 97.88 328 ALA A O 1
ATOM 2483 N N . GLU A 1 329 ? -13.239 6.912 36.481 1.00 97.69 329 GLU A N 1
ATOM 2484 C CA . GLU A 1 329 ? -11.915 6.275 36.467 1.00 97.69 329 GLU A CA 1
ATOM 2485 C C . GLU A 1 329 ? -11.644 5.483 37.752 1.00 97.69 329 GLU A C 1
ATOM 2487 O O . GLU A 1 329 ? -10.935 4.478 37.746 1.00 97.69 329 GLU A O 1
ATOM 2492 N N . HIS A 1 330 ? -12.234 5.929 38.865 1.00 97.56 330 HIS A N 1
ATOM 2493 C CA . HIS A 1 330 ? -12.094 5.340 40.193 1.00 97.56 330 HIS A CA 1
ATOM 2494 C C . HIS A 1 330 ? -13.344 5.589 41.043 1.00 97.56 330 HIS A C 1
ATOM 2496 O O . HIS A 1 330 ? -13.995 6.632 40.937 1.00 97.56 330 HIS A O 1
ATOM 2502 N N . CYS A 1 331 ? -13.630 4.672 41.967 1.00 98.12 331 CYS A N 1
ATOM 2503 C CA . CYS A 1 331 ? -14.679 4.864 42.966 1.00 98.12 331 CYS A CA 1
ATOM 2504 C C . CYS A 1 331 ? -14.225 5.755 44.123 1.00 98.12 331 CYS A C 1
ATOM 2506 O O . CYS A 1 331 ? -13.114 5.622 44.649 1.00 98.12 331 CYS A O 1
ATOM 2508 N N . LYS A 1 332 ? -15.136 6.616 44.576 1.00 98.12 332 LYS A N 1
ATOM 2509 C CA . LYS A 1 332 ? -14.955 7.489 45.737 1.00 98.12 332 LYS A CA 1
ATOM 2510 C C . LYS A 1 332 ? -15.287 6.728 47.014 1.00 98.12 332 LYS A C 1
ATOM 2512 O O . LYS A 1 332 ? -16.232 5.952 47.044 1.00 98.12 332 LYS A O 1
ATOM 2517 N N . GLN A 1 333 ? -14.526 6.961 48.077 1.00 98.44 333 GLN A N 1
ATOM 2518 C CA . GLN A 1 333 ? -14.833 6.404 49.395 1.00 98.44 333 GLN A CA 1
ATOM 2519 C C . GLN A 1 333 ? -16.032 7.120 50.025 1.00 98.44 333 GLN A C 1
ATOM 2521 O O . GLN A 1 333 ? -16.181 8.339 49.874 1.00 98.44 333 GLN A O 1
ATOM 2526 N N . CYS A 1 334 ? -16.860 6.374 50.759 1.00 98.00 334 CYS A N 1
ATOM 2527 C CA . CYS A 1 334 ? -17.851 6.960 51.652 1.00 98.00 334 CYS A CA 1
ATOM 2528 C C . CYS A 1 334 ? -17.153 7.801 52.718 1.00 98.00 334 CYS A C 1
ATOM 2530 O O . CYS A 1 334 ? -16.093 7.433 53.221 1.00 98.00 334 CYS A O 1
ATOM 2532 N N . LYS A 1 335 ? -17.713 8.976 53.000 1.00 98.12 335 LYS A N 1
ATOM 2533 C CA . LYS A 1 335 ? -17.164 9.889 54.006 1.00 98.12 335 LYS A CA 1
ATOM 2534 C C . LYS A 1 335 ? -17.573 9.415 55.407 1.00 98.12 335 LYS A C 1
ATOM 2536 O O . LYS A 1 335 ? -18.594 8.732 55.510 1.00 98.12 335 LYS A O 1
ATOM 2541 N N . PRO A 1 336 ? -16.865 9.830 56.471 1.00 97.94 336 PRO A N 1
ATOM 2542 C CA . PRO A 1 336 ? -17.337 9.642 57.838 1.00 97.94 336 PRO A CA 1
ATOM 2543 C C . PRO A 1 336 ? -18.805 10.068 57.984 1.00 97.94 336 PRO A C 1
ATOM 2545 O O . PRO A 1 336 ? -19.235 11.046 57.367 1.00 97.94 336 PRO A O 1
ATOM 2548 N N . GLY A 1 337 ? -19.569 9.312 58.769 1.00 96.88 337 GLY A N 1
ATOM 2549 C CA . GLY A 1 337 ? -21.023 9.441 58.898 1.00 96.88 337 GLY A CA 1
ATOM 2550 C C . GLY A 1 337 ? -21.823 8.763 57.781 1.00 96.88 337 GLY A C 1
ATOM 2551 O O . GLY A 1 337 ? -23.050 8.830 57.777 1.00 96.88 337 GLY A O 1
ATOM 2552 N N . SER A 1 338 ? -21.169 8.097 56.829 1.00 98.06 338 SER A N 1
ATOM 2553 C CA . SER A 1 338 ? -21.833 7.366 55.748 1.00 98.06 338 SER A CA 1
ATOM 2554 C C . SER A 1 338 ? -21.143 6.040 55.447 1.00 98.06 338 SER A C 1
ATOM 2556 O O . SER A 1 338 ? -19.961 5.872 55.739 1.00 98.06 338 SER A O 1
ATOM 2558 N N . TYR A 1 339 ? -21.879 5.118 54.836 1.00 98.06 339 TYR A N 1
ATOM 2559 C CA . TYR A 1 339 ? -21.414 3.783 54.483 1.00 98.06 339 TYR A CA 1
ATOM 2560 C C . TYR A 1 339 ? -22.025 3.305 53.160 1.00 98.06 339 TYR A C 1
ATOM 2562 O O . TYR A 1 339 ? -22.986 3.892 52.652 1.00 98.06 339 TYR A O 1
ATOM 2570 N N . SER A 1 340 ? -21.474 2.233 52.595 1.00 97.94 340 SER A N 1
ATOM 2571 C CA . SER A 1 340 ? -22.091 1.501 51.484 1.00 97.94 340 SER A CA 1
ATOM 2572 C C . SER A 1 340 ? -21.930 -0.001 51.692 1.00 97.94 340 SER A C 1
ATOM 2574 O O . SER A 1 340 ? -20.829 -0.531 51.619 1.00 97.94 340 SER A O 1
ATOM 2576 N N . ASP A 1 341 ? -23.034 -0.688 51.925 1.00 97.31 341 ASP A N 1
ATOM 2577 C CA . ASP A 1 341 ? -23.125 -2.128 52.186 1.00 97.31 341 ASP A CA 1
ATOM 2578 C C . ASP A 1 341 ? -23.282 -2.971 50.909 1.00 97.31 341 ASP A C 1
ATOM 2580 O O . ASP A 1 341 ? -23.315 -4.199 50.967 1.00 97.31 341 ASP A O 1
ATOM 2584 N N . VAL A 1 342 ? -23.383 -2.331 49.741 1.00 97.00 342 VAL A N 1
ATOM 2585 C CA . VAL A 1 342 ? -23.595 -3.002 48.454 1.00 97.00 342 VAL A CA 1
ATOM 2586 C C . VAL A 1 342 ? -22.500 -2.650 47.454 1.00 97.00 342 VAL A C 1
ATOM 2588 O O . VAL A 1 342 ? -22.034 -1.511 47.382 1.00 97.00 342 VAL A O 1
ATOM 2591 N N . ARG A 1 343 ? -22.099 -3.636 46.642 1.00 97.88 343 ARG A N 1
ATOM 2592 C CA . ARG A 1 343 ? -21.268 -3.373 45.462 1.00 97.88 343 ARG A CA 1
ATOM 2593 C C . ARG A 1 343 ? -22.078 -2.608 44.424 1.00 97.88 343 ARG A C 1
ATOM 2595 O O . ARG A 1 343 ? -23.279 -2.823 44.289 1.00 97.88 343 ARG A O 1
ATOM 2602 N N . GLY A 1 344 ? -21.414 -1.752 43.659 1.00 97.25 344 GLY A N 1
ATOM 2603 C CA . GLY A 1 344 ? -22.078 -1.002 42.597 1.00 97.25 344 GLY A CA 1
ATOM 2604 C C . GLY A 1 344 ? -22.851 0.225 43.083 1.00 97.25 344 GLY A C 1
ATOM 2605 O O . GLY A 1 344 ? -23.742 0.698 42.384 1.00 97.25 344 GLY A O 1
ATOM 2606 N N . ALA A 1 345 ? -22.570 0.737 44.284 1.00 97.62 345 ALA A N 1
ATOM 2607 C CA . ALA A 1 345 ? -23.322 1.859 44.832 1.00 97.62 345 ALA A CA 1
ATOM 2608 C C . ALA A 1 345 ? -23.070 3.166 44.059 1.00 97.62 345 ALA A C 1
ATOM 2610 O O . ALA A 1 345 ? -21.927 3.565 43.822 1.00 97.62 345 ALA A O 1
ATOM 2611 N N . SER A 1 346 ? -24.139 3.884 43.710 1.00 97.69 346 SER A N 1
ATOM 2612 C CA . SER A 1 346 ? -24.053 5.220 43.101 1.00 97.69 346 SER A CA 1
ATOM 2613 C C . SER A 1 346 ? -23.997 6.357 44.130 1.00 97.69 346 SER A C 1
ATOM 2615 O O . SER A 1 346 ? -23.670 7.499 43.796 1.00 97.69 346 SER A O 1
ATOM 2617 N N . SER A 1 347 ? -24.267 6.052 45.401 1.00 97.62 347 SER A N 1
ATOM 2618 C CA . SER A 1 347 ? -24.217 6.973 46.538 1.00 97.62 347 SER A CA 1
ATOM 2619 C C . SER A 1 347 ? -23.985 6.210 47.849 1.00 97.62 347 SER A C 1
ATOM 2621 O O . SER A 1 347 ? -24.195 5.002 47.915 1.00 97.62 347 SER A O 1
ATOM 2623 N N . CYS A 1 348 ? -23.544 6.914 48.895 1.00 98.00 348 CYS A N 1
ATOM 2624 C CA . CYS A 1 348 ? -23.421 6.349 50.241 1.00 98.00 348 CYS A CA 1
ATOM 2625 C C . CYS A 1 348 ? -24.693 6.595 51.053 1.00 98.00 348 CYS A C 1
ATOM 2627 O O . CYS A 1 348 ? -25.292 7.671 50.971 1.00 98.00 348 CYS A O 1
ATOM 2629 N N . LYS A 1 349 ? -25.059 5.622 51.885 1.00 98.06 349 LYS A N 1
ATOM 2630 C CA . LYS A 1 349 ? -26.124 5.738 52.883 1.00 98.06 349 LYS A CA 1
ATOM 2631 C C . LYS A 1 349 ? -25.581 6.472 54.107 1.00 98.06 349 LYS A C 1
ATOM 2633 O O . LYS A 1 349 ? -24.456 6.217 54.528 1.00 98.06 349 LYS A O 1
ATOM 2638 N N . LEU A 1 350 ? -26.356 7.383 54.690 1.00 98.12 350 LEU A N 1
ATOM 2639 C CA . LEU A 1 350 ? -25.994 7.985 55.978 1.00 98.12 350 LEU A CA 1
ATOM 2640 C C . LEU A 1 350 ? -26.183 6.966 57.104 1.00 98.12 350 LEU A C 1
ATOM 2642 O O . LEU A 1 350 ? -27.103 6.147 57.046 1.00 98.12 350 LEU A O 1
ATOM 2646 N N . CYS A 1 351 ? -25.346 7.042 58.138 1.00 97.44 351 CYS A N 1
ATOM 2647 C CA . CYS A 1 351 ? -25.557 6.249 59.345 1.00 97.44 351 CYS A CA 1
ATOM 2648 C C . CYS A 1 351 ? -26.897 6.628 59.994 1.00 97.44 351 CYS A C 1
ATOM 2650 O O . CYS A 1 351 ? -27.126 7.817 60.233 1.00 97.44 351 CYS A O 1
ATOM 2652 N N . PRO A 1 352 ? -27.805 5.672 60.258 1.00 97.06 352 PRO A N 1
ATOM 2653 C CA . PRO A 1 352 ? -29.030 5.962 60.993 1.00 97.06 352 PRO A CA 1
ATOM 2654 C C . PRO A 1 352 ? -28.719 6.434 62.422 1.00 97.06 352 PRO A C 1
ATOM 2656 O O . PRO A 1 352 ? -27.599 6.276 62.912 1.00 97.06 352 PRO A O 1
ATOM 2659 N N . VAL A 1 353 ? -29.720 6.997 63.105 1.00 95.44 353 VAL A N 1
ATOM 2660 C CA . VAL A 1 353 ? -29.608 7.300 64.543 1.00 95.44 353 VAL A CA 1
ATOM 2661 C C . VAL A 1 353 ? -29.188 6.055 65.327 1.00 95.44 353 VAL A C 1
ATOM 2663 O O . VAL A 1 353 ? -29.421 4.930 64.889 1.00 95.44 353 VAL A O 1
ATOM 2666 N N . GLN A 1 354 ? -28.565 6.267 66.483 1.00 95.00 354 GLN A N 1
ATOM 2667 C CA . GLN A 1 354 ? -27.950 5.231 67.316 1.00 95.00 354 GLN A CA 1
ATOM 2668 C C . GLN A 1 354 ? -26.765 4.503 66.654 1.00 95.00 354 GLN A C 1
ATOM 2670 O O . GLN A 1 354 ? -26.309 3.467 67.142 1.00 95.00 354 GLN A O 1
ATOM 2675 N N . THR A 1 355 ? -26.242 5.028 65.541 1.00 96.38 355 THR A N 1
ATOM 2676 C CA . THR A 1 355 ? -25.044 4.507 64.875 1.00 96.38 355 THR A CA 1
ATOM 2677 C C . THR A 1 355 ? -24.146 5.640 64.380 1.00 96.38 355 THR A C 1
ATOM 2679 O O . THR A 1 355 ? -24.606 6.761 64.167 1.00 96.38 355 THR A O 1
ATOM 2682 N N . TYR A 1 356 ? -22.858 5.361 64.190 1.00 96.38 356 TYR A N 1
ATOM 2683 C CA . TYR A 1 356 ? -21.874 6.326 63.703 1.00 96.38 356 TYR A CA 1
ATOM 2684 C C . TYR A 1 356 ? -20.795 5.654 62.843 1.00 96.38 356 TYR A C 1
ATOM 2686 O O . TYR A 1 356 ? -20.595 4.441 62.911 1.00 96.38 356 TYR A O 1
ATOM 2694 N N . GLN A 1 357 ? -20.067 6.437 62.043 1.00 96.69 357 GLN A N 1
ATOM 2695 C CA . GLN A 1 357 ? -18.896 5.948 61.309 1.00 96.69 357 GLN A CA 1
ATOM 2696 C C . GLN A 1 357 ? -17.794 7.008 61.247 1.00 96.69 357 GLN A C 1
ATOM 2698 O O . GLN A 1 357 ? -17.996 8.097 60.713 1.00 96.69 357 GLN A O 1
ATOM 2703 N N . LYS A 1 358 ? -16.614 6.678 61.773 1.00 96.06 358 LYS A N 1
ATOM 2704 C CA . LYS A 1 358 ? -15.473 7.596 61.894 1.00 96.06 358 LYS A CA 1
ATOM 2705 C C . LYS A 1 358 ? -14.555 7.590 60.677 1.00 96.06 358 LYS A C 1
ATOM 2707 O O . LYS A 1 358 ? -13.942 8.614 60.379 1.00 96.06 358 LYS A O 1
ATOM 2712 N N . TYR A 1 359 ? -14.423 6.452 60.003 1.00 96.62 359 TYR A N 1
ATOM 2713 C CA . TYR A 1 359 ? -13.439 6.266 58.942 1.00 96.62 359 TYR A CA 1
ATOM 2714 C C . TYR A 1 359 ? -14.062 6.418 57.552 1.00 96.62 359 TYR A C 1
ATOM 2716 O O . TYR A 1 359 ? -15.278 6.362 57.375 1.00 96.62 359 TYR A O 1
ATOM 2724 N N . TYR A 1 360 ? -13.209 6.678 56.563 1.00 97.69 360 TYR A N 1
ATOM 2725 C CA . TYR A 1 360 ? -13.610 6.692 55.161 1.00 97.69 360 TYR A CA 1
ATOM 2726 C C . TYR A 1 360 ? -13.677 5.267 54.624 1.00 97.69 360 TYR A C 1
ATOM 2728 O O . TYR A 1 360 ? -12.845 4.437 54.975 1.00 97.69 360 TYR A O 1
ATOM 2736 N N . GLY A 1 361 ? -14.571 5.026 53.669 1.00 96.94 361 GLY A N 1
ATOM 2737 C CA . GLY A 1 361 ? -14.532 3.790 52.890 1.00 96.94 361 GLY A CA 1
ATOM 2738 C C . GLY A 1 361 ? -15.177 2.586 53.572 1.00 96.94 361 GLY A C 1
ATOM 2739 O O . GLY A 1 361 ? -14.792 1.464 53.271 1.00 96.94 361 GLY A O 1
ATOM 2740 N N . GLU A 1 362 ? -16.113 2.813 54.489 1.00 97.44 362 GLU A N 1
ATOM 2741 C CA . GLU A 1 362 ? -16.657 1.775 55.369 1.00 97.44 362 GLU A CA 1
ATOM 2742 C C . GLU A 1 362 ? -17.995 1.228 54.862 1.00 97.44 362 GLU A C 1
ATOM 2744 O O . GLU A 1 362 ? -18.794 1.948 54.255 1.00 97.44 362 GLU A O 1
ATOM 2749 N N . ASP A 1 363 ? -18.246 -0.055 55.113 1.00 97.62 363 ASP A N 1
ATOM 2750 C CA . ASP A 1 363 ? -19.415 -0.784 54.609 1.00 97.62 363 ASP A CA 1
ATOM 2751 C C . ASP A 1 363 ? -20.556 -0.928 55.620 1.00 97.62 363 ASP A C 1
ATOM 2753 O O . ASP A 1 363 ? -21.623 -1.440 55.285 1.00 97.62 363 ASP A O 1
ATOM 2757 N N . ASN A 1 364 ? -20.357 -0.434 56.839 1.00 97.19 364 ASN A N 1
ATOM 2758 C CA . ASN A 1 364 ? -21.349 -0.423 57.902 1.00 97.19 364 ASN A CA 1
ATOM 2759 C C . ASN A 1 364 ? -21.161 0.785 58.834 1.00 97.19 364 ASN A C 1
ATOM 2761 O O . ASN A 1 364 ? -20.177 1.529 58.751 1.00 97.19 364 ASN A O 1
ATOM 2765 N N . CYS A 1 365 ? -22.118 0.961 59.744 1.00 97.38 365 CYS A N 1
ATOM 2766 C CA . CYS A 1 365 ? -22.013 1.891 60.863 1.00 97.38 365 CYS A CA 1
ATOM 2767 C C . CYS A 1 365 ? -21.868 1.117 62.173 1.00 97.38 365 CYS A C 1
ATOM 2769 O O . CYS A 1 365 ? -22.493 0.074 62.368 1.00 97.38 365 CYS A O 1
ATOM 2771 N N . ARG A 1 366 ? -21.077 1.666 63.095 1.00 95.88 366 ARG A N 1
ATOM 2772 C CA . ARG A 1 366 ? -20.903 1.139 64.451 1.00 95.88 366 ARG A CA 1
ATOM 2773 C C . ARG A 1 366 ? -22.055 1.602 65.334 1.00 95.88 366 ARG A C 1
ATOM 2775 O O . ARG A 1 366 ? -22.502 2.739 65.206 1.00 95.88 366 ARG A O 1
ATOM 2782 N N . SER A 1 367 ? -22.525 0.748 66.237 1.00 95.19 367 SER A N 1
ATOM 2783 C CA . SER A 1 367 ? -23.573 1.091 67.206 1.00 95.19 367 SER A CA 1
ATOM 2784 C C . SER A 1 367 ? -23.084 2.115 68.234 1.00 95.19 367 SER A C 1
ATOM 2786 O O . SER A 1 367 ? -21.962 2.006 68.723 1.00 95.19 367 SER A O 1
ATOM 2788 N N . CYS A 1 368 ? -23.934 3.076 68.584 1.00 93.75 368 CYS A N 1
ATOM 2789 C CA . CYS A 1 368 ? -23.704 4.076 69.623 1.00 93.75 368 CYS A CA 1
ATOM 2790 C C . CYS A 1 368 ? -25.049 4.671 70.059 1.00 93.75 368 CYS A C 1
ATOM 2792 O O . CYS A 1 368 ? -25.606 5.508 69.354 1.00 93.75 368 CYS A O 1
ATOM 2794 N N . GLU A 1 369 ? -25.584 4.263 71.211 1.00 92.12 369 GLU A N 1
ATOM 2795 C CA . GLU A 1 369 ? -26.924 4.680 71.665 1.00 92.12 369 GLU A CA 1
ATOM 2796 C C . GLU A 1 369 ? -27.049 6.196 71.881 1.00 92.12 369 GLU A C 1
ATOM 2798 O O . GLU A 1 369 ? -28.129 6.763 71.718 1.00 92.12 369 GLU A O 1
ATOM 2803 N N . THR A 1 370 ? -25.935 6.866 72.182 1.00 90.94 370 THR A N 1
ATOM 2804 C CA . THR A 1 370 ? -25.867 8.316 72.389 1.00 90.94 370 THR A CA 1
ATOM 2805 C C . THR A 1 370 ? -25.751 9.123 71.088 1.00 90.94 370 THR A C 1
ATOM 2807 O O . THR A 1 370 ? -25.866 10.350 71.117 1.00 90.94 370 THR A O 1
ATOM 2810 N N . ALA A 1 371 ? -25.589 8.478 69.924 1.00 90.88 371 ALA A N 1
ATOM 2811 C CA . ALA A 1 371 ? -25.594 9.143 68.621 1.00 90.88 371 ALA A CA 1
ATOM 2812 C C . ALA A 1 371 ? -27.028 9.511 68.190 1.00 90.88 371 ALA A C 1
ATOM 2814 O O . ALA A 1 371 ? -27.741 8.729 67.563 1.00 90.88 371 ALA A O 1
ATOM 2815 N N . THR A 1 372 ? -27.464 10.729 68.508 1.00 91.38 372 THR A N 1
ATOM 2816 C CA . THR A 1 372 ? -28.851 11.188 68.292 1.00 91.38 372 THR A CA 1
ATOM 2817 C C . THR A 1 372 ? -29.136 11.760 66.899 1.00 91.38 372 THR A C 1
ATOM 2819 O O . THR A 1 372 ? -30.289 12.052 66.586 1.00 91.38 372 THR A O 1
ATOM 2822 N N . VAL A 1 373 ? -28.118 11.915 66.046 1.00 93.75 373 VAL A N 1
ATOM 2823 C CA . VAL A 1 373 ? -28.244 12.518 64.708 1.00 93.75 373 VAL A CA 1
ATOM 2824 C C . VAL A 1 373 ? -27.933 11.515 63.598 1.00 93.75 373 VAL A C 1
ATOM 2826 O O . VAL A 1 373 ? -27.037 10.684 63.727 1.00 93.75 373 VAL A O 1
ATOM 2829 N N . VAL A 1 374 ? -28.653 11.620 62.479 1.00 96.38 374 VAL A N 1
ATOM 2830 C CA . VAL A 1 374 ? -28.339 10.872 61.252 1.00 96.38 374 VAL A CA 1
ATOM 2831 C C . VAL A 1 374 ? -27.002 11.362 60.697 1.00 96.38 374 VAL A C 1
ATOM 2833 O O . VAL A 1 374 ? -26.757 12.564 60.608 1.00 96.38 374 VAL A O 1
ATOM 2836 N N . GLY A 1 375 ? -26.146 10.428 60.296 1.00 95.56 375 GLY A N 1
ATOM 2837 C CA . GLY A 1 375 ? -24.826 10.719 59.753 1.00 95.56 375 GLY A CA 1
ATOM 2838 C C . GLY A 1 375 ? -23.772 11.065 60.805 1.00 95.56 375 GLY A C 1
ATOM 2839 O O . GLY A 1 375 ? -22.830 11.796 60.499 1.00 95.56 375 GLY A O 1
ATOM 2840 N N . ALA A 1 376 ? -23.916 10.569 62.038 1.00 95.62 376 ALA A N 1
ATOM 2841 C CA . ALA A 1 376 ? -22.940 10.800 63.099 1.00 95.62 376 ALA A CA 1
ATOM 2842 C C . ALA A 1 376 ? -21.540 10.275 62.714 1.00 95.62 376 ALA A C 1
ATOM 2844 O O . ALA A 1 376 ? -21.376 9.140 62.263 1.00 95.62 376 ALA A O 1
ATOM 2845 N N . THR A 1 377 ? -20.512 11.107 62.903 1.00 95.56 377 THR A N 1
ATOM 2846 C CA . THR A 1 377 ? -19.110 10.781 62.572 1.00 95.56 377 THR A CA 1
ATOM 2847 C C . THR A 1 377 ? -18.308 10.277 63.773 1.00 95.56 377 THR A C 1
ATOM 2849 O O . THR A 1 377 ? -17.242 9.687 63.611 1.00 95.56 377 THR A O 1
ATOM 2852 N N . VAL A 1 378 ? -18.813 10.491 64.986 1.00 93.25 378 VAL A N 1
ATOM 2853 C CA . VAL A 1 378 ? -18.198 10.101 66.261 1.00 93.25 378 VAL A CA 1
ATOM 2854 C C . VAL A 1 378 ? -19.289 9.663 67.236 1.00 93.25 378 VAL A C 1
ATOM 2856 O O . VAL A 1 378 ? -20.413 10.161 67.154 1.00 93.25 378 VAL A O 1
ATOM 2859 N N . CYS A 1 379 ? -18.959 8.755 68.155 1.00 91.69 379 CYS A N 1
ATOM 2860 C CA . CYS A 1 379 ? -19.831 8.415 69.271 1.00 91.69 379 CYS A CA 1
ATOM 2861 C C . CYS A 1 379 ? -19.560 9.375 70.437 1.00 91.69 379 CYS A C 1
ATOM 2863 O O . CYS A 1 379 ? -18.396 9.533 70.811 1.00 91.69 379 CYS A O 1
ATOM 2865 N N . PRO A 1 380 ? -20.581 10.021 71.022 1.00 88.00 380 PRO A N 1
ATOM 2866 C CA . PRO A 1 380 ? -20.394 10.874 72.195 1.00 88.00 380 PRO A CA 1
ATOM 2867 C C . PRO A 1 380 ? -19.699 10.165 73.369 1.00 88.00 380 PRO A C 1
ATOM 2869 O O . PRO A 1 380 ? -18.873 10.781 74.041 1.00 88.00 380 PRO A O 1
ATOM 2872 N N . ASP A 1 381 ? -19.943 8.865 73.555 1.00 81.75 381 ASP A N 1
ATOM 2873 C CA . ASP A 1 381 ? -19.323 8.058 74.620 1.00 81.75 381 ASP A CA 1
ATOM 2874 C C . ASP A 1 381 ? -17.798 7.881 74.442 1.00 81.75 381 ASP A C 1
ATOM 2876 O O . ASP A 1 381 ? -17.049 7.809 75.423 1.00 81.75 381 ASP A O 1
ATOM 2880 N N . ASP A 1 382 ? -17.310 7.905 73.196 1.00 78.62 382 ASP A N 1
ATOM 2881 C CA . ASP A 1 382 ? -15.876 7.816 72.872 1.00 78.62 382 ASP A CA 1
ATOM 2882 C C . ASP A 1 382 ? -15.118 9.113 73.220 1.00 78.62 382 ASP A C 1
ATOM 2884 O O . ASP A 1 382 ? -13.894 9.114 73.350 1.00 78.62 382 ASP A O 1
ATOM 2888 N N . VAL A 1 383 ? -15.822 10.243 73.355 1.00 68.06 383 VAL A N 1
ATOM 2889 C CA . VAL A 1 383 ? -15.209 11.542 73.683 1.00 68.06 383 VAL A CA 1
ATOM 2890 C C . VAL A 1 383 ? -15.034 11.687 75.197 1.00 68.06 383 VAL A C 1
ATOM 2892 O O . VAL A 1 383 ? -14.003 12.175 75.659 1.00 68.06 383 VAL A O 1
ATOM 2895 N N . VAL A 1 384 ? -16.000 11.198 75.982 1.00 59.78 384 VAL A N 1
ATOM 2896 C CA . VAL A 1 384 ? -16.002 11.289 77.456 1.00 59.78 384 VAL A CA 1
ATOM 2897 C C . VAL A 1 384 ? -14.900 10.426 78.087 1.00 59.78 384 VAL A C 1
ATOM 2899 O O . VAL A 1 384 ? -14.304 10.799 79.098 1.00 59.78 384 VAL A O 1
ATOM 2902 N N . SER A 1 385 ? -14.548 9.312 77.447 1.00 55.56 385 SER A N 1
ATOM 2903 C CA . SER A 1 385 ? -13.501 8.388 77.900 1.00 55.56 385 SER A CA 1
ATOM 2904 C C . SER A 1 385 ? -12.066 8.914 77.712 1.00 55.56 385 SER A C 1
ATOM 2906 O O . SER A 1 385 ? -11.145 8.368 78.310 1.00 55.56 385 SER A O 1
ATOM 2908 N N . THR A 1 386 ? -11.859 10.010 76.967 1.00 53.72 386 THR A N 1
ATOM 2909 C CA . THR A 1 386 ? -10.532 10.650 76.791 1.00 53.72 386 THR A CA 1
ATOM 2910 C C . THR A 1 386 ? -10.267 11.832 77.731 1.00 53.72 386 THR A C 1
ATOM 2912 O O . THR A 1 386 ? -9.164 12.370 77.741 1.00 53.72 386 THR A O 1
ATOM 2915 N N . VAL A 1 387 ? -11.255 12.223 78.547 1.00 50.97 387 VAL A N 1
ATOM 2916 C CA . VAL A 1 387 ? -11.155 13.343 79.510 1.00 50.97 387 VAL A CA 1
ATOM 2917 C C . VAL A 1 387 ? -11.026 12.841 80.962 1.00 50.97 387 VAL A C 1
ATOM 2919 O O . VAL A 1 387 ? -11.005 13.624 81.908 1.00 50.97 387 VAL A O 1
ATOM 2922 N N . SER A 1 388 ? -10.888 11.527 81.162 1.00 48.16 388 SER A N 1
ATOM 2923 C CA . SER A 1 388 ? -10.722 10.921 82.488 1.00 48.16 388 SER A CA 1
ATOM 2924 C C . SER A 1 388 ? -9.257 10.545 82.758 1.00 48.16 388 SER A C 1
ATOM 2926 O O . SER A 1 388 ? -8.869 9.415 82.486 1.00 48.16 388 SER A O 1
ATOM 2928 N N . VAL A 1 389 ? -8.536 11.502 83.364 1.00 41.19 389 VAL A N 1
ATOM 2929 C CA . VAL A 1 389 ? -7.272 11.402 84.145 1.00 41.19 389 VAL A CA 1
ATOM 2930 C C . VAL A 1 389 ? -5.973 11.105 83.395 1.00 41.19 389 VAL A C 1
ATOM 2932 O O . VAL A 1 389 ? -5.790 9.980 82.886 1.00 41.19 389 VAL A O 1
#

Radius of gyration: 45.09 Å; chains: 1; bounding box: 108×42×135 Å

InterPro domains:
  IPR003609 PAN/Apple domain [PF00024] (21-68)
  IPR009030 Growth factor receptor cysteine-rich domain superfamily [SSF57184] (207-370)
  IPR011641 Tyrosine-protein kinase ephrin type A/B receptor-like [PF07699] (181-223)
  IPR011641 Tyrosine-protein kinase ephrin type A/B receptor-like [PF07699] (225-257)
  IPR011641 Tyrosine-protein kinase ephrin type A/B receptor-like [PF07699] (260-292)
  IPR011641 Tyrosine-protein kinase ephrin type A/B receptor-like [PF07699] (294-334)